Protein AF-A0A353ZHF5-F1 (afdb_monomer_lite)

Secondary structure (DSSP, 8-state):
------TTS-----HHHHTT-----TT-B-TTHHHHHHHHHHTTSS-TTS---TTB--HHHHHHHHHHHHHTT-----S--HHHHHHHTS-EESS--SS--TT-S---S-SEEEEEE-S--SSS-HHHHHHHHHHHHHHHHTTSS--EEEE--GGG--SEEEEEE-SS-SSS--TTTEEEE---STTT-SS-SSSSEEEEEETTS-EESSSSEEHHHHHHHHHHHHHT-----STT-TT-SB--S---S--HHHHHHHHHHHS-SEEEE---HHHHHTT--SS-GGGHHHHHHHHHHTTT-SEEEEE-SBTTB--EEEEEPBTTEEEEE--HHHHHTT----STTHHHHHHHHHHHHTT-SEEEEE-SBTTB--EEEEEPTTSEEEE---HHHHHTT----SHHHHHHHHHHHHHTTT-SEEEEEEEETTEEEEEEEE-

Sequence (439 aa):
MPMMITPSFSVSVDSKILATLPELGIGEKHAAVGEMQSYLKRFGYLNRNESIKLGTLDDQTIDALKSFQRFLGLDPTGRTDAATLKAFLQKRCGLPDSPVAFQAVGPWTRRNLSYAFGNLTNQVTAVAAQTAIQNALNTWQGAGVGLSFTQVQTSQNPDILIEWRPANDPDLNMTGTILAHADFPPGFSIIVKGLPLPVHFDNSETWAIGANTDIQTVALHELGHILGLGHSSVAGAVMFPTYGGALTTLQQDDLNGIRFLYSDAVIVQDATLQQLGQYFPQTDFHYFHVAAHRWARDRGFVAGVPCHEELNDLRGIICIKPGYADVTDATVQQLSSYFPQNSTEHFHVAAHRLAQARGYVAGIPCHEQFQDLRGIICIKRGFADVRDATTQELQQYFPQTSIHYFHVAANRWAQARGYRAGIPCHEEYQNLRGIICLR

Radius of gyration: 25.12 Å; chains: 1; bounding box: 58×57×61 Å

Structure (mmCIF, N/CA/C/O backbone):
data_AF-A0A353ZHF5-F1
#
_entry.id   AF-A0A353ZHF5-F1
#
loop_
_atom_site.group_PDB
_atom_site.id
_atom_site.type_symbol
_atom_site.label_atom_id
_atom_site.label_alt_id
_atom_site.label_comp_id
_atom_site.label_asym_id
_atom_site.label_entity_id
_atom_site.label_seq_id
_atom_site.pdbx_PDB_ins_code
_atom_site.Cartn_x
_atom_site.Cartn_y
_atom_site.Cartn_z
_atom_site.occupancy
_atom_site.B_iso_or_equiv
_atom_site.auth_seq_id
_atom_site.auth_comp_id
_atom_site.auth_asym_id
_atom_site.auth_atom_id
_atom_site.pdbx_PDB_model_num
ATOM 1 N N . MET A 1 1 ? 6.952 -11.460 13.706 1.00 23.95 1 MET A N 1
ATOM 2 C CA . MET A 1 1 ? 8.200 -10.662 13.680 1.00 23.95 1 MET A CA 1
ATOM 3 C C . MET A 1 1 ? 8.077 -9.667 12.540 1.00 23.95 1 MET A C 1
ATOM 5 O O . MET A 1 1 ? 7.648 -10.112 11.482 1.00 23.95 1 MET A O 1
ATOM 9 N N . PRO A 1 2 ? 8.389 -8.372 12.718 1.00 28.80 2 PRO A N 1
ATOM 10 C CA . PRO A 1 2 ? 8.454 -7.456 11.586 1.00 28.80 2 PRO A CA 1
ATOM 11 C C . PRO A 1 2 ? 9.585 -7.917 10.661 1.00 28.80 2 PRO A C 1
ATOM 13 O O . PRO A 1 2 ? 10.693 -8.221 11.116 1.00 28.80 2 PRO A O 1
ATOM 16 N N . MET A 1 3 ? 9.266 -8.059 9.380 1.00 33.03 3 MET A N 1
ATOM 17 C CA . MET A 1 3 ? 10.190 -8.473 8.335 1.00 33.03 3 MET A CA 1
ATOM 18 C C . MET A 1 3 ? 11.133 -7.291 8.072 1.00 33.03 3 MET A C 1
ATOM 20 O O . MET A 1 3 ? 10.852 -6.455 7.227 1.00 33.03 3 MET A O 1
ATOM 24 N N . MET A 1 4 ? 12.220 -7.168 8.847 1.00 35.19 4 MET A N 1
ATOM 25 C CA . MET A 1 4 ? 13.301 -6.233 8.502 1.00 35.19 4 MET A CA 1
ATOM 26 C C . MET A 1 4 ? 13.740 -6.517 7.061 1.00 35.19 4 MET A C 1
ATOM 28 O O . MET A 1 4 ? 13.832 -7.695 6.686 1.00 35.19 4 MET A O 1
ATOM 32 N N . ILE A 1 5 ? 14.071 -5.482 6.277 1.00 44.06 5 ILE A N 1
ATOM 33 C CA . ILE A 1 5 ? 14.865 -5.676 5.061 1.00 44.06 5 ILE A CA 1
ATOM 34 C C . ILE A 1 5 ? 16.147 -6.382 5.485 1.00 44.06 5 ILE A C 1
ATOM 36 O O . ILE A 1 5 ? 17.073 -5.826 6.068 1.00 44.06 5 ILE A O 1
ATOM 40 N N . THR A 1 6 ? 16.172 -7.682 5.217 1.00 39.09 6 THR A N 1
ATOM 41 C CA . THR A 1 6 ? 17.421 -8.397 5.023 1.00 39.09 6 THR A CA 1
ATOM 42 C C . THR A 1 6 ? 18.139 -7.709 3.857 1.00 39.09 6 THR A C 1
ATOM 44 O O . THR A 1 6 ? 17.453 -7.184 2.978 1.00 39.09 6 THR A O 1
ATOM 47 N N . PRO A 1 7 ? 19.481 -7.721 3.791 1.00 40.19 7 PRO A N 1
ATOM 48 C CA . PRO A 1 7 ? 20.297 -7.030 2.772 1.00 40.19 7 PRO A CA 1
ATOM 49 C C . PRO A 1 7 ? 20.110 -7.540 1.320 1.00 40.19 7 PRO A C 1
ATOM 51 O O . PRO A 1 7 ? 21.034 -7.543 0.522 1.00 40.19 7 PRO A O 1
ATOM 54 N N . SER A 1 8 ? 18.924 -8.037 0.974 1.00 46.25 8 SER A N 1
ATOM 55 C CA . SER A 1 8 ? 18.580 -8.785 -0.229 1.00 46.25 8 SER A CA 1
ATOM 56 C C . SER A 1 8 ? 17.405 -8.191 -1.024 1.00 46.25 8 SER A C 1
ATOM 58 O O . SER A 1 8 ? 17.025 -8.773 -2.035 1.00 46.25 8 SER A O 1
ATOM 60 N N . PHE A 1 9 ? 16.862 -7.028 -0.632 1.00 54.44 9 PHE A N 1
ATOM 61 C CA . PHE A 1 9 ? 16.030 -6.179 -1.514 1.00 54.44 9 PHE A CA 1
ATOM 62 C C . PHE A 1 9 ? 16.869 -5.167 -2.324 1.00 54.44 9 PHE A C 1
ATOM 64 O O . PHE A 1 9 ? 16.365 -4.547 -3.252 1.00 54.44 9 PHE A O 1
ATOM 71 N N . SER A 1 10 ? 18.170 -5.066 -2.037 1.00 57.44 10 SER A N 1
ATOM 72 C CA . SER A 1 10 ? 19.147 -4.199 -2.712 1.00 57.44 10 SER A CA 1
ATOM 73 C C . SER A 1 10 ? 19.794 -4.836 -3.954 1.00 57.44 10 SER A C 1
ATOM 75 O O . SER A 1 10 ? 20.834 -4.370 -4.422 1.00 57.44 10 SER A O 1
ATOM 77 N N . VAL A 1 11 ? 19.211 -5.914 -4.495 1.00 68.25 11 VAL A N 1
ATOM 78 C CA . VAL A 1 11 ? 19.738 -6.580 -5.693 1.00 68.25 11 VAL A CA 1
ATOM 79 C C . VAL A 1 11 ? 19.628 -5.620 -6.877 1.00 68.25 11 VAL A C 1
ATOM 81 O O . VAL A 1 11 ? 18.530 -5.279 -7.316 1.00 68.25 11 VAL A O 1
ATOM 84 N N . SER A 1 12 ? 20.774 -5.172 -7.388 1.00 71.94 12 SER A N 1
ATOM 85 C CA . SER A 1 12 ? 20.823 -4.403 -8.630 1.00 71.94 12 SER A CA 1
ATOM 86 C C . SER A 1 12 ? 20.380 -5.295 -9.783 1.00 71.94 12 SER A C 1
ATOM 88 O O . SER A 1 12 ? 20.822 -6.438 -9.877 1.00 71.94 12 SER A O 1
ATOM 90 N N . VAL A 1 13 ? 19.530 -4.760 -10.654 1.00 81.31 13 VAL A N 1
ATOM 91 C CA . VAL A 1 13 ? 19.128 -5.416 -11.900 1.00 81.31 13 VAL A CA 1
ATOM 92 C C . VAL A 1 13 ? 19.631 -4.563 -13.049 1.00 81.31 13 VAL A C 1
ATOM 94 O O . VAL A 1 13 ? 19.356 -3.362 -13.091 1.00 81.31 13 VAL A O 1
ATOM 97 N N . ASP A 1 14 ? 20.363 -5.166 -13.978 1.00 83.94 14 ASP A N 1
ATOM 98 C CA . ASP A 1 14 ? 20.781 -4.473 -15.192 1.00 83.94 14 ASP A CA 1
ATOM 99 C C . ASP A 1 14 ? 19.655 -4.531 -16.231 1.00 83.94 14 ASP A C 1
ATOM 101 O O . ASP A 1 14 ? 19.442 -5.539 -16.912 1.00 83.94 14 ASP A O 1
ATOM 105 N N . SER A 1 15 ? 18.925 -3.422 -16.375 1.00 82.75 15 SER A N 1
ATOM 106 C CA . SER A 1 15 ? 17.822 -3.313 -17.333 1.00 82.75 15 SER A CA 1
ATOM 107 C C . SER A 1 15 ? 18.269 -3.473 -18.791 1.00 82.75 15 SER A C 1
ATOM 109 O O . SER A 1 15 ? 17.468 -3.910 -19.618 1.00 82.75 15 SER A O 1
ATOM 111 N N . LYS A 1 16 ? 19.537 -3.189 -19.128 1.00 85.31 16 LYS A N 1
ATOM 112 C CA . LYS A 1 16 ? 20.067 -3.385 -20.488 1.00 85.31 16 LYS A CA 1
ATOM 113 C C . LYS A 1 16 ? 20.276 -4.859 -20.787 1.00 85.31 16 LYS A C 1
ATOM 115 O O . LYS A 1 16 ? 19.951 -5.293 -21.887 1.00 85.31 16 LYS A O 1
ATOM 120 N N . ILE A 1 17 ? 20.783 -5.629 -19.824 1.00 85.62 17 ILE A N 1
ATOM 121 C CA . ILE A 1 17 ? 20.898 -7.086 -19.966 1.00 85.62 17 ILE A CA 1
ATOM 122 C C . ILE A 1 17 ? 19.502 -7.708 -19.981 1.00 85.62 17 ILE A C 1
ATOM 124 O O . ILE A 1 17 ? 19.219 -8.535 -20.847 1.00 85.62 17 ILE A O 1
ATOM 128 N N . LEU A 1 18 ? 18.603 -7.270 -19.095 1.00 86.25 18 LEU A N 1
ATOM 129 C CA . LEU A 1 18 ? 17.224 -7.755 -19.045 1.00 86.25 18 LEU A CA 1
ATOM 130 C C . LEU A 1 18 ? 16.479 -7.530 -20.372 1.00 86.25 18 LEU A C 1
ATOM 132 O O . LEU A 1 18 ? 15.751 -8.410 -20.822 1.00 86.25 18 LEU A O 1
ATOM 136 N N . ALA A 1 19 ? 16.735 -6.407 -21.052 1.00 87.19 19 ALA A N 1
ATOM 137 C CA . ALA A 1 19 ? 16.171 -6.100 -22.368 1.00 87.19 19 ALA A CA 1
ATOM 138 C C . ALA A 1 19 ? 16.615 -7.060 -23.490 1.00 87.19 19 ALA A C 1
ATOM 140 O O . ALA A 1 19 ? 16.003 -7.071 -24.555 1.00 87.19 19 ALA A O 1
ATOM 141 N N . THR A 1 20 ? 17.660 -7.868 -23.272 1.00 88.44 20 THR A N 1
ATOM 142 C CA . THR A 1 20 ? 18.127 -8.873 -24.245 1.00 88.44 20 THR A CA 1
ATOM 143 C C . THR A 1 20 ? 17.427 -10.225 -24.119 1.00 88.44 20 THR A C 1
ATOM 145 O O . THR A 1 20 ? 17.756 -11.137 -24.875 1.00 88.44 20 THR A O 1
ATOM 148 N N . LEU A 1 21 ? 16.498 -10.390 -23.167 1.00 87.69 21 LEU A N 1
ATOM 149 C CA . LEU A 1 21 ? 15.736 -11.630 -23.017 1.00 87.69 21 LEU A CA 1
ATOM 150 C C . LEU A 1 21 ? 14.958 -11.950 -24.304 1.00 87.69 21 LEU A C 1
ATOM 152 O O . LEU A 1 21 ? 14.098 -11.160 -24.699 1.00 87.69 21 LEU A O 1
ATOM 156 N N . PRO A 1 22 ? 15.211 -13.105 -24.943 1.00 88.38 22 PRO A N 1
ATOM 157 C CA . PRO A 1 22 ? 14.340 -13.595 -25.999 1.00 88.38 22 PRO A CA 1
ATOM 158 C C . PRO A 1 22 ? 13.055 -14.177 -25.394 1.00 88.38 22 PRO A C 1
ATOM 160 O O . PRO A 1 22 ? 12.927 -14.310 -24.173 1.00 88.38 22 PRO A O 1
ATOM 163 N N . GLU A 1 23 ? 12.106 -14.561 -26.247 1.00 88.56 23 GLU A N 1
ATOM 164 C CA . GLU A 1 23 ? 10.989 -15.395 -25.806 1.00 88.56 23 GLU A CA 1
ATOM 165 C C . GLU A 1 23 ? 11.532 -16.770 -25.405 1.00 88.56 23 GLU A C 1
ATOM 167 O O . GLU A 1 23 ? 12.148 -17.454 -26.221 1.00 88.56 23 GLU A O 1
ATOM 172 N N . LEU A 1 24 ? 11.332 -17.142 -24.140 1.00 86.50 24 LEU A N 1
ATOM 173 C CA . LEU A 1 24 ? 11.821 -18.386 -23.561 1.00 86.50 24 LEU A CA 1
ATOM 174 C C . LEU A 1 24 ? 10.692 -19.177 -22.905 1.00 86.50 24 LEU A C 1
ATOM 176 O O . LEU A 1 24 ? 9.777 -18.614 -22.293 1.00 86.50 24 LEU A O 1
ATOM 180 N N . GLY A 1 25 ? 10.795 -20.497 -23.021 1.00 78.81 25 GLY A N 1
ATOM 181 C CA . GLY A 1 25 ? 9.944 -21.492 -22.381 1.00 78.81 25 GLY A CA 1
ATOM 182 C C . GLY A 1 25 ? 10.661 -22.318 -21.309 1.00 78.81 25 GLY A C 1
ATOM 183 O O . GLY A 1 25 ? 11.785 -22.038 -20.891 1.00 78.81 25 GLY A O 1
ATOM 184 N N . ILE A 1 26 ? 9.977 -23.366 -20.846 1.00 79.50 26 ILE A N 1
ATOM 185 C CA . ILE A 1 26 ? 10.423 -24.206 -19.728 1.00 79.50 26 ILE A CA 1
ATOM 186 C C . ILE A 1 26 ? 11.752 -24.901 -20.033 1.00 79.50 26 ILE A C 1
ATOM 188 O O . ILE A 1 26 ? 11.894 -25.562 -21.058 1.00 79.50 26 ILE A O 1
ATOM 192 N N . GLY A 1 27 ? 12.707 -24.794 -19.105 1.00 79.25 27 GLY A N 1
ATOM 193 C CA . GLY A 1 27 ? 14.012 -25.455 -19.175 1.00 79.25 27 GLY A CA 1
ATOM 194 C C . GLY A 1 27 ? 15.038 -24.770 -20.082 1.00 79.25 27 GLY A C 1
ATOM 195 O O . GLY A 1 27 ? 16.198 -25.195 -20.110 1.00 79.25 27 GLY A O 1
ATOM 196 N N . GLU A 1 28 ? 14.653 -23.708 -20.791 1.00 87.06 28 GLU A N 1
ATOM 197 C CA . GLU A 1 28 ? 15.555 -22.960 -21.661 1.00 87.06 28 GLU A CA 1
ATOM 198 C C . GLU A 1 28 ? 16.516 -22.070 -20.858 1.00 87.06 28 GLU A C 1
ATOM 200 O O . GLU A 1 28 ? 16.274 -21.704 -19.701 1.00 87.06 28 GLU A O 1
ATOM 205 N N . LYS A 1 29 ? 17.662 -21.756 -21.469 1.00 89.75 29 LYS A N 1
ATOM 206 C CA . LYS A 1 29 ? 18.767 -21.032 -20.834 1.00 89.75 29 LYS A CA 1
ATOM 207 C C . LYS A 1 29 ? 19.134 -19.805 -21.641 1.00 89.75 29 LYS A C 1
ATOM 209 O O . LYS A 1 29 ? 19.239 -19.873 -22.862 1.00 89.75 29 LYS A O 1
ATOM 214 N N . HIS A 1 30 ? 19.423 -18.716 -20.944 1.00 89.94 30 HIS A N 1
ATOM 215 C CA . HIS A 1 30 ? 19.956 -17.505 -21.553 1.00 89.94 30 HIS A CA 1
ATOM 216 C C . HIS A 1 30 ? 20.722 -16.691 -20.509 1.00 89.94 30 HIS A C 1
ATOM 218 O O . HIS A 1 30 ? 20.381 -16.717 -19.327 1.00 89.94 30 HIS A O 1
ATOM 224 N N . ALA A 1 31 ? 21.736 -15.932 -20.934 1.00 85.56 31 ALA A N 1
ATOM 225 C CA . ALA A 1 31 ? 22.545 -15.117 -20.023 1.00 85.56 31 ALA A CA 1
ATOM 226 C C . ALA A 1 31 ? 21.686 -14.124 -19.213 1.00 85.56 31 ALA A C 1
ATOM 228 O O . ALA A 1 31 ? 21.891 -13.955 -18.015 1.00 85.56 31 ALA A O 1
ATOM 229 N N . ALA A 1 32 ? 20.662 -13.543 -19.846 1.00 89.31 32 ALA A N 1
ATOM 230 C CA . ALA A 1 32 ? 19.752 -12.592 -19.207 1.00 89.31 32 ALA A CA 1
ATOM 231 C C . ALA A 1 32 ? 18.721 -13.224 -18.249 1.00 89.31 32 ALA A C 1
ATOM 233 O O . ALA A 1 32 ? 18.074 -12.501 -17.494 1.00 89.31 32 ALA A O 1
ATOM 234 N N . VAL A 1 33 ? 18.575 -14.558 -18.216 1.00 91.31 33 VAL A N 1
ATOM 235 C CA . VAL A 1 33 ? 17.672 -15.218 -17.250 1.00 91.31 33 VAL A CA 1
ATOM 236 C C . VAL A 1 33 ? 18.153 -14.998 -15.816 1.00 91.31 33 VAL A C 1
ATOM 238 O O . VAL A 1 33 ? 17.327 -14.867 -14.918 1.00 91.31 33 VAL A O 1
ATOM 241 N N . GLY A 1 34 ? 19.467 -14.883 -15.591 1.00 90.06 34 GLY A N 1
ATOM 242 C CA . GLY A 1 34 ? 20.007 -14.545 -14.270 1.00 90.06 34 GLY A CA 1
ATOM 243 C C . GLY A 1 34 ? 19.519 -13.181 -13.769 1.00 90.06 34 GLY A C 1
ATOM 244 O O . GLY A 1 34 ? 19.074 -13.071 -12.630 1.00 90.06 34 GLY A O 1
ATOM 245 N N . GLU A 1 35 ? 19.510 -12.169 -14.639 1.00 90.31 35 GLU A N 1
ATOM 246 C CA . GLU A 1 35 ? 18.982 -10.833 -14.320 1.00 90.31 35 GLU A CA 1
ATOM 247 C C . GLU A 1 35 ? 17.470 -10.854 -14.086 1.00 90.31 35 GLU A C 1
ATOM 249 O O . GLU A 1 35 ? 16.971 -10.219 -13.159 1.00 90.31 35 GLU A O 1
ATOM 254 N N . MET A 1 36 ? 16.732 -11.647 -14.864 1.00 92.25 36 MET A N 1
ATOM 255 C CA . MET A 1 36 ? 15.300 -11.849 -14.641 1.00 92.25 36 MET A CA 1
ATOM 256 C C . MET A 1 36 ? 15.019 -12.473 -13.270 1.00 92.25 36 MET A C 1
ATOM 258 O O . MET A 1 36 ? 14.145 -12.016 -12.538 1.00 92.25 36 MET A O 1
ATOM 262 N N . GLN A 1 37 ? 15.776 -13.504 -12.893 1.00 91.56 37 GLN A N 1
ATOM 263 C CA . GLN A 1 37 ? 15.669 -14.137 -11.579 1.00 91.56 37 GLN A CA 1
ATOM 264 C C . GLN A 1 37 ? 16.013 -13.143 -10.460 1.00 91.56 37 GLN A C 1
ATOM 266 O O . GLN A 1 37 ? 15.332 -13.124 -9.434 1.00 91.56 37 GLN A O 1
ATOM 271 N N . SER A 1 38 ? 17.015 -12.282 -10.660 1.00 89.38 38 SER A N 1
ATOM 272 C CA . SER A 1 38 ? 17.336 -11.174 -9.751 1.00 89.38 38 SER A CA 1
ATOM 273 C C . SER A 1 38 ? 16.179 -10.180 -9.619 1.00 89.38 38 SER A C 1
ATOM 275 O O . SER A 1 38 ? 15.829 -9.812 -8.498 1.00 89.38 38 SER A O 1
ATOM 277 N N . TYR A 1 39 ? 15.524 -9.812 -10.723 1.00 91.44 39 TYR A N 1
ATOM 278 C CA . TYR A 1 39 ? 14.326 -8.967 -10.714 1.00 91.44 39 TYR A CA 1
ATOM 279 C C . TYR A 1 39 ? 13.184 -9.617 -9.925 1.00 91.44 39 TYR A C 1
ATOM 281 O O . TYR A 1 39 ? 12.623 -9.008 -9.015 1.00 91.44 39 TYR A O 1
ATOM 289 N N . LEU A 1 40 ? 12.866 -10.883 -10.210 1.00 91.88 40 LEU A N 1
ATOM 290 C CA . LEU A 1 40 ? 11.801 -11.611 -9.514 1.00 91.88 40 LEU A CA 1
ATOM 291 C C . LEU A 1 40 ? 12.094 -11.753 -8.010 1.00 91.88 40 LEU A C 1
ATOM 293 O O . LEU A 1 40 ? 11.179 -11.642 -7.197 1.00 91.88 40 LEU A O 1
ATOM 297 N N . LYS A 1 41 ? 13.363 -11.930 -7.613 1.00 87.81 41 LYS A N 1
ATOM 298 C CA . LYS A 1 41 ? 13.786 -11.915 -6.198 1.00 87.81 41 LYS A CA 1
ATOM 299 C C . LYS A 1 41 ? 13.655 -10.539 -5.558 1.00 87.81 41 LYS A C 1
ATOM 301 O O . LYS A 1 41 ? 13.264 -10.442 -4.393 1.00 87.81 41 LYS A O 1
ATOM 306 N N . ARG A 1 42 ? 14.010 -9.485 -6.296 1.00 87.19 42 ARG A N 1
ATOM 307 C CA . ARG A 1 42 ? 13.955 -8.101 -5.824 1.00 87.19 42 ARG A CA 1
ATOM 308 C C . ARG A 1 42 ? 12.527 -7.707 -5.456 1.00 87.19 42 ARG A C 1
ATOM 310 O O . ARG A 1 42 ? 12.321 -7.182 -4.369 1.00 87.19 42 ARG A O 1
ATOM 317 N N . PHE A 1 43 ? 11.556 -8.031 -6.307 1.00 89.56 43 PHE A N 1
ATOM 318 C CA . PHE A 1 43 ? 10.149 -7.681 -6.078 1.00 89.56 43 PHE A CA 1
ATOM 319 C C . PHE A 1 43 ? 9.339 -8.744 -5.319 1.00 89.56 43 PHE A C 1
ATOM 321 O O . PHE A 1 43 ? 8.139 -8.573 -5.120 1.00 89.56 43 PHE A O 1
ATOM 328 N N . GLY A 1 44 ? 9.996 -9.809 -4.846 1.00 87.00 44 GLY A N 1
ATOM 329 C CA . GLY A 1 44 ? 9.407 -10.779 -3.917 1.00 87.00 44 GLY A CA 1
ATOM 330 C C . GLY A 1 44 ? 8.580 -11.899 -4.554 1.00 87.00 44 GLY A C 1
ATOM 331 O O . GLY A 1 44 ? 7.823 -12.569 -3.855 1.00 87.00 44 GLY A O 1
ATOM 332 N N . TYR A 1 45 ? 8.728 -12.130 -5.860 1.00 87.88 45 TYR A N 1
ATOM 333 C CA . TYR A 1 45 ? 8.079 -13.237 -6.572 1.00 87.88 45 TYR A CA 1
ATOM 334 C C . TYR A 1 45 ? 8.837 -14.555 -6.449 1.00 87.88 45 TYR A C 1
ATOM 336 O O . TYR A 1 45 ? 8.225 -15.618 -6.475 1.00 87.88 45 TYR A O 1
ATOM 344 N N . LEU A 1 46 ? 10.165 -14.488 -6.337 1.00 86.88 46 LEU A N 1
ATOM 345 C CA . LEU A 1 46 ? 11.027 -15.660 -6.227 1.00 86.88 46 LEU A CA 1
ATOM 346 C C . LEU A 1 46 ? 11.634 -15.728 -4.824 1.00 86.88 46 LEU A C 1
ATOM 348 O O . LEU A 1 46 ? 12.329 -14.804 -4.388 1.00 86.88 46 LEU A O 1
ATOM 352 N N . ASN A 1 47 ? 11.373 -16.831 -4.118 1.00 74.69 47 ASN A N 1
ATOM 353 C CA . ASN A 1 47 ? 11.852 -17.035 -2.755 1.00 74.69 47 ASN A CA 1
ATOM 354 C C . ASN A 1 47 ? 13.383 -17.101 -2.712 1.00 74.69 47 ASN A C 1
ATOM 356 O O . ASN A 1 47 ? 14.042 -17.750 -3.522 1.00 74.69 47 ASN A O 1
ATOM 360 N N . ARG A 1 48 ? 13.975 -16.444 -1.711 1.00 65.19 48 ARG A N 1
ATOM 361 C CA . ARG A 1 48 ? 15.439 -16.319 -1.595 1.00 65.19 48 ARG A CA 1
ATOM 362 C C . ARG A 1 48 ? 16.139 -17.609 -1.172 1.00 65.19 48 ARG A C 1
ATOM 364 O O . ARG A 1 48 ? 17.292 -17.808 -1.537 1.00 65.19 48 ARG A O 1
ATOM 371 N N . ASN A 1 49 ? 15.441 -18.456 -0.415 1.00 61.03 49 ASN A N 1
ATOM 372 C CA . ASN A 1 49 ? 15.971 -19.710 0.128 1.00 61.03 49 ASN A CA 1
ATOM 373 C C . ASN A 1 49 ? 15.742 -20.906 -0.807 1.00 61.03 49 ASN A C 1
ATOM 375 O O . ASN A 1 49 ? 16.150 -22.020 -0.486 1.00 61.03 49 ASN A O 1
ATOM 379 N N . GLU A 1 50 ? 15.072 -20.694 -1.939 1.00 65.38 50 GLU A N 1
ATOM 380 C CA . GLU A 1 50 ? 14.858 -21.738 -2.930 1.00 65.38 50 GLU A CA 1
ATOM 381 C C . GLU A 1 50 ? 16.116 -21.941 -3.779 1.00 65.38 50 GLU A C 1
ATOM 383 O O . GLU A 1 50 ? 16.751 -20.993 -4.255 1.00 65.38 50 GLU A O 1
ATOM 388 N N . SER A 1 51 ? 16.497 -23.207 -3.952 1.00 70.50 51 SER A N 1
ATOM 389 C CA . SER A 1 51 ? 17.620 -23.609 -4.790 1.00 70.50 51 SER A CA 1
ATOM 390 C C . SER A 1 51 ? 17.246 -23.494 -6.269 1.00 70.50 51 SER A C 1
ATOM 392 O O . SER A 1 51 ? 16.902 -24.490 -6.903 1.00 70.50 51 SER A O 1
ATOM 394 N N . ILE A 1 52 ? 17.328 -22.282 -6.811 1.00 79.69 52 ILE A N 1
ATOM 395 C CA . ILE A 1 52 ? 17.102 -22.041 -8.238 1.00 79.69 52 ILE A CA 1
ATOM 396 C C . ILE A 1 52 ? 18.328 -22.416 -9.076 1.00 79.69 52 ILE A C 1
ATOM 398 O O . ILE A 1 52 ? 19.480 -22.266 -8.653 1.00 79.69 52 ILE A O 1
ATOM 402 N N . LYS A 1 53 ? 18.092 -22.840 -10.315 1.00 83.00 53 LYS A N 1
ATOM 403 C CA . LYS A 1 53 ? 19.125 -22.998 -11.341 1.00 83.00 53 LYS A CA 1
ATOM 404 C C . LYS A 1 53 ? 19.368 -21.646 -12.008 1.00 83.00 53 LYS A C 1
ATOM 406 O O . LYS A 1 53 ? 18.632 -21.236 -12.906 1.00 83.00 53 LYS A O 1
ATOM 411 N N . LEU A 1 54 ? 20.420 -20.954 -11.569 1.00 85.12 54 LEU A N 1
ATOM 412 C CA . LEU A 1 54 ? 20.786 -19.639 -12.104 1.00 85.12 54 LEU A CA 1
ATOM 413 C C . LEU A 1 54 ? 20.927 -19.675 -13.638 1.00 85.12 54 LEU A C 1
ATOM 415 O O . LEU A 1 54 ? 21.582 -20.561 -14.190 1.00 85.12 54 LEU A O 1
ATOM 419 N N . GLY A 1 55 ? 20.302 -18.715 -14.324 1.00 86.75 55 GLY A N 1
ATOM 420 C CA . GLY A 1 55 ? 20.353 -18.596 -15.787 1.00 86.75 55 GLY A CA 1
ATOM 421 C C . GLY A 1 55 ? 19.506 -19.626 -16.549 1.00 86.75 55 GLY A C 1
ATOM 422 O O . GLY A 1 55 ? 19.619 -19.727 -17.771 1.00 86.75 55 GLY A O 1
ATOM 423 N N . THR A 1 56 ? 18.674 -20.401 -15.846 1.00 89.38 56 THR A N 1
ATOM 424 C CA . THR A 1 56 ? 17.751 -21.389 -16.424 1.00 89.38 56 THR A CA 1
ATOM 425 C C . THR A 1 56 ? 16.319 -21.079 -16.001 1.00 89.38 56 THR A C 1
ATOM 427 O O . THR A 1 56 ? 16.075 -20.800 -14.830 1.00 89.38 56 THR A O 1
ATOM 430 N N . LEU A 1 57 ? 15.369 -21.168 -16.934 1.00 87.75 57 LEU A N 1
ATOM 431 C CA . LEU A 1 57 ? 13.936 -21.072 -16.647 1.00 87.75 57 LEU A CA 1
ATOM 432 C C . LEU A 1 57 ? 13.438 -22.393 -16.028 1.00 87.75 57 LEU A C 1
ATOM 434 O O . LEU A 1 57 ? 12.844 -23.236 -16.699 1.00 87.75 57 LEU A O 1
ATOM 438 N N . ASP A 1 58 ? 13.775 -22.629 -14.763 1.00 88.75 58 ASP A N 1
ATOM 439 C CA . ASP A 1 58 ? 13.283 -23.783 -14.006 1.00 88.75 58 ASP A CA 1
ATOM 440 C C . ASP A 1 58 ? 11.849 -23.579 -13.489 1.00 88.75 58 ASP A C 1
ATOM 442 O O . ASP A 1 58 ? 11.292 -22.484 -13.575 1.00 88.75 58 ASP A O 1
ATOM 446 N N . ASP A 1 59 ? 11.247 -24.646 -12.959 1.00 88.44 59 ASP A N 1
ATOM 447 C CA . ASP A 1 59 ? 9.844 -24.652 -12.520 1.00 88.44 59 ASP A CA 1
ATOM 448 C C . ASP A 1 59 ? 9.547 -23.542 -11.495 1.00 88.44 59 ASP A C 1
ATOM 450 O O . ASP A 1 59 ? 8.538 -22.847 -11.604 1.00 88.44 59 ASP A O 1
ATOM 454 N N . GLN A 1 60 ? 10.472 -23.291 -10.562 1.00 87.69 60 GLN A N 1
ATOM 455 C CA . GLN A 1 60 ? 10.353 -22.216 -9.569 1.00 87.69 60 GLN A CA 1
ATOM 456 C C . GLN A 1 60 ? 10.388 -20.827 -10.214 1.00 87.69 60 GLN A C 1
ATOM 458 O O . GLN A 1 60 ? 9.569 -19.964 -9.894 1.00 87.69 60 GLN A O 1
ATOM 463 N N . THR A 1 61 ? 11.308 -20.604 -11.157 1.00 90.75 61 THR A N 1
ATOM 464 C CA . THR A 1 61 ? 11.387 -19.345 -11.907 1.00 90.75 61 THR A CA 1
ATOM 465 C C . THR A 1 61 ? 10.111 -19.104 -12.714 1.00 90.75 61 THR A C 1
ATOM 467 O O . THR A 1 61 ? 9.623 -17.976 -12.768 1.00 90.75 61 THR A O 1
ATOM 470 N N . ILE A 1 62 ? 9.538 -20.153 -13.306 1.00 90.75 62 ILE A N 1
ATOM 471 C CA . ILE A 1 62 ? 8.281 -20.085 -14.061 1.00 90.75 62 ILE A CA 1
ATOM 472 C C . ILE A 1 62 ? 7.109 -19.732 -13.152 1.00 90.75 62 ILE A C 1
ATOM 474 O O . ILE A 1 62 ? 6.298 -18.879 -13.509 1.00 90.75 62 ILE A O 1
ATOM 478 N N . ASP A 1 63 ? 7.004 -20.351 -11.979 1.00 89.50 63 ASP A N 1
ATOM 479 C CA . ASP A 1 63 ? 5.921 -20.062 -11.037 1.00 89.50 63 ASP A CA 1
ATOM 480 C C . ASP A 1 63 ? 6.007 -18.634 -10.482 1.00 89.50 63 ASP A C 1
ATOM 482 O O . ASP A 1 63 ? 4.981 -17.945 -10.364 1.00 89.50 63 ASP A O 1
ATOM 486 N N . ALA A 1 64 ? 7.223 -18.144 -10.230 1.00 90.12 64 ALA A N 1
ATOM 487 C CA . ALA A 1 64 ? 7.468 -16.744 -9.899 1.00 90.12 64 ALA A CA 1
ATOM 488 C C . ALA A 1 64 ? 7.077 -15.813 -11.058 1.00 90.12 64 ALA A C 1
ATOM 490 O O . ALA A 1 64 ? 6.389 -14.815 -10.836 1.00 90.12 64 ALA A O 1
ATOM 491 N N . LEU A 1 65 ? 7.434 -16.161 -12.298 1.00 92.88 65 LEU A N 1
ATOM 492 C CA . LEU A 1 65 ? 7.091 -15.376 -13.484 1.00 92.88 65 LEU A CA 1
ATOM 493 C C . LEU A 1 65 ? 5.578 -15.310 -13.709 1.00 92.88 65 LEU A C 1
ATOM 495 O O . LEU A 1 65 ? 5.038 -14.233 -13.943 1.00 92.88 65 LEU A O 1
ATOM 499 N N . LYS A 1 66 ? 4.869 -16.432 -13.549 1.00 91.56 66 LYS A N 1
ATOM 500 C CA . LYS A 1 66 ? 3.402 -16.463 -13.592 1.00 91.56 66 LYS A CA 1
ATOM 501 C C . LYS A 1 66 ? 2.793 -15.596 -12.502 1.00 91.56 66 LYS A C 1
ATOM 503 O O . LYS A 1 66 ? 1.770 -14.965 -12.731 1.00 91.56 66 LYS A O 1
ATOM 508 N N . SER A 1 67 ? 3.387 -15.570 -11.314 1.00 90.94 67 SER A N 1
ATOM 509 C CA . SER A 1 67 ? 2.896 -14.736 -10.214 1.00 90.94 67 SER A CA 1
ATOM 510 C C . SER A 1 67 ? 3.089 -13.247 -10.500 1.00 90.94 67 SER A C 1
ATOM 512 O O . SER A 1 67 ? 2.157 -12.478 -10.284 1.00 90.94 67 SER A O 1
ATOM 514 N N . PHE A 1 68 ? 4.227 -12.865 -11.084 1.00 93.12 68 PHE A N 1
ATOM 515 C CA . PHE A 1 68 ? 4.467 -11.520 -11.612 1.00 93.12 68 PHE A CA 1
ATOM 516 C C . PHE A 1 68 ? 3.459 -11.134 -12.700 1.00 93.12 68 PHE A C 1
ATOM 518 O O . PHE A 1 68 ? 2.821 -10.088 -12.610 1.00 93.12 68 PHE A O 1
ATOM 525 N N . GLN A 1 69 ? 3.250 -12.009 -13.686 1.00 94.44 69 GLN A N 1
ATOM 526 C CA . GLN A 1 69 ? 2.278 -11.797 -14.759 1.00 94.44 69 GLN A CA 1
ATOM 527 C C . GLN A 1 69 ? 0.863 -11.600 -14.202 1.00 94.44 69 GLN A C 1
ATOM 529 O O . GLN A 1 69 ? 0.229 -10.596 -14.512 1.00 94.44 69 GLN A O 1
ATOM 534 N N . ARG A 1 70 ? 0.401 -12.489 -13.307 1.00 91.81 70 ARG A N 1
ATOM 535 C CA . ARG A 1 70 ? -0.913 -12.360 -12.649 1.00 91.81 70 ARG A CA 1
ATOM 536 C C . ARG A 1 70 ? -1.054 -11.037 -11.907 1.00 91.81 70 ARG A C 1
ATOM 538 O O . ARG A 1 70 ? -2.098 -10.405 -12.014 1.00 91.81 70 ARG A O 1
ATOM 545 N N . PHE A 1 71 ? -0.027 -10.629 -11.161 1.00 89.25 71 PHE A N 1
ATOM 546 C CA . PHE A 1 71 ? -0.070 -9.401 -10.368 1.00 89.25 71 PHE A CA 1
ATOM 547 C C . PHE A 1 71 ? -0.240 -8.154 -11.243 1.00 89.25 71 PHE A C 1
ATOM 549 O O . PHE A 1 71 ? -1.001 -7.258 -10.894 1.00 89.25 71 PHE A O 1
ATOM 556 N N . LEU A 1 72 ? 0.417 -8.121 -12.404 1.00 91.88 72 LEU A N 1
ATOM 557 C CA . LEU A 1 72 ? 0.299 -7.022 -13.365 1.00 91.88 72 LEU A CA 1
ATOM 558 C C . LEU A 1 72 ? -0.892 -7.159 -14.330 1.00 91.88 72 LEU A C 1
ATOM 560 O O . LEU A 1 72 ? -1.028 -6.341 -15.239 1.00 91.88 72 LEU A O 1
ATOM 564 N N . GLY A 1 73 ? -1.743 -8.177 -14.162 1.00 90.75 73 GLY A N 1
ATOM 565 C CA . GLY A 1 73 ? -2.893 -8.421 -15.037 1.00 90.75 73 GLY A CA 1
ATOM 566 C C . GLY A 1 73 ? -2.528 -8.932 -16.437 1.00 90.75 73 GLY A C 1
ATOM 567 O O . GLY A 1 73 ? -3.302 -8.749 -17.374 1.00 90.75 73 GLY A O 1
ATOM 568 N N . LEU A 1 74 ? -1.355 -9.550 -16.592 1.00 94.12 74 LEU A N 1
ATOM 569 C CA . LEU A 1 74 ? -0.923 -10.231 -17.814 1.00 94.12 74 LEU A CA 1
ATOM 570 C C . LEU A 1 74 ? -1.370 -11.699 -17.813 1.00 94.12 74 LEU A C 1
ATOM 572 O O . LEU A 1 74 ? -1.598 -12.298 -16.756 1.00 94.12 74 LEU A O 1
ATOM 576 N N . ASP A 1 75 ? -1.410 -12.310 -18.999 1.00 93.94 75 ASP A N 1
ATOM 577 C CA . ASP A 1 75 ? -1.640 -13.748 -19.122 1.00 93.94 75 ASP A CA 1
ATOM 578 C C . ASP A 1 75 ? -0.508 -14.528 -18.421 1.00 93.94 75 ASP A C 1
ATOM 580 O O . ASP A 1 75 ? 0.669 -14.302 -18.714 1.00 93.94 75 ASP A O 1
ATOM 584 N N . PRO A 1 76 ? -0.817 -15.463 -17.501 1.00 93.19 76 PRO A N 1
ATOM 585 C CA . PRO A 1 76 ? 0.186 -16.181 -16.718 1.00 93.19 76 PRO A CA 1
ATOM 586 C C . PRO A 1 76 ? 0.812 -17.337 -17.505 1.00 93.19 76 PRO A C 1
ATOM 588 O O . PRO A 1 76 ? 0.694 -18.513 -17.141 1.00 93.19 76 PRO A O 1
ATOM 591 N N . THR A 1 77 ? 1.468 -16.999 -18.611 1.00 92.19 77 THR A N 1
ATOM 592 C CA . THR A 1 77 ? 2.101 -17.932 -19.548 1.00 92.19 77 THR A CA 1
ATOM 593 C C . THR A 1 77 ? 3.318 -18.625 -18.938 1.00 92.19 77 THR A C 1
ATOM 595 O O . THR A 1 77 ? 3.633 -19.757 -19.307 1.00 92.19 77 THR A O 1
ATOM 598 N N . GLY A 1 78 ? 4.006 -17.970 -17.995 1.00 90.62 78 GLY A N 1
ATOM 599 C CA . GLY A 1 78 ? 5.303 -18.414 -17.488 1.00 90.62 78 GLY A CA 1
ATOM 600 C C . GLY A 1 78 ? 6.425 -18.315 -18.523 1.00 90.62 78 GLY A C 1
ATOM 601 O O . GLY A 1 78 ? 7.446 -18.982 -18.375 1.00 90.62 78 GLY A O 1
ATOM 602 N N . ARG A 1 79 ? 6.221 -17.515 -19.576 1.00 91.25 79 ARG A N 1
ATOM 603 C CA . ARG A 1 79 ? 7.177 -17.249 -20.654 1.00 91.25 79 ARG A CA 1
ATOM 604 C C . ARG A 1 79 ? 7.626 -15.795 -20.629 1.00 91.25 79 ARG A C 1
ATOM 606 O O . ARG A 1 79 ? 6.879 -14.918 -20.206 1.00 91.25 79 ARG A O 1
ATOM 613 N N . THR A 1 80 ? 8.813 -15.515 -21.155 1.00 89.88 80 THR A N 1
ATOM 614 C CA . THR A 1 80 ? 9.312 -14.143 -21.368 1.00 89.88 80 THR A CA 1
ATOM 615 C C . THR A 1 80 ? 8.773 -13.544 -22.670 1.00 89.88 80 THR A C 1
ATOM 617 O O . THR A 1 80 ? 9.529 -13.088 -23.523 1.00 89.88 80 THR A O 1
ATOM 620 N N . ASP A 1 81 ? 7.452 -13.584 -22.850 1.00 89.56 81 ASP A N 1
ATOM 621 C CA . ASP A 1 81 ? 6.786 -13.014 -24.024 1.00 89.56 81 ASP A CA 1
ATOM 622 C C . ASP A 1 81 ? 6.928 -11.479 -24.099 1.00 89.56 81 ASP A C 1
ATOM 624 O O . ASP A 1 81 ? 7.381 -10.810 -23.165 1.00 89.56 81 ASP A O 1
ATOM 628 N N . ALA A 1 82 ? 6.537 -10.898 -25.237 1.00 90.88 82 ALA A N 1
ATOM 629 C CA . ALA A 1 82 ? 6.700 -9.467 -25.491 1.00 90.88 82 ALA A CA 1
ATOM 630 C C . ALA A 1 82 ? 5.993 -8.576 -24.449 1.00 90.88 82 ALA A C 1
ATOM 632 O O . ALA A 1 82 ? 6.499 -7.502 -24.115 1.00 90.88 82 ALA A O 1
ATOM 633 N N . ALA A 1 83 ? 4.843 -9.010 -23.920 1.00 92.50 83 ALA A N 1
ATOM 634 C CA . ALA A 1 83 ? 4.118 -8.275 -22.886 1.00 92.50 8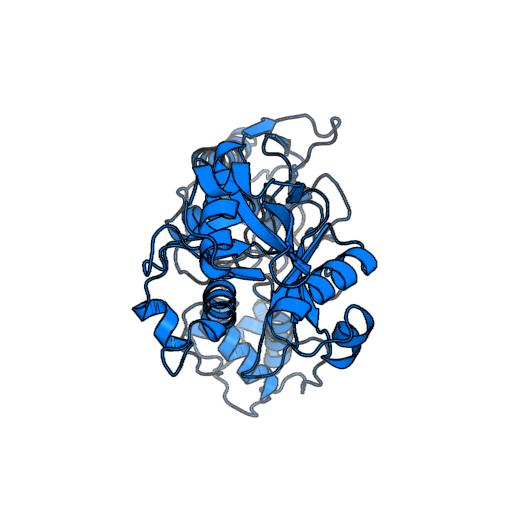3 ALA A CA 1
ATOM 635 C C . ALA A 1 83 ? 4.876 -8.305 -21.551 1.00 92.50 83 ALA A C 1
ATOM 637 O O . ALA A 1 83 ? 5.042 -7.270 -20.905 1.00 92.50 83 ALA A O 1
ATOM 638 N N . THR A 1 84 ? 5.407 -9.470 -21.186 1.00 92.75 84 THR A N 1
ATOM 639 C CA . THR A 1 84 ? 6.213 -9.678 -19.981 1.00 92.75 84 THR A CA 1
ATOM 640 C C . THR A 1 84 ? 7.525 -8.893 -20.037 1.00 92.75 84 THR A C 1
ATOM 642 O O . THR A 1 84 ? 7.878 -8.210 -19.075 1.00 92.75 84 THR A O 1
ATOM 645 N N . LEU A 1 85 ? 8.222 -8.906 -21.179 1.00 91.31 85 LEU A N 1
ATOM 646 C CA . LEU A 1 85 ? 9.440 -8.114 -21.377 1.00 91.31 85 LEU A CA 1
ATOM 647 C C . LEU A 1 85 ? 9.156 -6.613 -21.281 1.00 91.31 85 LEU A C 1
ATOM 649 O O . LEU A 1 85 ? 9.893 -5.881 -20.620 1.00 91.31 85 LEU A O 1
ATOM 653 N N . LYS A 1 86 ? 8.059 -6.149 -21.890 1.00 92.25 86 LYS A N 1
ATOM 654 C CA . LYS A 1 86 ? 7.627 -4.755 -21.762 1.00 92.25 86 LYS A CA 1
ATOM 655 C C . LYS A 1 86 ? 7.392 -4.387 -20.296 1.00 92.25 86 LYS A C 1
ATOM 657 O O . LYS A 1 86 ? 7.849 -3.329 -19.877 1.00 92.25 86 LYS A O 1
ATOM 662 N N . ALA A 1 87 ? 6.734 -5.252 -19.526 1.00 93.75 87 ALA A N 1
ATOM 663 C CA . ALA A 1 87 ? 6.471 -5.020 -18.109 1.00 93.75 87 ALA A CA 1
ATOM 664 C C . ALA A 1 87 ? 7.756 -4.957 -17.262 1.00 93.75 87 ALA A C 1
ATOM 666 O O . ALA A 1 87 ? 7.876 -4.094 -16.397 1.00 93.75 87 ALA A O 1
ATOM 667 N N . PHE A 1 88 ? 8.756 -5.799 -17.544 1.00 92.44 88 PHE A N 1
ATOM 668 C CA . PHE A 1 88 ? 10.061 -5.729 -16.873 1.00 92.44 88 PHE A CA 1
ATOM 669 C C . PHE A 1 88 ? 10.781 -4.391 -17.079 1.00 92.44 88 PHE A C 1
ATOM 671 O O . PHE A 1 88 ? 11.468 -3.912 -16.175 1.00 92.44 88 PHE A O 1
ATOM 678 N N . LEU A 1 89 ? 10.624 -3.796 -18.263 1.00 92.50 89 LEU A N 1
ATOM 679 C CA . LEU A 1 89 ? 11.298 -2.560 -18.661 1.00 92.50 89 LEU A CA 1
ATOM 680 C C . LEU A 1 89 ? 10.492 -1.293 -18.345 1.00 92.50 89 LEU A C 1
ATOM 682 O O . LEU A 1 89 ? 10.974 -0.184 -18.585 1.00 92.50 89 LEU A O 1
ATOM 686 N N . GLN A 1 90 ? 9.276 -1.430 -17.815 1.00 94.19 90 GLN A N 1
ATOM 687 C CA . GLN A 1 90 ? 8.489 -0.283 -17.386 1.00 94.19 90 GLN A CA 1
ATOM 688 C C . GLN A 1 90 ? 9.087 0.353 -16.132 1.00 94.19 90 GLN A C 1
ATOM 690 O O . GLN A 1 90 ? 9.494 -0.327 -15.186 1.00 94.19 90 GLN A O 1
ATOM 695 N N . LYS A 1 91 ? 9.103 1.690 -16.141 1.00 95.38 91 LYS A N 1
ATOM 696 C CA . LYS A 1 91 ? 9.429 2.503 -14.972 1.00 95.38 91 LYS A CA 1
ATOM 697 C C . LYS A 1 91 ? 8.461 2.187 -13.829 1.00 95.38 91 LYS A C 1
ATOM 699 O O . LYS A 1 91 ? 7.273 2.009 -14.094 1.00 95.38 91 LYS A O 1
ATOM 704 N N . ARG A 1 92 ? 8.939 2.093 -12.589 1.00 96.31 92 ARG A N 1
ATOM 705 C CA . ARG A 1 92 ? 8.147 1.604 -11.446 1.00 96.31 92 ARG A CA 1
ATOM 706 C C . ARG A 1 92 ? 8.656 2.089 -10.084 1.00 96.31 92 ARG A C 1
ATOM 708 O O . ARG A 1 92 ? 9.745 2.654 -10.005 1.00 96.31 92 ARG A O 1
ATOM 715 N N . CYS A 1 93 ? 7.885 1.830 -9.030 1.00 96.81 93 CYS A N 1
ATOM 716 C CA . CYS A 1 93 ? 8.326 1.957 -7.636 1.00 96.81 93 CYS A CA 1
ATOM 717 C C . CYS A 1 93 ? 9.361 0.873 -7.274 1.00 96.81 93 CYS A C 1
ATOM 719 O O . CYS A 1 93 ? 9.357 -0.236 -7.829 1.00 96.81 93 CYS A O 1
ATOM 721 N N . GLY A 1 94 ? 10.263 1.207 -6.347 1.00 93.88 94 GLY A N 1
ATOM 722 C CA . GLY A 1 94 ? 11.337 0.345 -5.860 1.00 93.88 94 GLY A CA 1
ATOM 723 C C . GLY A 1 94 ? 10.924 -0.716 -4.840 1.00 93.88 94 GLY A C 1
ATOM 724 O O . GLY A 1 94 ? 11.685 -1.672 -4.655 1.00 93.88 94 GLY A O 1
ATOM 725 N N . LEU A 1 95 ? 9.759 -0.577 -4.198 1.00 91.56 95 LEU A N 1
ATOM 726 C CA . LEU A 1 95 ? 9.287 -1.509 -3.172 1.00 91.56 95 LEU A CA 1
ATOM 727 C C . LEU A 1 95 ? 8.856 -2.868 -3.758 1.00 91.56 95 LEU A C 1
ATOM 729 O O . LEU A 1 95 ? 8.472 -2.951 -4.927 1.00 91.56 95 LEU A O 1
ATOM 733 N N . PRO A 1 96 ? 8.933 -3.965 -2.978 1.00 88.69 96 PRO A N 1
ATOM 734 C CA . PRO A 1 96 ? 8.492 -5.281 -3.432 1.00 88.69 96 PRO A CA 1
ATOM 735 C C . PRO A 1 96 ? 6.963 -5.381 -3.558 1.00 88.69 96 PRO A C 1
ATOM 737 O O . PRO A 1 96 ? 6.229 -4.831 -2.742 1.00 88.69 96 PRO A O 1
ATOM 740 N N . ASP A 1 97 ? 6.490 -6.162 -4.534 1.00 86.00 97 ASP A N 1
ATOM 741 C CA . ASP A 1 97 ? 5.058 -6.414 -4.771 1.00 86.00 97 ASP A CA 1
ATOM 742 C C . ASP A 1 97 ? 4.479 -7.454 -3.793 1.00 86.00 97 ASP A C 1
ATOM 744 O O . ASP A 1 97 ? 3.292 -7.451 -3.480 1.00 86.00 97 ASP A O 1
ATOM 748 N N . SER A 1 98 ? 5.322 -8.370 -3.303 1.00 65.38 98 SER A N 1
ATOM 749 C CA . SER A 1 98 ? 4.950 -9.514 -2.463 1.00 65.38 98 SER A CA 1
ATOM 750 C C . SER A 1 98 ? 6.003 -9.750 -1.364 1.00 65.38 98 SER A C 1
ATOM 752 O O . SER A 1 98 ? 7.187 -9.506 -1.602 1.00 65.38 98 SER A O 1
ATOM 754 N N . PRO A 1 99 ? 5.630 -10.219 -0.152 1.00 54.09 99 PRO A N 1
ATOM 755 C CA . PRO A 1 99 ? 4.281 -10.549 0.322 1.00 54.09 99 PRO A CA 1
ATOM 756 C C . PRO A 1 99 ? 3.525 -9.333 0.888 1.00 54.09 99 PRO A C 1
ATOM 758 O O . PRO A 1 99 ? 2.662 -9.483 1.753 1.00 54.09 99 PRO A O 1
ATOM 761 N N . VAL A 1 100 ? 3.859 -8.119 0.447 1.00 53.62 100 VAL A N 1
ATOM 762 C CA . VAL A 1 100 ? 3.248 -6.882 0.940 1.00 53.62 100 VAL A CA 1
ATOM 763 C C . VAL A 1 100 ? 1.837 -6.750 0.360 1.00 53.62 100 VAL A C 1
ATOM 765 O O . VAL A 1 100 ? 1.615 -6.074 -0.638 1.00 53.62 100 VAL A O 1
ATOM 768 N N . ALA A 1 101 ? 0.864 -7.445 0.954 1.00 52.94 101 ALA A N 1
ATOM 769 C CA . ALA A 1 101 ? -0.518 -7.360 0.500 1.00 52.94 101 ALA A CA 1
ATOM 770 C C . ALA A 1 101 ? -1.019 -5.910 0.603 1.00 52.94 101 ALA A C 1
ATOM 772 O O . ALA A 1 101 ? -0.859 -5.256 1.634 1.00 52.94 101 ALA A O 1
ATOM 773 N N . PHE A 1 102 ? -1.652 -5.442 -0.476 1.00 50.88 102 PHE A N 1
ATOM 774 C CA . PHE A 1 102 ? -2.118 -4.071 -0.710 1.00 50.88 102 PHE A CA 1
ATOM 775 C C . PHE A 1 102 ? -2.761 -3.379 0.513 1.00 50.88 102 PHE A C 1
ATOM 777 O O . PHE A 1 102 ? -2.520 -2.201 0.763 1.00 50.88 102 PHE A O 1
ATOM 784 N N . GLN A 1 103 ? -3.537 -4.125 1.310 1.00 51.03 103 GLN A N 1
ATOM 785 C CA . GLN A 1 103 ? -4.313 -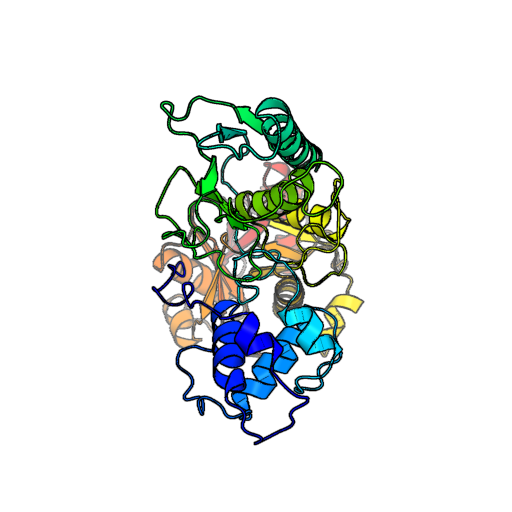3.628 2.459 1.00 51.03 103 GLN A CA 1
ATOM 786 C C . GLN A 1 103 ? -3.724 -4.004 3.835 1.00 51.03 103 GLN A C 1
ATOM 788 O O . GLN A 1 103 ? -4.350 -3.743 4.862 1.00 51.03 103 GLN A O 1
ATOM 793 N N . ALA A 1 104 ? -2.557 -4.652 3.877 1.00 50.69 104 ALA A N 1
ATOM 794 C CA . ALA A 1 104 ? -2.119 -5.429 5.037 1.00 50.69 104 ALA A CA 1
ATOM 795 C C . ALA A 1 104 ? -0.808 -4.959 5.680 1.00 50.69 104 ALA A C 1
ATOM 797 O O . ALA A 1 104 ? -0.261 -5.700 6.498 1.00 50.69 104 ALA A O 1
ATOM 798 N N . VAL A 1 105 ? -0.295 -3.770 5.336 1.00 65.56 105 VAL A N 1
ATOM 799 C CA . VAL A 1 105 ? 0.915 -3.267 5.998 1.00 65.56 105 VAL A CA 1
ATOM 800 C C . VAL A 1 105 ? 0.546 -2.714 7.368 1.00 65.56 105 VAL A C 1
ATOM 802 O O . VAL A 1 105 ? 0.726 -3.417 8.353 1.00 65.56 105 VAL A O 1
ATOM 805 N N . GLY A 1 106 ? -0.085 -1.540 7.444 1.00 72.69 106 GLY A N 1
ATOM 806 C CA . GLY A 1 106 ? -0.670 -1.031 8.690 1.00 72.69 106 GLY A CA 1
ATOM 807 C C . GLY A 1 106 ? -0.656 0.497 8.786 1.00 72.69 106 GLY A C 1
ATOM 808 O O . GLY A 1 106 ? 0.211 1.124 8.185 1.00 72.69 106 GLY A O 1
ATOM 809 N N . PRO A 1 107 ? -1.610 1.118 9.507 1.00 84.00 107 PRO A N 1
ATOM 810 C CA . PRO A 1 107 ? -1.750 2.571 9.557 1.00 84.00 107 PRO A CA 1
ATOM 811 C C . PRO A 1 107 ? -0.743 3.224 10.507 1.00 84.00 107 PRO A C 1
ATOM 813 O O . PRO A 1 107 ? -0.249 2.614 11.459 1.00 84.00 107 PRO A O 1
ATOM 816 N N . TRP A 1 108 ? -0.564 4.534 10.351 1.00 88.38 108 TRP A N 1
ATOM 817 C CA . TRP A 1 108 ? -0.080 5.366 11.451 1.00 88.38 108 TRP A CA 1
ATOM 818 C C . TRP A 1 108 ? -1.060 5.352 12.632 1.00 88.38 108 TRP A C 1
ATOM 820 O O . TRP A 1 108 ? -2.274 5.451 12.458 1.00 88.38 108 TRP A O 1
ATOM 830 N N . THR A 1 109 ? -0.532 5.329 13.858 1.00 83.19 109 THR A N 1
ATOM 831 C CA . THR A 1 109 ? -1.349 5.431 15.082 1.00 83.19 109 THR A CA 1
ATOM 832 C C . THR A 1 109 ? -1.977 6.813 15.271 1.00 83.19 109 THR A C 1
ATOM 834 O O . THR A 1 109 ? -3.009 6.942 15.926 1.00 83.19 109 THR A O 1
ATOM 837 N N . ARG A 1 110 ? -1.373 7.852 14.685 1.00 86.25 110 ARG A N 1
ATOM 838 C CA . ARG A 1 110 ? -1.882 9.229 14.657 1.00 86.25 110 ARG A CA 1
ATOM 839 C C . ARG A 1 110 ? -2.112 9.694 13.227 1.00 86.25 110 ARG A C 1
ATOM 841 O O . ARG A 1 110 ? -1.517 9.168 12.295 1.00 86.25 110 ARG A O 1
ATOM 848 N N . ARG A 1 111 ? -2.958 10.713 13.073 1.00 90.62 111 ARG A N 1
ATOM 849 C CA . ARG A 1 111 ? -3.389 11.205 11.756 1.00 90.62 111 ARG A CA 1
ATOM 850 C C . ARG A 1 111 ? -2.799 12.553 11.348 1.00 90.62 111 ARG A C 1
ATOM 852 O O . ARG A 1 111 ? -2.841 12.883 10.172 1.00 90.62 111 ARG A O 1
ATOM 859 N N . ASN A 1 112 ? -2.234 13.307 12.289 1.00 96.56 112 ASN A N 1
ATOM 860 C CA . ASN A 1 112 ? -1.473 14.510 11.969 1.00 96.56 112 ASN A CA 1
ATOM 861 C C . ASN A 1 112 ? -0.003 14.134 11.801 1.00 96.56 112 ASN A C 1
ATOM 863 O O . ASN A 1 112 ? 0.608 13.699 12.780 1.00 96.56 112 ASN A O 1
ATOM 867 N N . LEU A 1 113 ? 0.526 14.271 10.589 1.00 98.31 113 LEU A N 1
ATOM 868 C CA . LEU A 1 113 ? 1.891 13.918 10.213 1.00 98.31 113 LEU A CA 1
ATOM 869 C C . LEU A 1 113 ? 2.659 15.172 9.786 1.00 98.31 113 LEU A C 1
ATOM 871 O O . LEU A 1 113 ? 2.120 16.070 9.142 1.00 98.31 113 LEU A O 1
ATOM 875 N N . SER A 1 114 ? 3.933 15.239 10.145 1.00 98.69 114 SER A N 1
ATOM 876 C CA . SER A 1 114 ? 4.847 16.305 9.752 1.00 98.69 114 SER A CA 1
ATOM 877 C C . SER A 1 114 ? 5.770 15.839 8.632 1.00 98.69 114 SER A C 1
ATOM 879 O O . SER A 1 114 ? 6.219 14.695 8.626 1.00 98.69 114 SER A O 1
ATOM 881 N N . TYR A 1 115 ? 6.073 16.714 7.679 1.00 98.81 115 TYR A N 1
ATOM 882 C CA . TYR A 1 115 ? 7.000 16.406 6.592 1.00 98.81 115 TYR A CA 1
ATOM 883 C C . TYR A 1 115 ? 7.984 17.550 6.368 1.00 98.81 115 TYR A C 1
ATOM 885 O O . TYR A 1 115 ? 7.681 18.706 6.668 1.00 98.81 115 TYR A O 1
ATOM 893 N N . ALA A 1 116 ? 9.155 17.240 5.823 1.00 98.75 116 ALA A N 1
ATOM 894 C CA . ALA A 1 116 ? 10.115 18.242 5.377 1.00 98.75 116 ALA A CA 1
ATOM 895 C C . ALA A 1 116 ? 10.694 17.882 4.007 1.00 98.75 116 ALA A C 1
ATOM 897 O O . ALA A 1 116 ? 10.757 16.712 3.627 1.00 98.75 116 ALA A O 1
ATOM 898 N N . PHE A 1 117 ? 11.159 18.905 3.293 1.00 98.75 117 PHE A N 1
ATOM 899 C CA . PHE A 1 117 ? 11.912 18.741 2.055 1.00 98.75 117 PHE A CA 1
ATOM 900 C C . PHE A 1 117 ? 13.413 18.761 2.350 1.00 98.75 117 PHE A C 1
ATOM 902 O O . PHE A 1 117 ? 13.910 19.707 2.966 1.00 98.75 117 PHE A O 1
ATOM 909 N N . GLY A 1 118 ? 14.116 17.719 1.911 1.00 97.88 118 GLY A N 1
ATOM 910 C CA . GLY A 1 118 ? 15.574 17.678 1.861 1.00 97.88 118 GLY A CA 1
ATOM 911 C C . GLY A 1 118 ? 16.089 18.234 0.533 1.00 97.88 118 GLY A C 1
ATOM 912 O O . GLY A 1 118 ? 15.671 19.301 0.079 1.00 97.88 118 GLY A O 1
ATOM 913 N N . ASN A 1 119 ? 17.001 17.501 -0.106 1.00 97.62 119 ASN A N 1
ATOM 914 C CA . ASN A 1 119 ? 17.510 17.872 -1.425 1.00 97.62 119 ASN A CA 1
ATOM 915 C C . ASN A 1 119 ? 16.401 17.790 -2.483 1.00 97.62 119 ASN A C 1
ATOM 917 O O . ASN A 1 119 ? 15.660 16.812 -2.535 1.00 97.62 119 ASN A O 1
ATOM 921 N N . LEU A 1 120 ? 16.309 18.795 -3.353 1.00 97.69 120 LEU A N 1
ATOM 922 C CA . LEU A 1 120 ? 15.350 18.836 -4.460 1.00 97.69 120 LEU A CA 1
ATOM 923 C C . LEU A 1 120 ? 16.070 18.694 -5.800 1.00 97.69 120 LEU A C 1
ATOM 925 O O . LEU A 1 120 ? 17.234 19.077 -5.932 1.00 97.69 120 LEU A O 1
ATOM 929 N N . THR A 1 121 ? 15.360 18.190 -6.807 1.00 96.00 121 THR A N 1
ATOM 930 C CA . THR A 1 121 ? 15.868 18.186 -8.181 1.00 96.00 121 THR A CA 1
ATOM 931 C C . THR A 1 121 ? 16.032 19.611 -8.721 1.00 96.00 121 THR A C 1
ATOM 933 O O . THR A 1 121 ? 15.257 20.511 -8.397 1.00 96.00 121 THR A O 1
ATOM 936 N N . ASN A 1 122 ? 17.032 19.816 -9.578 1.00 96.06 122 ASN A N 1
ATOM 937 C CA . ASN A 1 122 ? 17.250 21.063 -10.316 1.00 96.06 122 ASN A CA 1
ATOM 938 C C . ASN A 1 122 ? 16.619 21.051 -11.722 1.00 96.06 122 ASN A C 1
ATOM 940 O O . ASN A 1 122 ? 16.772 22.017 -12.466 1.00 96.06 122 ASN A O 1
ATOM 944 N N . GLN A 1 123 ? 15.935 19.964 -12.093 1.00 95.19 123 GLN A N 1
ATOM 945 C CA . GLN A 1 123 ? 15.302 19.798 -13.407 1.00 95.19 123 GLN A CA 1
ATOM 946 C C . GLN A 1 123 ? 13.991 20.585 -13.537 1.00 95.19 123 GLN A C 1
ATOM 948 O O . GLN A 1 123 ? 13.569 20.930 -14.639 1.00 95.19 123 GLN A O 1
ATOM 953 N N . VAL A 1 124 ? 13.373 20.915 -12.402 1.00 96.25 124 VAL A N 1
ATOM 954 C CA . VAL A 1 124 ? 12.254 21.853 -12.283 1.00 96.25 124 VAL A CA 1
ATOM 955 C C . VAL A 1 124 ? 12.568 22.874 -11.189 1.00 96.25 124 VAL A C 1
ATOM 957 O O . VAL A 1 124 ? 13.513 22.709 -10.417 1.00 96.25 124 VAL A O 1
ATOM 960 N N . THR A 1 125 ? 11.782 23.948 -11.093 1.00 97.94 125 THR A N 1
ATOM 961 C CA . THR A 1 125 ? 11.952 24.898 -9.986 1.00 97.94 125 THR A CA 1
ATOM 962 C C . THR A 1 125 ? 11.596 24.235 -8.654 1.00 97.94 125 THR A C 1
ATOM 964 O O . THR A 1 125 ? 10.663 23.435 -8.576 1.00 97.94 125 THR A O 1
ATOM 967 N N . ALA A 1 126 ? 12.294 24.614 -7.580 1.00 97.62 126 ALA A N 1
ATOM 968 C CA . ALA A 1 126 ? 12.016 24.095 -6.239 1.00 97.62 126 ALA A CA 1
ATOM 969 C C . ALA A 1 126 ? 10.543 24.292 -5.836 1.00 97.62 126 ALA A C 1
ATOM 971 O O . ALA A 1 126 ? 9.925 23.386 -5.287 1.00 97.62 126 ALA A O 1
ATOM 972 N N . VAL A 1 127 ? 9.958 25.447 -6.174 1.00 98.12 127 VAL A N 1
ATOM 973 C CA . VAL A 1 127 ? 8.541 25.743 -5.916 1.00 98.12 127 VAL A CA 1
ATOM 974 C C . VAL A 1 127 ? 7.624 24.775 -6.663 1.00 98.12 127 VAL A C 1
ATOM 976 O O . VAL A 1 127 ? 6.665 24.285 -6.072 1.00 98.12 127 VAL A O 1
ATOM 979 N N . ALA A 1 128 ? 7.912 24.460 -7.930 1.00 98.12 128 ALA A N 1
ATOM 980 C CA . ALA A 1 128 ? 7.100 23.527 -8.708 1.00 98.12 128 ALA A CA 1
ATOM 981 C C . ALA A 1 128 ? 7.160 22.101 -8.138 1.00 98.12 128 ALA A C 1
ATOM 983 O O . ALA A 1 128 ? 6.113 21.482 -7.959 1.00 98.12 128 ALA A O 1
ATOM 984 N N . ALA A 1 129 ? 8.355 21.609 -7.786 1.00 98.06 129 ALA A N 1
ATOM 985 C CA . ALA A 1 129 ? 8.517 20.297 -7.154 1.00 98.06 129 ALA A CA 1
ATOM 986 C C . ALA A 1 129 ? 7.773 20.209 -5.810 1.00 98.06 129 ALA A C 1
ATOM 988 O O . ALA A 1 129 ? 7.014 19.269 -5.579 1.00 98.06 129 ALA A O 1
ATOM 989 N N . GLN A 1 130 ? 7.937 21.215 -4.944 1.00 98.50 130 GLN A N 1
ATOM 990 C CA . GLN A 1 130 ? 7.249 21.262 -3.650 1.00 98.50 130 GLN A CA 1
ATOM 991 C C . GLN A 1 130 ? 5.728 21.333 -3.816 1.00 98.50 130 GLN A C 1
ATOM 993 O O . GLN A 1 130 ? 5.013 20.602 -3.137 1.00 98.50 130 GLN A O 1
ATOM 998 N N . THR A 1 131 ? 5.235 22.153 -4.751 1.00 98.56 131 THR A N 1
ATOM 999 C CA . THR A 1 131 ? 3.795 22.279 -5.035 1.00 98.56 131 THR A CA 1
ATOM 1000 C C . THR A 1 131 ? 3.207 20.951 -5.512 1.00 98.56 131 THR A C 1
ATOM 1002 O O . THR A 1 131 ? 2.134 20.555 -5.066 1.00 98.56 131 THR A O 1
ATOM 1005 N N . ALA A 1 132 ? 3.916 20.223 -6.379 1.00 98.38 132 ALA A N 1
ATOM 1006 C CA . ALA A 1 132 ? 3.487 18.911 -6.859 1.00 98.38 132 ALA A CA 1
ATOM 1007 C C . ALA A 1 132 ? 3.344 17.893 -5.714 1.00 98.38 132 ALA A C 1
ATOM 1009 O O . ALA A 1 132 ? 2.329 17.204 -5.616 1.00 98.38 132 ALA A O 1
ATOM 1010 N N . ILE A 1 133 ? 4.320 17.850 -4.803 1.00 98.75 133 ILE A N 1
ATOM 1011 C CA . ILE A 1 133 ? 4.280 16.965 -3.630 1.00 98.75 133 ILE A CA 1
ATOM 1012 C C . ILE A 1 133 ? 3.178 17.393 -2.649 1.00 98.75 133 ILE A C 1
ATOM 1014 O O . ILE A 1 133 ? 2.438 16.556 -2.136 1.00 98.75 133 ILE A O 1
ATOM 1018 N N . GLN A 1 134 ? 3.008 18.697 -2.423 1.00 98.69 134 GLN A N 1
ATOM 1019 C CA . GLN A 1 134 ? 1.923 19.238 -1.601 1.00 98.69 134 GLN A CA 1
ATOM 1020 C C . GLN A 1 134 ? 0.542 18.886 -2.170 1.00 98.69 134 GLN A C 1
ATOM 1022 O O . GLN A 1 134 ? -0.355 18.521 -1.414 1.00 98.69 134 GLN A O 1
ATOM 1027 N N . ASN A 1 135 ? 0.366 18.919 -3.493 1.00 98.62 135 ASN A N 1
ATOM 1028 C CA . ASN A 1 135 ? -0.872 18.482 -4.138 1.00 98.62 135 ASN A CA 1
ATOM 1029 C C . ASN A 1 135 ? -1.138 16.985 -3.928 1.00 98.62 135 ASN A C 1
ATOM 1031 O O . ASN A 1 135 ? -2.286 16.597 -3.697 1.00 98.62 135 ASN A O 1
ATOM 1035 N N . ALA A 1 136 ? -0.101 16.145 -3.959 1.00 98.69 136 ALA A N 1
ATOM 1036 C CA . ALA A 1 136 ? -0.226 14.724 -3.645 1.00 98.69 136 ALA A CA 1
ATOM 1037 C C . ALA A 1 136 ? -0.643 14.491 -2.176 1.00 98.69 136 ALA A C 1
ATOM 1039 O O . ALA A 1 136 ? -1.584 13.741 -1.913 1.00 98.69 136 ALA A O 1
ATOM 1040 N N . LEU A 1 137 ? -0.034 15.206 -1.221 1.00 98.69 137 LEU A N 1
ATOM 1041 C CA . LEU A 1 137 ? -0.440 15.188 0.194 1.00 98.69 137 LEU A CA 1
ATOM 1042 C C . LEU A 1 137 ? -1.896 15.647 0.378 1.00 98.69 137 LEU A C 1
ATOM 1044 O O . LEU A 1 137 ? -2.671 14.996 1.078 1.00 98.69 137 LEU A O 1
ATOM 1048 N N . ASN A 1 138 ? -2.296 16.732 -0.292 1.00 98.38 138 ASN A N 1
ATOM 1049 C CA . ASN A 1 138 ? -3.670 17.242 -0.261 1.00 98.38 138 ASN A CA 1
ATOM 1050 C C . ASN A 1 138 ? -4.676 16.232 -0.829 1.00 98.38 138 ASN A C 1
ATOM 1052 O O . ASN A 1 138 ? -5.787 16.107 -0.315 1.00 98.38 138 ASN A O 1
ATOM 1056 N N . THR A 1 139 ? -4.281 15.485 -1.861 1.00 98.56 139 THR A N 1
ATOM 1057 C CA . THR A 1 139 ? -5.103 14.429 -2.463 1.00 98.56 139 THR A CA 1
ATOM 1058 C C . THR A 1 139 ? -5.375 13.305 -1.457 1.00 98.56 139 THR A C 1
ATOM 1060 O O . THR A 1 139 ? -6.530 12.924 -1.266 1.00 98.56 139 THR A O 1
ATOM 1063 N N . TRP A 1 140 ? -4.353 12.843 -0.727 1.00 98.19 140 TRP A N 1
ATOM 1064 C CA . TRP A 1 140 ? -4.527 11.866 0.357 1.00 98.19 140 TRP A CA 1
ATOM 1065 C C . TRP A 1 140 ? -5.310 12.419 1.554 1.00 98.19 140 TRP A C 1
ATOM 1067 O O . TRP A 1 140 ? -6.177 11.732 2.098 1.00 98.19 140 TRP A O 1
ATOM 1077 N N . GLN A 1 141 ? -5.069 13.675 1.940 1.00 97.44 141 GLN A N 1
ATOM 1078 C CA . GLN A 1 141 ? -5.847 14.371 2.972 1.00 97.44 141 GLN A CA 1
ATOM 1079 C C . GLN A 1 141 ? -7.348 14.402 2.619 1.00 97.44 141 GLN A C 1
ATOM 1081 O O . GLN A 1 141 ? -8.202 14.213 3.488 1.00 97.44 141 GLN A O 1
ATOM 1086 N N . GLY A 1 142 ? -7.675 14.559 1.332 1.00 96.81 142 GLY A N 1
ATOM 1087 C CA . GLY A 1 142 ? -9.035 14.541 0.791 1.00 96.81 142 GLY A CA 1
ATOM 1088 C C . GLY A 1 142 ? -9.736 13.175 0.788 1.00 96.81 142 GLY A C 1
ATOM 1089 O O . GLY A 1 142 ? -10.931 13.118 0.506 1.00 96.81 142 GLY A O 1
ATOM 1090 N N . ALA A 1 143 ? -9.061 12.073 1.141 1.00 94.25 143 ALA A N 1
ATOM 1091 C CA . ALA A 1 143 ? -9.657 10.730 1.127 1.00 94.25 143 ALA A CA 1
ATOM 1092 C C . ALA A 1 143 ? -10.769 10.514 2.181 1.00 94.25 143 ALA A C 1
ATOM 1094 O O . ALA A 1 143 ? -11.499 9.514 2.129 1.00 94.25 143 ALA A O 1
ATOM 1095 N N . GLY A 1 144 ? -10.923 11.452 3.125 1.00 91.12 144 GLY A N 1
ATOM 1096 C CA . GLY A 1 144 ? -11.967 11.430 4.156 1.00 91.12 144 GLY A CA 1
ATOM 1097 C C . GLY A 1 144 ? -11.621 10.578 5.377 1.00 91.12 144 GLY A C 1
ATOM 1098 O O . GLY A 1 144 ? -12.506 10.169 6.118 1.00 91.12 144 GLY A O 1
ATOM 1099 N N . VAL A 1 145 ? -10.332 10.310 5.594 1.00 87.75 145 VAL A N 1
ATOM 1100 C CA . VAL A 1 145 ? -9.825 9.517 6.727 1.00 87.75 145 VAL A CA 1
ATOM 1101 C C . VAL A 1 145 ? -9.204 10.386 7.827 1.00 87.75 145 VAL A C 1
ATOM 1103 O O . VAL A 1 145 ? -8.503 9.881 8.694 1.00 87.75 145 VAL A O 1
ATOM 1106 N N . GLY A 1 146 ? -9.421 11.704 7.810 1.00 92.25 146 GLY A N 1
ATOM 1107 C CA . GLY A 1 146 ? -8.961 12.612 8.870 1.00 92.25 146 GLY A CA 1
ATOM 1108 C C . GLY A 1 146 ? -7.439 12.752 9.001 1.00 92.25 146 GLY A C 1
ATOM 1109 O O . GLY A 1 146 ? -6.970 13.114 10.077 1.00 92.25 146 GLY A O 1
ATOM 1110 N N . LEU A 1 147 ? -6.679 12.432 7.947 1.00 95.88 147 LEU A N 1
ATOM 1111 C CA . LEU A 1 147 ? -5.245 12.721 7.862 1.00 95.88 147 LEU A CA 1
ATOM 1112 C C . LEU A 1 147 ? -5.014 14.229 7.734 1.00 95.88 147 LEU A C 1
ATOM 1114 O O . LEU A 1 147 ? -5.829 14.923 7.134 1.00 95.88 147 LEU A O 1
ATOM 1118 N N . SER A 1 148 ? -3.904 14.727 8.270 1.00 97.56 148 SER A N 1
ATOM 1119 C CA . SER A 1 148 ? -3.443 16.097 8.054 1.00 97.56 148 SER A CA 1
ATOM 1120 C C . SER A 1 148 ? -1.927 16.148 7.947 1.00 97.56 148 SER A C 1
ATOM 1122 O O . SER A 1 148 ? -1.236 15.403 8.643 1.00 97.56 148 SER A O 1
ATOM 1124 N N . PHE A 1 149 ? -1.411 17.055 7.120 1.00 98.56 149 PHE A N 1
ATOM 1125 C CA . PHE A 1 149 ? 0.025 17.176 6.876 1.00 98.56 149 PHE A CA 1
ATOM 1126 C C . PHE A 1 149 ? 0.539 18.575 7.204 1.00 98.56 149 PHE A C 1
ATOM 1128 O O . PHE A 1 149 ? -0.008 19.571 6.734 1.00 98.56 149 PHE A O 1
ATOM 1135 N N . THR A 1 150 ? 1.617 18.653 7.983 1.00 98.50 150 THR A N 1
ATOM 1136 C CA . THR A 1 150 ? 2.251 19.922 8.370 1.00 98.50 150 THR A CA 1
ATOM 1137 C C . THR A 1 150 ? 3.692 19.966 7.882 1.00 98.50 150 THR A C 1
ATOM 1139 O O . THR A 1 150 ? 4.504 19.128 8.268 1.00 98.50 150 THR A O 1
ATOM 1142 N N . GLN A 1 151 ? 4.032 20.957 7.059 1.00 98.50 151 GLN A N 1
ATOM 1143 C CA . GLN A 1 151 ? 5.422 21.166 6.663 1.00 98.50 151 GLN A CA 1
ATOM 1144 C C . GLN A 1 151 ? 6.226 21.739 7.836 1.00 98.50 151 GLN A C 1
ATOM 1146 O O . GLN A 1 151 ? 5.818 22.726 8.448 1.00 98.50 151 GLN A O 1
ATOM 1151 N N . VAL A 1 152 ? 7.385 21.151 8.116 1.00 98.56 152 VAL A N 1
ATOM 1152 C CA . VAL A 1 152 ? 8.349 21.611 9.124 1.00 98.56 152 VAL A CA 1
ATOM 1153 C C . VAL A 1 152 ? 9.752 21.705 8.518 1.00 98.56 152 VAL A C 1
ATOM 1155 O O . VAL A 1 152 ? 9.989 21.273 7.389 1.00 98.56 152 VAL A O 1
ATOM 1158 N N . GLN A 1 153 ? 10.697 22.294 9.250 1.00 97.38 153 GLN A N 1
ATOM 1159 C CA . GLN A 1 153 ? 12.111 22.262 8.873 1.00 97.38 153 GLN A CA 1
ATOM 1160 C C . GLN A 1 153 ? 12.710 20.880 9.153 1.00 97.38 153 GLN A C 1
ATOM 1162 O O . GLN A 1 153 ? 12.317 20.205 10.103 1.00 97.38 153 GLN A O 1
ATOM 1167 N N . THR A 1 154 ? 13.724 20.484 8.385 1.00 96.81 154 THR A N 1
ATOM 1168 C CA . THR A 1 154 ? 14.439 19.211 8.595 1.00 96.81 154 THR A CA 1
ATOM 1169 C C . THR A 1 154 ? 15.041 19.103 10.001 1.00 96.81 154 THR A C 1
ATOM 1171 O O . THR A 1 154 ? 15.037 18.029 10.594 1.00 96.81 154 THR A O 1
ATOM 1174 N N . SER A 1 155 ? 15.471 20.226 10.589 1.00 96.69 155 SER A N 1
ATOM 1175 C CA . SER A 1 155 ? 15.993 20.308 11.962 1.00 96.69 155 SER A CA 1
ATOM 1176 C C . SER A 1 155 ? 14.952 20.059 13.061 1.00 96.69 155 SER A C 1
ATOM 1178 O O . SER A 1 155 ? 15.323 19.924 14.225 1.00 96.69 155 SER A O 1
ATOM 1180 N N . GLN A 1 156 ? 13.661 19.999 12.720 1.00 97.44 156 GLN A N 1
ATOM 1181 C CA . GLN A 1 156 ? 12.567 19.761 13.666 1.00 97.44 156 GLN A CA 1
ATOM 1182 C C . GLN A 1 156 ? 12.176 18.280 13.777 1.00 97.44 156 GLN A C 1
ATOM 1184 O O . GLN A 1 156 ? 11.166 17.986 14.408 1.00 97.44 156 GLN A O 1
ATOM 1189 N N . ASN A 1 157 ? 12.971 17.362 13.210 1.00 95.06 157 ASN A N 1
ATOM 1190 C CA . ASN A 1 157 ? 12.722 15.915 13.206 1.00 95.06 157 ASN A CA 1
ATOM 1191 C C . ASN A 1 157 ? 11.327 15.565 12.648 1.00 95.06 157 ASN A C 1
ATOM 1193 O O . ASN A 1 157 ? 10.464 15.117 13.406 1.00 95.06 157 ASN A O 1
ATOM 1197 N N . PRO A 1 158 ? 11.084 15.807 11.344 1.00 98.25 158 PRO A N 1
ATOM 1198 C CA . PRO A 1 158 ? 9.809 15.482 10.710 1.00 98.25 158 PRO A CA 1
ATOM 1199 C C . PRO A 1 158 ? 9.516 13.979 10.764 1.00 98.25 158 PRO A C 1
ATOM 1201 O O . PRO A 1 158 ? 10.411 13.155 10.953 1.00 98.25 158 PRO A O 1
ATOM 1204 N N . ASP A 1 159 ? 8.267 13.613 10.500 1.00 98.44 159 ASP A N 1
ATOM 1205 C CA . ASP A 1 159 ? 7.882 12.207 10.350 1.00 98.44 159 ASP A CA 1
ATOM 1206 C C . ASP A 1 159 ? 8.285 11.646 8.996 1.00 98.44 159 ASP A C 1
ATOM 1208 O O . ASP A 1 159 ? 8.598 10.465 8.891 1.00 98.44 159 ASP A O 1
ATOM 1212 N N . ILE A 1 160 ? 8.266 12.496 7.970 1.00 98.69 160 ILE A N 1
ATOM 1213 C CA . ILE A 1 160 ? 8.515 12.135 6.578 1.00 98.69 160 ILE A CA 1
ATOM 1214 C C . ILE A 1 160 ? 9.587 13.078 6.029 1.00 98.69 160 ILE A C 1
ATOM 1216 O O . ILE A 1 160 ? 9.431 14.302 6.089 1.00 98.69 160 ILE A O 1
ATOM 1220 N N . LEU A 1 161 ? 10.665 12.523 5.482 1.00 98.62 161 LEU A N 1
ATOM 1221 C CA . LEU A 1 161 ? 11.697 13.288 4.787 1.00 98.62 161 LEU A CA 1
ATOM 1222 C C . LEU A 1 161 ? 11.627 12.985 3.294 1.00 98.62 161 LEU A C 1
ATOM 1224 O O . LEU A 1 161 ? 11.791 11.841 2.882 1.00 98.62 161 LEU A O 1
ATOM 1228 N N . ILE A 1 162 ? 11.366 14.023 2.500 1.00 98.88 162 ILE A N 1
ATOM 1229 C CA . ILE A 1 162 ? 11.159 13.904 1.059 1.00 98.88 162 ILE A CA 1
ATOM 1230 C C . ILE A 1 162 ? 12.336 14.535 0.328 1.00 98.88 162 ILE A C 1
ATOM 1232 O O . ILE A 1 162 ? 12.593 15.733 0.491 1.00 98.88 162 ILE A O 1
ATOM 1236 N N . GLU A 1 163 ? 13.052 13.755 -0.477 1.00 98.12 163 GLU A N 1
ATOM 1237 C CA . GLU A 1 163 ? 14.256 14.238 -1.149 1.00 98.12 163 GLU A CA 1
ATOM 1238 C C . GLU A 1 163 ? 14.634 13.454 -2.409 1.00 98.12 163 GLU A C 1
ATOM 1240 O O . GLU A 1 163 ? 14.248 12.309 -2.616 1.00 98.12 163 GLU A O 1
ATOM 1245 N N . TRP A 1 164 ? 15.430 14.094 -3.260 1.00 98.50 164 TRP A N 1
ATOM 1246 C CA . TRP A 1 164 ? 16.050 13.484 -4.426 1.00 98.50 164 TRP A CA 1
ATOM 1247 C C . TRP A 1 164 ? 17.438 12.962 -4.059 1.00 98.50 164 TRP A C 1
ATOM 1249 O O . TRP A 1 164 ? 18.279 13.699 -3.532 1.00 98.50 164 TRP A O 1
ATOM 1259 N N . ARG A 1 165 ? 17.690 11.688 -4.363 1.00 97.50 165 ARG A N 1
ATOM 1260 C CA . ARG A 1 165 ? 18.937 10.969 -4.070 1.00 97.50 165 ARG A CA 1
ATOM 1261 C C . ARG A 1 165 ? 19.573 10.457 -5.370 1.00 97.50 165 ARG A C 1
ATOM 1263 O O . ARG A 1 165 ? 18.882 10.326 -6.377 1.00 97.50 165 ARG A O 1
ATOM 1270 N N . PRO A 1 166 ? 20.889 10.188 -5.398 1.00 95.94 166 PRO A N 1
ATOM 1271 C CA . PRO A 1 166 ? 21.501 9.454 -6.505 1.00 95.94 166 PRO A CA 1
ATOM 1272 C C . PRO A 1 166 ? 20.849 8.077 -6.699 1.00 95.94 166 PRO A C 1
ATOM 1274 O O . PRO A 1 166 ? 20.460 7.454 -5.715 1.00 95.94 166 PRO A O 1
ATOM 1277 N N . ALA A 1 167 ? 20.812 7.573 -7.937 1.00 92.31 167 ALA A N 1
ATOM 1278 C CA . ALA A 1 167 ? 20.220 6.271 -8.261 1.00 92.31 167 ALA A CA 1
ATOM 1279 C C . ALA A 1 167 ? 20.763 5.122 -7.396 1.00 92.31 167 ALA A C 1
ATOM 1281 O O . ALA A 1 167 ? 20.018 4.237 -6.997 1.00 92.31 167 ALA A O 1
ATOM 1282 N N . ASN A 1 168 ? 22.053 5.135 -7.056 1.00 91.56 168 ASN A N 1
ATOM 1283 C CA . ASN A 1 168 ? 22.678 4.159 -6.160 1.00 91.56 168 ASN A CA 1
ATOM 1284 C C . ASN A 1 168 ? 22.431 4.476 -4.671 1.00 91.56 168 ASN A C 1
ATOM 1286 O O . ASN A 1 168 ? 23.366 4.502 -3.869 1.00 91.56 168 ASN A O 1
ATOM 1290 N N . ASP A 1 169 ? 21.176 4.739 -4.321 1.00 91.62 169 ASP A N 1
ATOM 1291 C CA . ASP A 1 169 ? 20.733 5.038 -2.964 1.00 91.62 169 ASP A CA 1
ATOM 1292 C C . ASP A 1 169 ? 21.047 3.859 -2.011 1.00 91.62 169 ASP A C 1
ATOM 1294 O O . ASP A 1 169 ? 20.701 2.711 -2.322 1.00 91.62 169 ASP A O 1
ATOM 1298 N N . PRO A 1 170 ? 21.745 4.102 -0.882 1.00 89.19 170 PRO A N 1
ATOM 1299 C CA . PRO A 1 170 ? 22.096 3.059 0.079 1.00 89.19 170 PRO A CA 1
ATOM 1300 C C . PRO A 1 170 ? 20.893 2.464 0.821 1.00 89.19 170 PRO A C 1
ATOM 1302 O O . PRO A 1 170 ? 21.001 1.326 1.282 1.00 89.19 170 PRO A O 1
ATOM 1305 N N . ASP A 1 171 ? 19.784 3.199 0.937 1.00 88.31 171 ASP A N 1
ATOM 1306 C CA . ASP A 1 171 ? 18.577 2.733 1.623 1.00 88.31 171 ASP A CA 1
ATOM 1307 C C . ASP A 1 171 ? 17.848 1.701 0.755 1.00 88.31 171 ASP A C 1
ATOM 1309 O O . ASP A 1 171 ? 17.598 0.568 1.179 1.00 88.31 171 ASP A O 1
ATOM 1313 N N . LEU A 1 172 ? 17.584 2.065 -0.504 1.00 88.81 172 LEU A N 1
ATOM 1314 C CA . LEU A 1 172 ? 17.105 1.148 -1.530 1.00 88.81 172 LEU A CA 1
ATOM 1315 C C . LEU A 1 172 ? 17.534 1.619 -2.918 1.00 88.81 172 LEU A C 1
ATOM 1317 O O . LEU A 1 172 ? 17.106 2.658 -3.407 1.00 88.81 172 LEU A O 1
ATOM 1321 N N . ASN A 1 173 ? 18.355 0.806 -3.576 1.00 90.00 173 ASN A N 1
ATOM 1322 C CA . ASN A 1 173 ? 18.945 1.141 -4.866 1.00 90.00 173 ASN A CA 1
ATOM 1323 C C . ASN A 1 173 ? 17.872 1.413 -5.940 1.00 90.00 173 ASN A C 1
ATOM 1325 O O . ASN A 1 173 ? 17.079 0.529 -6.245 1.00 90.00 173 ASN A O 1
ATOM 1329 N N . MET A 1 174 ? 17.884 2.584 -6.571 1.00 92.94 174 MET A N 1
ATOM 1330 C CA . MET A 1 174 ? 16.956 3.002 -7.626 1.00 92.94 174 MET A CA 1
ATOM 1331 C C . MET A 1 174 ? 17.527 2.867 -9.051 1.00 92.94 174 MET A C 1
ATOM 1333 O O . MET A 1 174 ? 16.936 3.350 -10.009 1.00 92.94 174 MET A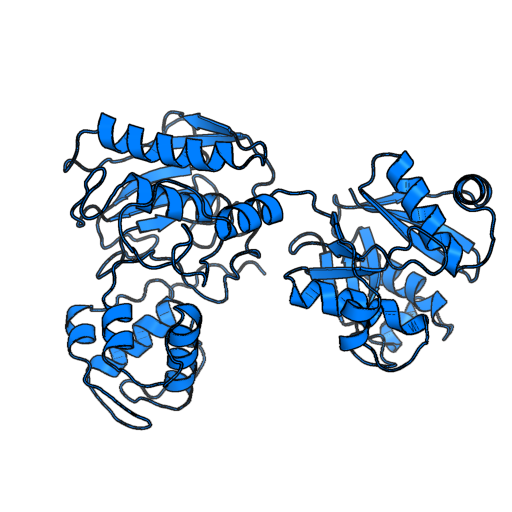 O 1
ATOM 1337 N N . THR A 1 175 ? 18.661 2.190 -9.251 1.00 89.94 175 THR A N 1
ATOM 1338 C CA . THR A 1 175 ? 19.186 1.978 -10.608 1.00 89.94 175 THR A CA 1
ATOM 1339 C C . THR A 1 175 ? 18.214 1.201 -11.502 1.00 89.94 175 THR A C 1
ATOM 1341 O O . THR A 1 175 ? 17.517 0.279 -11.069 1.00 89.94 175 THR A O 1
ATOM 1344 N N . GLY A 1 176 ? 18.228 1.529 -12.797 1.00 88.81 176 GLY A N 1
ATOM 1345 C CA . GLY A 1 176 ? 17.466 0.815 -13.816 1.00 88.81 176 GLY A CA 1
ATOM 1346 C C . GLY A 1 176 ? 16.130 1.488 -14.106 1.00 88.81 176 GLY A C 1
ATOM 1347 O O . GLY A 1 176 ? 16.110 2.550 -14.712 1.00 88.81 176 GLY A O 1
ATOM 1348 N N . THR A 1 177 ? 15.023 0.828 -13.766 1.00 92.44 177 THR A N 1
ATOM 1349 C CA . THR A 1 177 ? 13.660 1.307 -14.063 1.00 92.44 177 THR A CA 1
ATOM 1350 C C . THR A 1 177 ? 12.963 1.915 -12.844 1.00 92.44 177 THR A C 1
ATOM 1352 O O . THR A 1 177 ? 11.750 2.105 -12.856 1.00 92.44 177 THR A O 1
ATOM 1355 N N . ILE A 1 178 ? 13.687 2.178 -11.760 1.00 95.56 178 ILE A N 1
ATOM 1356 C CA . ILE A 1 178 ? 13.086 2.577 -10.490 1.00 95.56 178 ILE A CA 1
ATOM 1357 C C . ILE A 1 178 ? 13.043 4.093 -10.396 1.00 95.56 178 ILE A C 1
ATOM 1359 O O . ILE A 1 178 ? 14.067 4.754 -10.481 1.00 95.56 178 ILE A O 1
ATOM 1363 N N . LEU A 1 179 ? 11.847 4.634 -10.198 1.00 97.56 179 LEU A N 1
ATOM 1364 C CA . LEU A 1 179 ? 11.636 6.078 -10.132 1.00 97.56 179 LEU A CA 1
ATOM 1365 C C . LEU A 1 179 ? 11.867 6.644 -8.736 1.00 97.56 179 LEU A C 1
ATOM 1367 O O . LEU A 1 179 ? 12.400 7.741 -8.577 1.00 97.56 179 LEU A O 1
ATOM 1371 N N . ALA A 1 180 ? 11.385 5.916 -7.740 1.00 98.31 180 ALA A N 1
ATOM 1372 C CA . ALA A 1 180 ? 11.381 6.324 -6.354 1.00 98.31 180 ALA A CA 1
ATOM 1373 C C . ALA A 1 180 ? 11.162 5.106 -5.453 1.00 98.31 180 ALA A C 1
ATOM 1375 O O . ALA A 1 180 ? 10.840 4.004 -5.918 1.00 98.31 180 ALA A O 1
ATOM 1376 N N . HIS A 1 181 ? 11.351 5.318 -4.159 1.00 96.56 181 HIS A N 1
ATOM 1377 C CA . HIS A 1 181 ? 10.873 4.429 -3.114 1.00 96.56 181 HIS A CA 1
ATOM 1378 C C . HIS A 1 181 ? 10.501 5.229 -1.871 1.00 96.56 181 HIS A C 1
ATOM 1380 O O . HIS A 1 181 ? 10.913 6.379 -1.688 1.00 96.56 181 HIS A O 1
ATOM 1386 N N . ALA A 1 182 ? 9.735 4.585 -1.007 1.00 96.25 182 ALA A N 1
ATOM 1387 C CA . ALA A 1 182 ? 9.375 5.095 0.297 1.00 96.25 182 ALA A CA 1
ATOM 1388 C C . ALA A 1 182 ? 9.515 3.999 1.353 1.00 96.25 182 ALA A C 1
ATOM 1390 O O . ALA A 1 182 ? 10.182 2.985 1.155 1.00 96.25 182 ALA A O 1
ATOM 1391 N N . ASP A 1 183 ? 8.865 4.198 2.489 1.00 92.94 183 ASP A N 1
ATOM 1392 C CA . ASP A 1 183 ? 8.783 3.217 3.555 1.00 92.94 183 ASP A CA 1
ATOM 1393 C C . ASP A 1 183 ? 7.355 3.155 4.107 1.00 92.94 183 ASP A C 1
ATOM 1395 O O . ASP A 1 183 ? 6.460 3.869 3.655 1.00 92.94 183 ASP A O 1
ATOM 1399 N N . PHE A 1 184 ? 7.140 2.303 5.101 1.00 91.06 184 PHE A N 1
ATOM 1400 C CA . PHE A 1 184 ? 5.851 2.107 5.750 1.00 91.06 184 PHE A CA 1
ATOM 1401 C C . PHE A 1 184 ? 5.810 2.702 7.161 1.00 91.06 184 PHE A C 1
ATOM 1403 O O . PHE A 1 184 ? 6.861 2.896 7.781 1.00 91.06 184 PHE A O 1
ATOM 1410 N N . PRO A 1 185 ? 4.606 2.943 7.721 1.00 91.06 185 PRO A N 1
ATOM 1411 C CA . PRO A 1 185 ? 4.443 3.493 9.062 1.00 91.06 185 PRO A CA 1
ATOM 1412 C C . PRO A 1 185 ? 5.255 2.762 10.150 1.00 91.06 185 PRO A C 1
ATOM 1414 O O . PRO A 1 185 ? 5.550 1.565 10.027 1.00 91.06 185 PRO A O 1
ATOM 1417 N N . PRO A 1 186 ? 5.582 3.440 11.270 1.00 84.94 186 PRO A N 1
ATOM 1418 C CA . PRO A 1 186 ? 6.327 2.835 12.370 1.00 84.94 186 PRO A CA 1
ATOM 1419 C C . PRO A 1 186 ? 5.725 1.506 12.844 1.00 84.94 186 PRO A C 1
ATOM 1421 O O . PRO A 1 186 ? 4.529 1.409 13.109 1.00 84.94 186 PRO A O 1
ATOM 1424 N N . GLY A 1 187 ? 6.575 0.485 12.978 1.00 79.88 187 GLY A N 1
ATOM 1425 C CA . GLY A 1 187 ? 6.170 -0.894 13.287 1.00 79.88 187 GLY A CA 1
ATOM 1426 C C . GLY A 1 187 ? 6.028 -1.794 12.056 1.00 79.88 187 GLY A C 1
ATOM 1427 O O . GLY A 1 187 ? 6.119 -3.015 12.196 1.00 79.88 187 GLY A O 1
ATOM 1428 N N . PHE A 1 188 ? 5.896 -1.195 10.872 1.00 81.12 188 PHE A N 1
ATOM 1429 C CA . PHE A 1 188 ? 5.818 -1.887 9.584 1.00 81.12 188 PHE A CA 1
ATOM 1430 C C . PHE A 1 188 ? 6.912 -1.474 8.600 1.00 81.12 188 PHE A C 1
ATOM 1432 O O . PHE A 1 188 ? 7.074 -2.132 7.578 1.00 81.12 188 PHE A O 1
ATOM 1439 N N . SER A 1 189 ? 7.652 -0.411 8.925 1.00 84.44 189 SER A N 1
ATOM 1440 C CA . SER A 1 189 ? 8.828 0.046 8.190 1.00 84.44 189 SER A CA 1
ATOM 1441 C C . SER A 1 189 ? 9.781 -1.107 7.867 1.00 84.44 189 SER A C 1
ATOM 1443 O O . SER A 1 189 ? 10.093 -1.959 8.712 1.00 84.44 189 SER A O 1
ATOM 1445 N N . ILE A 1 190 ? 10.205 -1.126 6.611 1.00 83.19 190 ILE A N 1
ATOM 1446 C CA . ILE A 1 190 ? 11.105 -2.119 6.049 1.00 83.19 190 ILE A CA 1
ATOM 1447 C C . ILE A 1 190 ? 12.481 -1.500 5.764 1.00 83.19 190 ILE A C 1
ATOM 1449 O O . ILE A 1 190 ? 13.467 -2.224 5.869 1.00 83.19 190 ILE A O 1
ATOM 1453 N N . ILE A 1 191 ? 12.576 -0.189 5.504 1.00 85.44 191 ILE A N 1
ATOM 1454 C CA . ILE A 1 191 ? 13.827 0.503 5.142 1.00 85.44 191 ILE A CA 1
ATOM 1455 C C . ILE A 1 191 ? 14.599 0.964 6.381 1.00 85.44 191 ILE A C 1
ATOM 1457 O O . ILE A 1 191 ? 15.741 0.550 6.595 1.00 85.44 191 ILE A O 1
ATOM 1461 N N . VAL A 1 192 ? 13.983 1.804 7.217 1.00 86.44 192 VAL A N 1
ATOM 1462 C CA . VAL A 1 192 ? 14.657 2.427 8.366 1.00 86.44 192 VAL A CA 1
ATOM 1463 C C . VAL A 1 192 ? 14.190 1.855 9.708 1.00 86.44 192 VAL A C 1
ATOM 1465 O O . VAL A 1 192 ? 13.298 1.023 9.813 1.00 86.44 192 VAL A O 1
ATOM 1468 N N . LYS A 1 193 ? 14.834 2.272 10.802 1.00 84.50 193 LYS A N 1
ATOM 1469 C CA . LYS A 1 193 ? 14.373 1.980 12.168 1.00 84.50 193 LYS A CA 1
ATOM 1470 C C . LYS A 1 193 ? 14.082 3.286 12.888 1.00 84.50 193 LYS A C 1
ATOM 1472 O O . LYS A 1 193 ? 14.917 3.772 13.643 1.00 84.50 193 LYS A O 1
ATOM 1477 N N . GLY A 1 194 ? 12.896 3.841 12.660 1.00 87.69 194 GLY A N 1
ATOM 1478 C CA . GLY A 1 194 ? 12.444 5.070 13.312 1.00 87.69 194 GLY A CA 1
ATOM 1479 C C . GLY A 1 194 ? 12.071 6.158 12.315 1.00 87.69 194 GLY A C 1
ATOM 1480 O O . GLY A 1 194 ? 11.675 5.856 11.198 1.00 87.69 194 GLY A O 1
ATOM 1481 N N . LEU A 1 195 ? 12.155 7.411 12.761 1.00 93.38 195 LEU A N 1
ATOM 1482 C CA . LEU A 1 195 ? 11.816 8.596 11.974 1.00 93.38 195 LEU A CA 1
ATOM 1483 C C . LEU A 1 195 ? 13.073 9.432 11.682 1.00 93.38 195 LEU A C 1
ATOM 1485 O O . LEU A 1 195 ? 14.009 9.392 12.488 1.00 93.38 195 LEU A O 1
ATOM 1489 N N . PRO A 1 196 ? 13.077 10.226 10.597 1.00 97.06 196 PRO A N 1
ATOM 1490 C CA . PRO A 1 196 ? 12.020 10.327 9.581 1.00 97.06 196 PRO A CA 1
ATOM 1491 C C . PRO A 1 196 ? 11.925 9.077 8.693 1.00 97.06 196 PRO A C 1
ATOM 1493 O O . PRO A 1 196 ? 12.930 8.414 8.451 1.00 97.06 196 PRO A O 1
ATOM 1496 N N . LEU A 1 197 ? 10.725 8.773 8.193 1.00 96.94 197 LEU A N 1
ATOM 1497 C CA . LEU A 1 197 ? 10.552 7.811 7.106 1.00 96.94 197 LEU A CA 1
ATOM 1498 C C . LEU A 1 197 ? 10.995 8.445 5.777 1.00 96.94 197 LEU A C 1
ATOM 1500 O O . LEU A 1 197 ? 10.619 9.596 5.512 1.00 96.94 197 LEU A O 1
ATOM 1504 N N . PRO A 1 198 ? 11.762 7.725 4.942 1.00 97.19 198 PRO A N 1
ATOM 1505 C CA . PRO A 1 198 ? 12.243 8.249 3.672 1.00 97.19 198 PRO A CA 1
ATOM 1506 C C . PRO A 1 198 ? 11.157 8.223 2.590 1.00 97.19 198 PRO A C 1
ATOM 1508 O O . PRO A 1 198 ? 10.405 7.259 2.469 1.00 97.19 198 PRO A O 1
ATOM 1511 N N . VAL A 1 199 ? 11.124 9.272 1.767 1.00 98.62 199 VAL A N 1
ATOM 1512 C CA . VAL A 1 199 ? 10.563 9.261 0.409 1.00 98.62 199 VAL A CA 1
ATOM 1513 C C . VAL A 1 199 ? 11.657 9.764 -0.518 1.00 98.62 199 VAL A C 1
ATOM 1515 O O . VAL A 1 199 ? 11.957 10.963 -0.546 1.00 98.62 199 VAL A O 1
ATOM 1518 N N . HIS A 1 200 ? 12.285 8.848 -1.242 1.00 98.50 200 HIS A N 1
ATOM 1519 C CA . HIS A 1 200 ? 13.437 9.141 -2.080 1.00 98.50 200 HIS A CA 1
ATOM 1520 C C . HIS A 1 200 ? 13.077 9.019 -3.556 1.00 98.50 200 HIS A C 1
ATOM 1522 O O . HIS A 1 200 ? 12.603 7.983 -4.010 1.00 98.50 200 HIS A O 1
ATOM 1528 N N . PHE A 1 201 ? 13.344 10.083 -4.306 1.00 98.69 201 PHE A N 1
ATOM 1529 C CA . PHE A 1 201 ? 13.222 10.120 -5.761 1.00 98.69 201 PHE A CA 1
ATOM 1530 C C . PHE A 1 201 ? 14.599 9.932 -6.401 1.00 98.69 201 PHE A C 1
ATOM 1532 O O . PHE A 1 201 ? 15.575 10.535 -5.941 1.00 98.69 201 PHE A O 1
ATOM 1539 N N . ASP A 1 202 ? 14.694 9.168 -7.490 1.00 97.75 202 ASP A N 1
ATOM 1540 C CA . ASP A 1 202 ? 15.948 9.053 -8.235 1.00 97.75 202 ASP A CA 1
ATOM 1541 C C . ASP A 1 202 ? 16.236 10.353 -8.994 1.00 97.75 202 ASP A C 1
ATOM 1543 O O . ASP A 1 202 ? 15.549 10.723 -9.944 1.00 97.75 202 ASP A O 1
ATOM 1547 N N . ASN A 1 203 ? 17.294 11.061 -8.610 1.00 96.88 203 ASN A N 1
ATOM 1548 C CA . ASN A 1 203 ? 17.703 12.302 -9.258 1.00 96.88 203 ASN A CA 1
ATOM 1549 C C . ASN A 1 203 ? 18.286 12.116 -10.671 1.00 96.88 203 ASN A C 1
ATOM 1551 O O . ASN A 1 203 ? 18.542 13.112 -11.349 1.00 96.88 203 ASN A O 1
ATOM 1555 N N . SER A 1 204 ? 18.514 10.874 -11.109 1.00 94.94 204 SER A N 1
ATOM 1556 C CA . SER A 1 204 ? 18.968 10.545 -12.465 1.00 94.94 204 SER A CA 1
ATOM 1557 C C . SER A 1 204 ? 17.836 10.542 -13.503 1.00 94.94 204 SER A C 1
ATOM 1559 O O . SER A 1 204 ? 18.090 10.672 -14.703 1.00 94.94 204 SER A O 1
ATOM 1561 N N . GLU A 1 205 ? 16.586 10.460 -13.044 1.00 95.38 205 GLU A N 1
ATOM 1562 C CA . GLU A 1 205 ? 15.396 10.454 -13.890 1.00 95.38 205 GLU A CA 1
ATOM 1563 C C . GLU A 1 205 ? 15.089 11.822 -14.499 1.00 95.38 205 GLU A C 1
ATOM 1565 O O . GLU A 1 205 ? 15.488 12.848 -13.964 1.00 95.38 205 GLU A O 1
ATOM 1570 N N . THR A 1 206 ? 14.347 11.859 -15.613 1.00 94.81 206 THR A N 1
ATOM 1571 C CA . THR A 1 206 ? 13.894 13.120 -16.236 1.00 94.81 206 THR A CA 1
ATOM 1572 C C . THR A 1 206 ? 12.550 13.563 -15.653 1.00 94.81 206 THR A C 1
ATOM 1574 O O . THR A 1 206 ? 11.491 13.158 -16.150 1.00 94.81 206 THR A O 1
ATOM 1577 N N . TRP A 1 207 ? 12.601 14.369 -14.594 1.00 97.12 207 TRP A N 1
ATOM 1578 C CA . TRP A 1 207 ? 11.438 14.844 -13.842 1.00 97.12 207 TRP A CA 1
ATOM 1579 C C . TRP A 1 207 ? 10.755 16.035 -14.509 1.00 97.12 207 TRP A C 1
ATOM 1581 O O . TRP A 1 207 ? 11.406 16.971 -14.973 1.00 97.12 207 TRP A O 1
ATOM 1591 N N . ALA A 1 208 ? 9.425 16.030 -14.511 1.00 95.81 208 ALA A N 1
ATOM 1592 C CA . ALA A 1 208 ? 8.610 17.127 -15.019 1.00 95.81 208 ALA A CA 1
ATOM 1593 C C . ALA A 1 208 ? 7.293 17.258 -14.235 1.00 95.81 208 ALA A C 1
ATOM 1595 O O . ALA A 1 208 ? 7.006 16.473 -13.333 1.00 95.81 208 ALA A O 1
ATOM 1596 N N . ILE A 1 209 ? 6.503 18.279 -14.577 1.00 94.38 209 ILE A N 1
ATOM 1597 C CA . ILE A 1 209 ? 5.147 18.494 -14.058 1.00 94.38 209 ILE A CA 1
ATOM 1598 C C . ILE A 1 209 ? 4.153 18.270 -15.202 1.00 94.38 209 ILE A C 1
ATOM 1600 O O . ILE A 1 209 ? 4.241 18.937 -16.231 1.00 94.38 209 ILE A O 1
ATOM 1604 N N . GLY A 1 210 ? 3.221 17.335 -15.034 1.00 86.19 210 GLY A N 1
ATOM 1605 C CA . GLY A 1 210 ? 2.160 17.009 -15.991 1.00 86.19 210 GLY A CA 1
ATOM 1606 C C . GLY A 1 210 ? 2.619 16.328 -17.288 1.00 86.19 210 GLY A C 1
ATOM 1607 O O . GLY A 1 210 ? 1.822 16.193 -18.212 1.00 86.19 210 GLY A O 1
ATOM 1608 N N . ALA A 1 211 ? 3.884 15.914 -17.389 1.00 83.06 211 ALA A N 1
ATOM 1609 C CA . ALA A 1 211 ? 4.456 15.273 -18.574 1.00 83.06 211 ALA A CA 1
ATOM 1610 C C . ALA A 1 211 ? 5.599 14.321 -18.191 1.00 83.06 211 ALA A C 1
ATOM 1612 O O . ALA A 1 211 ? 6.101 14.377 -17.072 1.00 83.06 211 ALA A O 1
ATOM 1613 N N . ASN A 1 212 ? 6.050 13.489 -19.138 1.00 84.75 212 ASN A N 1
ATOM 1614 C CA . ASN A 1 212 ? 7.177 12.560 -18.973 1.00 84.75 212 ASN A CA 1
ATOM 1615 C C . ASN A 1 212 ? 7.076 11.746 -17.671 1.00 84.75 212 ASN A C 1
ATOM 1617 O O . ASN A 1 212 ? 6.138 10.962 -17.534 1.00 84.75 212 ASN A O 1
ATOM 1621 N N . THR A 1 213 ? 8.022 11.938 -16.745 1.00 94.62 213 THR A N 1
ATOM 1622 C CA . THR A 1 213 ? 7.999 11.405 -15.379 1.00 94.62 213 THR A CA 1
ATOM 1623 C C . THR A 1 213 ? 7.448 12.491 -14.454 1.00 94.62 213 THR A C 1
ATOM 1625 O O . THR A 1 213 ? 8.177 13.395 -14.037 1.00 94.62 213 THR A O 1
ATOM 1628 N N . ASP A 1 214 ? 6.145 12.446 -14.194 1.00 97.69 214 ASP A N 1
ATOM 1629 C CA . ASP A 1 214 ? 5.458 13.476 -13.422 1.00 97.69 214 ASP A CA 1
ATOM 1630 C C . ASP A 1 214 ? 5.731 13.336 -11.916 1.00 97.69 214 ASP A C 1
ATOM 1632 O O . ASP A 1 214 ? 5.465 12.290 -11.320 1.00 97.69 214 ASP A O 1
ATOM 1636 N N . ILE A 1 215 ? 6.227 14.411 -11.291 1.00 98.38 215 ILE A N 1
ATOM 1637 C CA . ILE A 1 215 ? 6.561 14.427 -9.856 1.00 98.38 215 ILE A CA 1
ATOM 1638 C C . ILE A 1 215 ? 5.321 14.170 -8.998 1.00 98.38 215 ILE A C 1
ATOM 1640 O O . ILE A 1 215 ? 5.406 13.407 -8.039 1.00 98.38 215 ILE A O 1
ATOM 1644 N N . GLN A 1 216 ? 4.175 14.787 -9.316 1.00 98.31 216 GLN A N 1
ATOM 1645 C CA . GLN A 1 216 ? 2.970 14.639 -8.493 1.00 98.31 216 GLN A CA 1
ATOM 1646 C C . GLN A 1 216 ? 2.477 13.191 -8.497 1.00 98.31 216 GLN A C 1
ATOM 1648 O O . GLN A 1 216 ? 2.100 12.680 -7.450 1.00 98.31 216 GLN A O 1
ATOM 1653 N N . THR A 1 217 ? 2.518 12.529 -9.649 1.00 98.31 217 THR A N 1
ATOM 1654 C CA . THR A 1 217 ? 2.104 11.133 -9.818 1.00 98.31 217 THR A CA 1
ATOM 1655 C C . THR A 1 217 ? 2.959 10.186 -8.992 1.00 98.31 217 THR A C 1
ATOM 1657 O O . THR A 1 217 ? 2.426 9.384 -8.228 1.00 98.31 217 THR A O 1
ATOM 1660 N N . VAL A 1 218 ? 4.287 10.295 -9.109 1.00 98.62 218 VAL A N 1
ATOM 1661 C CA . VAL A 1 218 ? 5.195 9.435 -8.340 1.00 98.62 218 VAL A CA 1
ATOM 1662 C C . VAL A 1 218 ? 5.079 9.749 -6.850 1.00 98.62 218 VAL A C 1
ATOM 1664 O O . VAL A 1 218 ? 4.926 8.836 -6.050 1.00 98.62 218 VAL A O 1
ATOM 1667 N N . ALA A 1 219 ? 5.024 11.029 -6.466 1.00 98.75 219 ALA A N 1
ATOM 1668 C CA . ALA A 1 219 ? 4.798 11.415 -5.076 1.00 98.75 219 ALA A CA 1
ATOM 1669 C C . ALA A 1 219 ? 3.481 10.853 -4.522 1.00 98.75 219 ALA A C 1
ATOM 1671 O O . ALA A 1 219 ? 3.445 10.390 -3.388 1.00 98.75 219 ALA A O 1
ATOM 1672 N N . LEU A 1 220 ? 2.400 10.878 -5.306 1.00 98.62 220 LEU A N 1
ATOM 1673 C CA . LEU A 1 220 ? 1.098 10.358 -4.895 1.00 98.62 220 LEU A CA 1
ATOM 1674 C C . LEU A 1 220 ? 1.164 8.855 -4.595 1.00 98.62 220 LEU A C 1
ATOM 1676 O O . LEU A 1 220 ? 0.607 8.434 -3.582 1.00 98.62 220 LEU A O 1
ATOM 1680 N N . HIS A 1 221 ? 1.891 8.087 -5.408 1.00 98.62 221 HIS A N 1
ATOM 1681 C CA . HIS A 1 221 ? 2.156 6.666 -5.177 1.00 98.62 221 HIS A CA 1
ATOM 1682 C C . HIS A 1 221 ? 2.996 6.430 -3.914 1.00 98.62 221 HIS A C 1
ATOM 1684 O O . HIS A 1 221 ? 2.552 5.756 -2.986 1.00 98.62 221 HIS A O 1
ATOM 1690 N N . GLU A 1 222 ? 4.178 7.045 -3.829 1.00 98.56 222 GLU A N 1
ATOM 1691 C CA . GLU A 1 222 ? 5.108 6.830 -2.713 1.00 98.56 222 GLU A CA 1
ATOM 1692 C C . GLU A 1 222 ? 4.515 7.272 -1.363 1.00 98.56 222 GLU A C 1
ATOM 1694 O O . GLU A 1 222 ? 4.717 6.634 -0.328 1.00 98.56 222 GLU A O 1
ATOM 1699 N N . LEU A 1 223 ? 3.701 8.332 -1.356 1.00 98.62 223 LEU A N 1
ATOM 1700 C CA . LEU A 1 223 ? 2.973 8.753 -0.160 1.00 98.62 223 LEU A CA 1
ATOM 1701 C C . LEU A 1 223 ? 1.902 7.740 0.267 1.00 98.62 223 LEU A C 1
ATOM 1703 O O . LEU A 1 223 ? 1.593 7.666 1.453 1.00 98.62 223 LEU A O 1
ATOM 1707 N N . GLY A 1 224 ? 1.360 6.928 -0.642 1.00 97.50 224 GLY A N 1
ATOM 1708 C CA . GLY A 1 224 ? 0.477 5.824 -0.270 1.00 97.50 224 GLY A CA 1
ATOM 1709 C C . GLY A 1 224 ? 1.193 4.769 0.580 1.00 97.50 224 GLY A C 1
ATOM 1710 O O . GLY A 1 224 ? 0.627 4.308 1.575 1.00 97.50 224 GLY A O 1
ATOM 1711 N N . HIS A 1 225 ? 2.461 4.469 0.276 1.00 96.62 225 HIS A N 1
ATOM 1712 C CA . HIS A 1 225 ? 3.308 3.610 1.115 1.00 96.62 225 HIS A CA 1
ATOM 1713 C C . HIS A 1 225 ? 3.580 4.227 2.479 1.00 96.62 225 HIS A C 1
ATOM 1715 O O . HIS A 1 225 ? 3.364 3.565 3.495 1.00 96.62 225 HIS A O 1
ATOM 1721 N N . ILE A 1 226 ? 3.916 5.522 2.516 1.00 97.38 226 ILE A N 1
ATOM 1722 C CA . ILE A 1 226 ? 4.067 6.256 3.779 1.00 97.38 226 ILE A CA 1
ATOM 1723 C C . ILE A 1 226 ? 2.806 6.157 4.627 1.00 97.38 226 ILE A C 1
ATOM 1725 O O . ILE A 1 226 ? 2.905 6.106 5.846 1.00 97.38 226 ILE A O 1
ATOM 1729 N N . LEU A 1 227 ? 1.622 6.110 4.019 1.00 95.88 227 LEU A N 1
ATOM 1730 C CA . LEU A 1 227 ? 0.351 5.952 4.725 1.00 95.88 227 LEU A CA 1
ATOM 1731 C C . LEU A 1 227 ? 0.006 4.493 5.063 1.00 95.88 227 LEU A C 1
ATOM 1733 O O . LEU A 1 227 ? -0.913 4.261 5.844 1.00 95.88 227 LEU A O 1
ATOM 1737 N N . GLY A 1 228 ? 0.761 3.520 4.556 1.00 90.06 228 GLY A N 1
ATOM 1738 C CA . GLY A 1 228 ? 0.648 2.101 4.898 1.00 90.06 228 GLY A CA 1
ATOM 1739 C C . GLY A 1 228 ? -0.061 1.228 3.861 1.00 90.06 228 GLY A C 1
ATOM 1740 O O . GLY A 1 228 ? -0.457 0.110 4.193 1.00 90.06 228 GLY A O 1
ATOM 1741 N N . LEU A 1 229 ? -0.241 1.711 2.629 1.00 90.25 229 LEU A N 1
ATOM 1742 C CA . LEU A 1 229 ? -0.755 0.914 1.509 1.00 90.25 229 LEU A CA 1
ATOM 1743 C C . LEU A 1 229 ? 0.382 0.181 0.800 1.00 90.25 229 LEU A C 1
ATOM 1745 O O . LEU A 1 229 ? 1.422 0.775 0.545 1.00 90.25 229 LEU A O 1
ATOM 1749 N N . GLY A 1 230 ? 0.184 -1.087 0.444 1.00 89.88 230 GLY A N 1
ATOM 1750 C CA . GLY A 1 230 ? 1.094 -1.818 -0.448 1.00 89.88 230 GLY A CA 1
ATOM 1751 C C . GLY A 1 230 ? 0.865 -1.468 -1.923 1.00 89.88 230 GLY A C 1
ATOM 1752 O O . GLY A 1 230 ? 0.116 -0.547 -2.241 1.00 89.88 230 GLY A O 1
ATOM 1753 N N . HIS A 1 231 ? 1.464 -2.237 -2.834 1.00 92.62 231 HIS A N 1
ATOM 1754 C CA . HIS A 1 231 ? 1.118 -2.156 -4.255 1.00 92.62 231 HIS A CA 1
ATOM 1755 C C . HIS A 1 231 ? -0.243 -2.802 -4.542 1.00 92.62 231 HIS A C 1
ATOM 1757 O O . HIS A 1 231 ? -0.583 -3.841 -3.972 1.00 92.62 231 HIS A O 1
ATOM 1763 N N . SER A 1 232 ? -1.006 -2.206 -5.457 1.00 90.94 232 SER A N 1
ATOM 1764 C CA . SER A 1 232 ? -2.247 -2.762 -6.000 1.00 90.94 232 SER A CA 1
ATOM 1765 C C . SER A 1 232 ? -1.981 -3.572 -7.271 1.00 90.94 232 SER A C 1
ATOM 1767 O O . SER A 1 232 ? -1.085 -3.254 -8.051 1.00 90.94 232 SER A O 1
ATOM 1769 N N . SER A 1 233 ? -2.811 -4.589 -7.505 1.00 89.06 233 SER A N 1
ATOM 1770 C CA . SER A 1 233 ? -2.883 -5.317 -8.784 1.00 89.06 233 SER A CA 1
ATOM 1771 C C . SER A 1 233 ? -3.930 -4.732 -9.744 1.00 89.06 233 SER A C 1
ATOM 1773 O O . SER A 1 233 ? -4.075 -5.196 -10.874 1.00 89.06 233 SER A O 1
ATOM 1775 N N . VAL A 1 234 ? -4.671 -3.699 -9.324 1.00 87.81 234 VAL A N 1
ATOM 1776 C CA . VAL A 1 234 ? -5.685 -3.038 -10.149 1.00 87.81 234 VAL A CA 1
ATOM 1777 C C . VAL A 1 234 ? -5.006 -2.043 -11.085 1.00 87.81 234 VAL A C 1
ATOM 1779 O O . VAL A 1 234 ? -4.524 -0.992 -10.665 1.00 87.81 234 VAL A O 1
ATOM 1782 N N . ALA A 1 235 ? -4.988 -2.363 -12.379 1.00 90.38 235 ALA A N 1
ATOM 1783 C CA . ALA A 1 235 ? -4.439 -1.477 -13.398 1.00 90.38 235 ALA A CA 1
ATOM 1784 C C . ALA A 1 235 ? -5.117 -0.094 -13.360 1.00 90.38 235 ALA A C 1
ATOM 1786 O O . ALA A 1 235 ? -6.343 0.016 -13.369 1.00 90.38 235 ALA A O 1
ATOM 1787 N N . GLY A 1 236 ? -4.302 0.962 -13.335 1.00 90.88 236 GLY A N 1
ATOM 1788 C CA . GLY A 1 236 ? -4.761 2.351 -13.271 1.00 90.88 236 GLY A CA 1
ATOM 1789 C C . GLY A 1 236 ? -4.980 2.899 -11.859 1.00 90.88 236 GLY A C 1
ATOM 1790 O O . GLY A 1 236 ? -5.147 4.109 -11.730 1.00 90.88 236 GLY A O 1
ATOM 1791 N N . ALA A 1 237 ? -4.942 2.064 -10.812 1.00 94.88 237 ALA A N 1
ATOM 1792 C CA . ALA A 1 237 ? -4.873 2.546 -9.433 1.00 94.88 237 ALA A CA 1
ATOM 1793 C C . ALA A 1 237 ? -3.590 3.360 -9.210 1.00 94.88 237 ALA A C 1
ATOM 1795 O O . ALA A 1 237 ? -2.555 3.064 -9.812 1.00 94.88 237 ALA A O 1
ATOM 1796 N N . VAL A 1 238 ? -3.639 4.351 -8.315 1.00 97.44 238 VAL A N 1
ATOM 1797 C CA . VAL A 1 238 ? -2.446 5.110 -7.906 1.00 97.44 238 VAL A CA 1
ATOM 1798 C C . VAL A 1 238 ? -1.382 4.161 -7.390 1.00 97.44 238 VAL A C 1
ATOM 1800 O O . VAL A 1 238 ? -0.224 4.303 -7.760 1.00 97.44 238 VAL A O 1
ATOM 1803 N N . MET A 1 239 ? -1.776 3.171 -6.591 1.00 95.75 239 MET A N 1
ATOM 1804 C CA . MET A 1 239 ? -0.857 2.205 -5.995 1.00 95.75 239 MET A CA 1
ATOM 1805 C C . MET A 1 239 ? -0.449 1.055 -6.930 1.00 95.75 239 MET A C 1
ATOM 1807 O O . MET A 1 239 ? 0.206 0.116 -6.481 1.00 95.75 239 MET A O 1
ATOM 1811 N N . PHE A 1 240 ? -0.805 1.082 -8.219 1.00 95.88 240 PHE A N 1
ATOM 1812 C CA . PHE A 1 240 ? -0.256 0.127 -9.186 1.00 95.88 240 PHE A CA 1
ATOM 1813 C C . PHE A 1 240 ? 1.260 0.367 -9.341 1.00 95.88 240 PHE A C 1
ATOM 1815 O O . PHE A 1 240 ? 1.671 1.518 -9.482 1.00 95.88 240 PHE A O 1
ATOM 1822 N N . PRO A 1 241 ? 2.120 -0.668 -9.318 1.00 95.44 241 PRO A N 1
ATOM 1823 C CA . PRO A 1 241 ? 3.565 -0.481 -9.133 1.00 95.44 241 PRO A CA 1
ATOM 1824 C C . PRO A 1 241 ? 4.279 0.185 -10.312 1.00 95.44 241 PRO A C 1
ATOM 1826 O O . PRO A 1 241 ? 5.363 0.737 -10.139 1.00 95.44 241 PRO A O 1
ATOM 1829 N N . THR A 1 242 ? 3.728 0.085 -11.525 1.00 95.56 242 THR A N 1
ATOM 1830 C CA . THR A 1 242 ? 4.366 0.604 -12.744 1.00 95.56 242 THR A CA 1
ATOM 1831 C C . THR A 1 242 ? 3.788 1.955 -13.147 1.00 95.56 242 THR A C 1
ATOM 1833 O O . THR A 1 242 ? 2.591 2.212 -13.032 1.00 95.56 242 THR A O 1
ATOM 1836 N N . TYR A 1 243 ? 4.651 2.823 -13.664 1.00 95.00 243 TYR A N 1
ATOM 1837 C CA . TYR A 1 243 ? 4.288 4.156 -14.109 1.00 95.00 243 TYR A CA 1
ATOM 1838 C C . TYR A 1 243 ? 3.520 4.100 -15.437 1.00 95.00 243 TYR A C 1
ATOM 1840 O O . TYR A 1 243 ? 4.075 3.759 -16.485 1.00 95.00 243 TYR A O 1
ATOM 1848 N N . GLY A 1 244 ? 2.238 4.465 -15.387 1.00 91.62 244 GLY A N 1
ATOM 1849 C CA . GLY A 1 244 ? 1.331 4.487 -16.540 1.00 91.62 244 GLY A CA 1
ATOM 1850 C C . GLY A 1 244 ? 1.143 5.858 -17.201 1.00 91.62 244 GLY A C 1
ATOM 1851 O O . GLY A 1 244 ? 0.426 5.950 -18.195 1.00 91.62 244 GLY A O 1
ATOM 1852 N N . GLY A 1 245 ? 1.768 6.915 -16.673 1.00 91.62 245 GLY A N 1
ATOM 1853 C CA . GLY A 1 245 ? 1.525 8.306 -17.068 1.00 91.62 245 GLY A CA 1
ATOM 1854 C C . GLY A 1 245 ? 0.962 9.142 -15.918 1.00 91.62 245 GLY A C 1
ATOM 1855 O O . GLY A 1 245 ? 0.798 8.639 -14.811 1.00 91.62 245 GLY A O 1
ATOM 1856 N N . ALA A 1 246 ? 0.689 10.422 -16.182 1.00 92.88 246 ALA A N 1
ATOM 1857 C CA . ALA A 1 246 ? 0.288 11.363 -15.141 1.00 92.88 246 ALA A CA 1
ATOM 1858 C C . ALA A 1 246 ? -1.069 10.994 -14.509 1.00 92.88 246 ALA A C 1
ATOM 1860 O O . ALA A 1 246 ? -2.073 10.857 -15.210 1.00 92.88 246 ALA A O 1
ATOM 1861 N N . LEU A 1 247 ? -1.100 10.890 -13.180 1.00 92.06 247 LEU A N 1
ATOM 1862 C CA . LEU A 1 247 ? -2.266 10.561 -12.372 1.00 92.06 247 LEU A CA 1
ATOM 1863 C C . LEU A 1 247 ? -2.282 11.420 -11.101 1.00 92.06 247 LEU A C 1
ATOM 1865 O O . LEU A 1 247 ? -1.385 11.354 -10.266 1.00 92.06 247 LEU A O 1
ATOM 1869 N N . THR A 1 248 ? -3.328 12.229 -10.945 1.00 92.06 248 THR A N 1
ATOM 1870 C CA . THR A 1 248 ? -3.447 13.206 -9.846 1.00 92.06 248 THR A CA 1
ATOM 1871 C C . THR A 1 248 ? -4.659 12.968 -8.949 1.00 92.06 248 THR A C 1
ATOM 1873 O O . THR A 1 248 ? -4.925 13.763 -8.052 1.00 92.06 248 THR A O 1
ATOM 1876 N N . THR A 1 249 ? -5.406 11.887 -9.184 1.00 94.94 249 THR A N 1
ATOM 1877 C CA . THR A 1 249 ? -6.636 11.560 -8.454 1.00 94.94 249 THR A CA 1
ATOM 1878 C C . THR A 1 249 ? -6.605 10.116 -7.974 1.00 94.94 249 THR A C 1
ATOM 1880 O O . THR A 1 249 ? -6.182 9.223 -8.711 1.00 94.94 249 THR A O 1
ATOM 1883 N N . LEU A 1 250 ? -7.062 9.895 -6.738 1.00 96.69 250 LEU A N 1
ATOM 1884 C CA . LEU A 1 250 ? -7.218 8.552 -6.181 1.00 96.69 250 LEU A CA 1
ATOM 1885 C C . LEU A 1 250 ? -8.308 7.803 -6.942 1.00 96.69 250 LEU A C 1
ATOM 1887 O O . LEU A 1 250 ? -9.403 8.335 -7.143 1.00 96.69 250 LEU A O 1
ATOM 1891 N N . GLN A 1 251 ? -8.026 6.560 -7.314 1.00 94.81 251 GLN A N 1
ATOM 1892 C CA . GLN A 1 251 ? -9.029 5.664 -7.864 1.00 94.81 251 GLN A CA 1
ATOM 1893 C C . GLN A 1 251 ? -9.818 4.988 -6.741 1.00 94.81 251 GLN A C 1
ATOM 1895 O O . GLN A 1 251 ? -9.486 5.076 -5.555 1.00 94.81 251 GLN A O 1
ATOM 1900 N N . GLN A 1 252 ? -10.895 4.293 -7.109 1.00 86.56 252 GLN A N 1
ATOM 1901 C CA . GLN A 1 252 ? -11.759 3.642 -6.125 1.00 86.56 252 GLN A CA 1
ATOM 1902 C C . GLN A 1 252 ? -11.013 2.584 -5.300 1.00 86.56 252 GLN A C 1
ATOM 1904 O O . GLN A 1 252 ? -11.294 2.438 -4.113 1.00 86.56 252 GLN A O 1
ATOM 1909 N N . ASP A 1 253 ? -10.059 1.876 -5.907 1.00 86.88 253 ASP A N 1
ATOM 1910 C CA . ASP A 1 253 ? -9.226 0.893 -5.213 1.00 86.88 253 ASP A CA 1
ATOM 1911 C C . ASP A 1 253 ? -8.338 1.550 -4.141 1.00 86.88 253 ASP A C 1
ATOM 1913 O O . ASP A 1 253 ? -8.326 1.107 -2.993 1.00 86.88 253 ASP A O 1
ATOM 1917 N N . ASP A 1 254 ? -7.719 2.690 -4.463 1.00 93.62 254 ASP A N 1
ATOM 1918 C CA . ASP A 1 254 ? -6.912 3.479 -3.524 1.00 93.62 254 ASP A CA 1
ATOM 1919 C C . ASP A 1 254 ? -7.764 4.018 -2.362 1.00 93.62 254 ASP A C 1
ATOM 1921 O O . ASP A 1 254 ? -7.379 3.930 -1.193 1.00 93.62 254 ASP A O 1
ATOM 1925 N N . LEU A 1 255 ? -8.963 4.538 -2.669 1.00 88.31 255 LEU A N 1
ATOM 1926 C CA . LEU A 1 255 ? -9.923 5.022 -1.671 1.00 88.31 255 LEU A CA 1
ATOM 1927 C C . LEU A 1 255 ? -10.402 3.896 -0.753 1.00 88.31 255 LEU A C 1
ATOM 1929 O O . LEU A 1 255 ? -10.512 4.098 0.458 1.00 88.31 255 LEU A O 1
ATOM 1933 N N . ASN A 1 256 ? -10.694 2.722 -1.311 1.00 80.12 256 ASN A N 1
ATOM 1934 C CA . ASN A 1 256 ? -11.080 1.551 -0.535 1.00 80.12 256 ASN A CA 1
ATOM 1935 C C . ASN A 1 256 ? -9.931 1.113 0.371 1.00 80.12 256 ASN A C 1
ATOM 1937 O O . ASN A 1 256 ? -10.163 0.911 1.559 1.00 80.12 256 ASN A O 1
ATOM 1941 N N . GLY A 1 257 ? -8.705 1.046 -0.154 1.00 81.88 257 GLY A N 1
ATOM 1942 C CA . GLY A 1 257 ? -7.508 0.695 0.603 1.00 81.88 257 GLY A CA 1
ATOM 1943 C C . GLY A 1 257 ? -7.265 1.643 1.775 1.00 81.88 257 GLY A C 1
ATOM 1944 O O . GLY A 1 257 ? -7.183 1.197 2.917 1.00 81.88 257 GLY A O 1
ATOM 1945 N N . ILE A 1 258 ? -7.219 2.957 1.536 1.00 89.56 258 ILE A N 1
ATOM 1946 C CA . ILE A 1 258 ? -6.917 3.926 2.601 1.00 89.56 258 ILE A CA 1
ATOM 1947 C C . ILE A 1 258 ? -8.039 4.010 3.636 1.00 89.56 258 ILE A C 1
ATOM 1949 O O . ILE A 1 258 ? -7.771 4.050 4.835 1.00 89.56 258 ILE A O 1
ATOM 1953 N N . ARG A 1 259 ? -9.310 3.985 3.212 1.00 86.19 259 ARG A N 1
ATOM 1954 C CA . ARG A 1 259 ? -10.455 3.985 4.137 1.00 86.19 259 ARG A CA 1
ATOM 1955 C C . ARG A 1 259 ? -10.526 2.691 4.914 1.00 86.19 259 ARG A C 1
ATOM 1957 O O . ARG A 1 259 ? -10.850 2.719 6.096 1.00 86.19 259 ARG A O 1
ATOM 1964 N N . PHE A 1 260 ? -10.191 1.569 4.294 1.00 76.88 260 PHE A N 1
ATOM 1965 C CA . PHE A 1 260 ? -10.044 0.316 5.005 1.00 76.88 260 PHE A CA 1
ATOM 1966 C C . PHE A 1 260 ? -8.940 0.429 6.053 1.00 76.88 260 PHE A C 1
ATOM 1968 O O . PHE A 1 260 ? -9.191 0.200 7.226 1.00 76.88 260 PHE A O 1
ATOM 1975 N N . LEU A 1 261 ? -7.751 0.878 5.677 1.00 78.56 261 LEU A N 1
ATOM 1976 C CA . LEU A 1 261 ? -6.606 0.956 6.575 1.00 78.56 261 LEU A CA 1
ATOM 1977 C C . LEU A 1 261 ? -6.857 1.871 7.784 1.00 78.56 261 LEU A C 1
ATOM 1979 O O . LEU A 1 261 ? -6.537 1.526 8.919 1.00 78.56 261 LEU A O 1
ATOM 1983 N N . TYR A 1 262 ? -7.495 3.011 7.539 1.00 81.00 262 TYR A N 1
ATOM 1984 C CA . TYR A 1 262 ? -7.704 4.073 8.519 1.00 81.00 262 TYR A CA 1
ATOM 1985 C C . TYR A 1 262 ? -9.122 4.154 9.094 1.00 81.00 262 TYR A C 1
ATOM 1987 O O . TYR A 1 262 ? -9.410 5.086 9.851 1.00 81.00 262 TYR A O 1
ATOM 1995 N N . SER A 1 263 ? -10.011 3.221 8.763 1.00 72.25 263 SER A N 1
ATOM 1996 C CA . SER A 1 263 ? -11.267 3.025 9.502 1.00 72.25 263 SER A CA 1
ATOM 1997 C C . SER A 1 263 ? -10.991 2.340 10.837 1.00 72.25 263 SER A C 1
ATOM 1999 O O . SER A 1 263 ? -9.868 1.910 11.109 1.00 72.25 263 SER A O 1
ATOM 2001 N N . ASP A 1 264 ? -12.010 2.226 11.679 1.00 64.44 264 ASP A N 1
ATOM 2002 C CA . ASP A 1 264 ? -11.874 1.633 13.006 1.00 64.44 264 ASP A CA 1
ATOM 2003 C C . ASP A 1 264 ? -11.265 0.226 12.964 1.00 64.44 264 ASP A C 1
ATOM 2005 O O . ASP A 1 264 ? -11.422 -0.522 11.995 1.00 64.44 264 ASP A O 1
ATOM 2009 N N . ALA A 1 265 ? -10.537 -0.120 14.025 1.00 60.72 265 ALA A N 1
ATOM 2010 C CA . ALA A 1 265 ? -9.849 -1.402 14.202 1.00 60.72 265 ALA A CA 1
ATOM 2011 C C . ALA A 1 265 ? -10.768 -2.616 13.998 1.00 60.72 265 ALA A C 1
ATOM 2013 O O . ALA A 1 265 ? -10.329 -3.699 13.595 1.00 60.72 265 ALA A O 1
ATOM 2014 N N . VAL A 1 266 ? -12.046 -2.397 14.294 1.00 61.22 266 VAL A N 1
ATOM 2015 C CA . VAL A 1 266 ? -13.120 -3.367 14.250 1.00 61.22 266 VAL A CA 1
ATOM 2016 C C . VAL A 1 266 ? -14.251 -2.777 13.436 1.00 61.22 266 VAL A C 1
ATOM 2018 O O . VAL A 1 266 ? -14.788 -1.719 13.764 1.00 61.22 266 VAL A O 1
ATOM 2021 N N . ILE A 1 267 ? -14.609 -3.482 12.370 1.00 69.69 267 ILE A N 1
ATOM 2022 C CA . ILE A 1 267 ? -15.762 -3.138 11.550 1.00 69.69 267 ILE A CA 1
ATOM 2023 C C . ILE A 1 267 ? -16.769 -4.278 11.610 1.00 69.69 267 ILE A C 1
ATOM 2025 O O . ILE A 1 267 ? -16.395 -5.451 11.624 1.00 69.69 267 ILE A O 1
ATOM 2029 N N . VAL A 1 268 ? -18.048 -3.931 11.648 1.00 67.25 268 VAL A N 1
ATOM 2030 C CA . VAL A 1 268 ? -19.133 -4.894 11.472 1.00 67.25 268 VAL A CA 1
ATOM 2031 C C . VAL A 1 268 ? -19.496 -4.856 9.993 1.00 67.25 268 VAL A C 1
ATOM 2033 O O . VAL A 1 268 ? -19.842 -3.792 9.483 1.00 67.25 268 VAL A O 1
ATOM 2036 N N . GLN A 1 269 ? -19.319 -5.975 9.288 1.00 70.94 269 GLN A N 1
ATOM 2037 C CA . GLN A 1 269 ? -19.764 -6.104 7.901 1.00 70.94 269 GLN A CA 1
ATOM 2038 C C . GLN A 1 269 ? -21.004 -6.984 7.814 1.00 70.94 269 GLN A C 1
ATOM 2040 O O . GLN A 1 269 ? -21.023 -8.082 8.374 1.00 70.94 269 GLN A O 1
ATOM 2045 N N . ASP A 1 270 ? -21.983 -6.536 7.036 1.00 70.38 270 ASP A N 1
ATOM 2046 C CA . ASP A 1 270 ? -23.152 -7.335 6.700 1.00 70.38 270 ASP A CA 1
ATOM 2047 C C . ASP A 1 270 ? -22.738 -8.509 5.803 1.00 70.38 270 ASP A C 1
ATOM 2049 O O . ASP A 1 270 ? -22.147 -8.324 4.735 1.00 70.38 270 ASP A O 1
ATOM 2053 N N . ALA A 1 271 ? -23.062 -9.732 6.222 1.00 67.06 271 ALA A N 1
ATOM 2054 C CA . ALA A 1 271 ? -22.827 -10.940 5.442 1.00 67.06 271 ALA A CA 1
ATOM 2055 C C . ALA A 1 271 ? -24.109 -11.763 5.357 1.00 67.06 271 ALA A C 1
ATOM 2057 O O . ALA A 1 271 ? -24.640 -12.233 6.353 1.00 67.06 271 ALA A O 1
ATOM 2058 N N . THR A 1 272 ? -24.621 -11.973 4.151 1.00 68.62 272 THR A N 1
ATOM 2059 C CA . THR A 1 272 ? -25.827 -12.789 3.974 1.00 68.62 272 THR A CA 1
ATOM 2060 C C . THR A 1 272 ? -25.540 -14.267 4.248 1.00 68.62 272 THR A C 1
ATOM 2062 O O . THR A 1 272 ? -24.447 -14.775 3.984 1.00 68.62 272 THR A O 1
ATOM 2065 N N . LEU A 1 273 ? -26.567 -15.003 4.680 1.00 64.44 273 LEU A N 1
ATOM 2066 C CA . LEU A 1 273 ? -26.523 -16.465 4.797 1.00 64.44 273 LEU A CA 1
ATOM 2067 C C . LEU A 1 273 ? -26.040 -17.151 3.509 1.00 64.44 273 LEU A C 1
ATOM 2069 O O . LEU A 1 273 ? -25.298 -18.127 3.568 1.00 64.44 273 LEU A O 1
ATOM 2073 N N . GLN A 1 274 ? -26.407 -16.608 2.346 1.00 68.75 274 GLN A N 1
ATOM 2074 C CA . GLN A 1 274 ? -25.953 -17.098 1.045 1.00 68.75 274 GLN A CA 1
ATOM 2075 C C . GLN A 1 274 ? -24.439 -16.914 0.855 1.00 68.75 274 GLN A C 1
ATOM 2077 O O . GLN A 1 274 ? -23.760 -17.835 0.407 1.00 68.75 274 GLN A O 1
ATOM 2082 N N . GLN A 1 275 ? -23.896 -15.751 1.229 1.00 69.19 275 GLN A N 1
ATOM 2083 C CA . GLN A 1 275 ? -22.456 -15.477 1.161 1.00 69.19 275 GLN A CA 1
ATOM 2084 C C . GLN A 1 275 ? -21.646 -16.317 2.152 1.00 69.19 275 GLN A C 1
ATOM 2086 O O . GLN A 1 275 ? -20.472 -16.579 1.897 1.00 69.19 275 GLN A O 1
ATOM 2091 N N . LEU A 1 276 ? -22.238 -16.742 3.269 1.00 67.31 276 LEU A N 1
ATOM 2092 C CA . LEU A 1 276 ? -21.579 -17.626 4.235 1.00 67.31 276 LEU A CA 1
ATOM 2093 C C . LEU A 1 276 ? -21.718 -19.108 3.873 1.00 67.31 276 LEU A C 1
ATOM 2095 O O . LEU A 1 276 ? -20.814 -19.889 4.166 1.00 67.31 276 LEU A O 1
ATOM 2099 N N . GLY A 1 277 ? -22.792 -19.484 3.174 1.00 63.78 277 GLY A N 1
ATOM 2100 C CA . GLY A 1 277 ? -23.068 -20.859 2.748 1.00 63.78 277 GLY A CA 1
ATOM 2101 C C . GLY A 1 277 ? -21.984 -21.474 1.856 1.00 63.78 277 GLY A C 1
ATOM 2102 O O . GLY A 1 277 ? -21.797 -22.684 1.875 1.00 63.78 277 GLY A O 1
ATOM 2103 N N . GLN A 1 278 ? -21.193 -20.664 1.144 1.00 69.25 278 GLN A N 1
ATOM 2104 C CA . GLN A 1 278 ? -20.044 -21.166 0.371 1.00 69.25 278 GLN A CA 1
ATOM 2105 C C . GLN A 1 278 ? -18.928 -21.761 1.252 1.00 69.25 278 GLN A C 1
ATOM 2107 O O . GLN A 1 278 ? -18.148 -22.590 0.793 1.00 69.25 278 GLN A O 1
ATOM 2112 N N . TYR A 1 279 ? -18.868 -21.367 2.527 1.00 64.62 279 TYR A N 1
ATOM 2113 C CA . TYR A 1 279 ? -17.889 -21.858 3.498 1.00 64.62 279 TYR A CA 1
ATOM 2114 C C . TYR A 1 279 ? -18.464 -22.949 4.410 1.00 64.62 279 TYR A C 1
ATOM 2116 O O . TYR A 1 279 ? -17.760 -23.408 5.316 1.00 64.62 279 TYR A O 1
ATOM 2124 N N . PHE A 1 280 ? -19.724 -23.356 4.187 1.00 64.69 280 PHE A N 1
ATOM 2125 C CA . PHE A 1 280 ? -20.481 -24.165 5.130 1.00 64.69 280 PHE A CA 1
ATOM 2126 C C . PHE A 1 280 ? -21.436 -25.194 4.491 1.00 64.69 280 PHE A C 1
ATOM 2128 O O . PHE A 1 280 ? -22.427 -24.814 3.869 1.00 64.69 280 PHE A O 1
ATOM 2135 N N . PRO A 1 281 ? -21.221 -26.505 4.707 1.00 54.06 281 PRO A N 1
ATOM 2136 C CA . PRO A 1 281 ? -22.218 -27.525 4.422 1.00 54.06 281 PRO A CA 1
ATOM 2137 C C . PRO A 1 281 ? -23.058 -27.834 5.681 1.00 54.06 281 PRO A C 1
ATOM 2139 O O . PRO A 1 281 ? -22.523 -28.359 6.650 1.00 54.06 281 PRO A O 1
ATOM 2142 N N . GLN A 1 282 ? -24.378 -27.600 5.595 1.00 53.34 282 GLN A N 1
ATOM 2143 C CA . GLN A 1 282 ? -25.478 -28.005 6.511 1.00 53.34 282 GLN A CA 1
ATOM 2144 C C . GLN A 1 282 ? -25.866 -27.077 7.672 1.00 53.34 282 GLN A C 1
ATOM 2146 O O . GLN A 1 282 ? -25.138 -27.025 8.627 1.00 53.34 282 GLN A O 1
ATOM 2151 N N . THR A 1 283 ? -27.083 -26.519 7.652 1.00 51.41 283 THR A N 1
ATOM 2152 C CA . THR A 1 283 ? -27.976 -25.906 8.689 1.00 51.41 283 THR A CA 1
ATOM 2153 C C . THR A 1 283 ? -27.667 -25.844 10.215 1.00 51.41 283 THR A C 1
ATOM 2155 O O . THR A 1 283 ? -28.565 -25.470 10.966 1.00 51.41 283 THR A O 1
ATOM 2158 N N . ASP A 1 284 ? -26.484 -26.163 10.732 1.00 54.66 284 ASP A N 1
ATOM 2159 C CA . ASP A 1 284 ? -26.159 -26.144 12.163 1.00 54.66 284 ASP A CA 1
ATOM 2160 C C . ASP A 1 284 ? -25.431 -24.847 12.570 1.00 54.66 284 ASP A C 1
ATOM 2162 O O . ASP A 1 284 ? -24.383 -24.475 12.036 1.00 54.66 284 ASP A O 1
ATOM 2166 N N . PHE A 1 285 ? -26.000 -24.155 13.562 1.00 51.97 285 PHE A N 1
ATOM 2167 C CA . PHE A 1 285 ? -25.502 -22.883 14.075 1.00 51.97 285 PHE A CA 1
ATOM 2168 C C . PHE A 1 285 ? -24.089 -22.947 14.668 1.00 51.97 285 PHE A C 1
ATOM 2170 O O . PHE A 1 285 ? -23.401 -21.925 14.732 1.00 51.97 285 PHE A O 1
ATOM 2177 N N . HIS A 1 286 ? -23.626 -24.130 15.073 1.00 53.16 286 HIS A N 1
ATOM 2178 C CA . HIS A 1 286 ? -22.320 -24.301 15.702 1.00 53.16 286 HIS A CA 1
ATOM 2179 C C . HIS A 1 286 ? -21.143 -23.917 14.790 1.00 53.16 286 HIS A C 1
ATOM 2181 O O . HIS A 1 286 ? -20.063 -23.546 15.247 1.00 53.16 286 HIS A O 1
ATOM 2187 N N . TYR A 1 287 ? -21.363 -23.942 13.481 1.00 59.84 287 TYR A N 1
ATOM 2188 C CA . TYR A 1 287 ? -20.317 -23.801 12.477 1.00 59.84 287 TYR A CA 1
ATOM 2189 C C . TYR A 1 287 ? -20.247 -22.405 11.838 1.00 59.84 287 TYR A C 1
ATOM 2191 O O . TYR A 1 287 ? -19.367 -22.147 11.012 1.00 59.84 287 TYR A O 1
ATOM 2199 N N . PHE A 1 288 ? -21.109 -21.468 12.254 1.00 65.31 288 PHE A N 1
ATOM 2200 C CA . PHE A 1 288 ? -21.070 -20.083 11.769 1.00 65.31 288 PHE A CA 1
ATOM 2201 C C . PHE A 1 288 ? -19.772 -19.357 12.130 1.00 65.31 288 PHE A C 1
ATOM 2203 O O . PHE A 1 288 ? -19.298 -18.543 11.343 1.00 65.31 288 PHE A O 1
ATOM 2210 N N . HIS A 1 289 ? -19.145 -19.688 13.261 1.00 66.75 289 HIS A N 1
ATOM 2211 C CA . HIS A 1 289 ? -17.854 -19.115 13.656 1.00 66.75 289 HIS A CA 1
ATOM 2212 C C . HIS A 1 289 ? -16.751 -19.426 12.634 1.00 66.75 289 HIS A C 1
ATOM 2214 O O . HIS A 1 289 ? -15.928 -18.567 12.327 1.00 66.75 289 HIS A O 1
ATOM 2220 N N . VAL A 1 290 ? -16.775 -20.629 12.050 1.00 70.06 290 VAL A N 1
ATOM 2221 C CA . VAL A 1 290 ? -15.818 -21.065 11.019 1.00 70.06 290 VAL A CA 1
ATOM 2222 C C . VAL A 1 290 ? -16.052 -20.319 9.715 1.00 70.06 290 VAL A C 1
ATOM 2224 O O . VAL A 1 290 ? -15.110 -19.803 9.114 1.00 70.06 290 VAL A O 1
ATOM 2227 N N . ALA A 1 291 ? -17.315 -20.238 9.291 1.00 73.12 291 ALA A N 1
ATOM 2228 C CA . ALA A 1 291 ? -17.696 -19.542 8.070 1.00 73.12 291 ALA A CA 1
ATOM 2229 C C . ALA A 1 291 ? -17.374 -18.044 8.156 1.00 73.12 291 ALA A C 1
ATOM 2231 O O . ALA A 1 291 ? -16.756 -17.508 7.243 1.00 73.12 291 ALA A O 1
ATOM 2232 N N . ALA A 1 292 ? -17.710 -17.390 9.271 1.00 76.31 292 ALA A N 1
ATOM 2233 C CA . ALA A 1 292 ? -17.419 -15.979 9.502 1.00 76.31 292 ALA A CA 1
ATOM 2234 C C . ALA A 1 292 ? -15.910 -15.697 9.534 1.00 76.31 292 ALA A C 1
ATOM 2236 O O . ALA A 1 292 ? -15.441 -14.738 8.921 1.00 76.31 292 ALA A O 1
ATOM 2237 N N . HIS A 1 293 ? -15.137 -16.562 10.196 1.00 78.25 293 HIS A N 1
ATOM 2238 C CA . HIS A 1 293 ? -13.687 -16.431 10.252 1.00 78.25 293 HIS A CA 1
ATOM 2239 C C . HIS A 1 293 ? -13.041 -16.560 8.864 1.00 78.25 293 HIS A C 1
ATOM 2241 O O . HIS A 1 293 ? -12.241 -15.708 8.480 1.00 78.25 293 HIS A O 1
ATOM 2247 N N . ARG A 1 294 ? -13.419 -17.581 8.081 1.00 77.19 294 ARG A N 1
ATOM 2248 C CA . ARG A 1 294 ? -12.924 -17.775 6.705 1.00 77.19 294 ARG A CA 1
ATOM 2249 C C . ARG A 1 294 ? -13.353 -16.643 5.777 1.00 77.19 294 ARG A C 1
ATOM 2251 O O . ARG A 1 294 ? -12.521 -16.085 5.074 1.00 77.19 294 ARG A O 1
ATOM 2258 N N . TRP A 1 295 ? -14.624 -16.251 5.842 1.00 79.62 295 TRP A N 1
ATOM 2259 C CA . TRP A 1 295 ? -15.170 -15.148 5.055 1.00 79.62 295 TRP A CA 1
ATOM 2260 C C . TRP A 1 295 ? -14.405 -13.839 5.283 1.00 79.62 295 TRP A C 1
ATOM 2262 O O . TRP A 1 295 ? -14.139 -13.111 4.324 1.00 79.62 295 TRP A O 1
ATOM 2272 N N . ALA A 1 296 ? -14.026 -13.558 6.534 1.00 77.81 296 ALA A N 1
ATOM 2273 C CA . ALA A 1 296 ? -13.230 -12.388 6.881 1.00 77.81 296 ALA A CA 1
ATOM 2274 C C . ALA A 1 296 ? -11.777 -12.530 6.389 1.00 77.81 296 ALA A C 1
ATOM 2276 O O . ALA A 1 296 ? -11.230 -11.599 5.800 1.00 77.81 296 ALA A O 1
ATOM 2277 N N . ARG A 1 297 ? -11.150 -13.700 6.553 1.00 77.19 297 ARG A N 1
ATOM 2278 C CA . ARG A 1 297 ? -9.779 -13.931 6.065 1.00 77.19 297 ARG A CA 1
ATOM 2279 C C . ARG A 1 297 ? -9.640 -13.763 4.555 1.00 77.19 297 ARG A C 1
ATOM 2281 O O . ARG A 1 297 ? -8.697 -13.113 4.111 1.00 77.19 297 ARG A O 1
ATOM 2288 N N . ASP A 1 298 ? -10.613 -14.238 3.785 1.00 75.00 298 ASP A N 1
ATOM 2289 C CA . ASP A 1 298 ? -10.648 -14.067 2.325 1.00 75.00 298 ASP A CA 1
ATOM 2290 C C . ASP A 1 298 ? -10.767 -12.594 1.891 1.00 75.00 298 ASP A C 1
ATOM 2292 O O . ASP A 1 298 ? -10.537 -12.262 0.731 1.00 75.00 298 ASP A O 1
ATOM 2296 N N . ARG A 1 299 ? -11.115 -11.696 2.821 1.00 74.19 299 ARG A N 1
ATOM 2297 C CA . ARG A 1 299 ? -11.237 -10.243 2.620 1.00 74.19 299 ARG A CA 1
ATOM 2298 C C . ARG A 1 299 ? -10.106 -9.452 3.281 1.00 74.19 299 ARG A C 1
ATOM 2300 O O . ARG A 1 299 ? -10.226 -8.244 3.446 1.00 74.19 299 ARG A O 1
ATOM 2307 N N . GLY A 1 300 ? -9.018 -10.119 3.672 1.00 67.25 300 GLY A N 1
ATOM 2308 C CA . GLY A 1 300 ? -7.824 -9.471 4.225 1.00 67.25 300 GLY A CA 1
ATOM 2309 C C . GLY A 1 300 ? -7.884 -9.163 5.725 1.00 67.25 300 GLY A C 1
ATOM 2310 O O . GLY A 1 300 ? -6.968 -8.535 6.257 1.00 67.25 300 GLY A O 1
ATOM 2311 N N . PHE A 1 301 ? -8.921 -9.612 6.437 1.00 77.75 301 PHE A N 1
ATOM 2312 C CA . PHE A 1 301 ? -8.971 -9.520 7.898 1.00 77.75 301 PHE A CA 1
ATOM 2313 C C . PHE A 1 301 ? -8.138 -10.617 8.558 1.00 77.75 301 PHE A C 1
ATOM 2315 O O . PHE A 1 301 ? -7.967 -11.705 8.010 1.00 77.75 301 PHE A O 1
ATOM 2322 N N . VAL A 1 302 ? -7.665 -10.364 9.782 1.00 75.69 302 VAL A N 1
ATOM 2323 C CA . VAL A 1 302 ? -6.971 -11.401 10.560 1.00 75.69 302 VAL A CA 1
ATOM 2324 C C . VAL A 1 302 ? -7.959 -12.393 11.167 1.00 75.69 302 VAL A C 1
ATOM 2326 O O . VAL A 1 302 ? -7.649 -13.572 11.309 1.00 75.69 302 VAL A O 1
ATOM 2329 N N . ALA A 1 303 ? -9.164 -11.929 11.507 1.00 79.88 303 ALA A N 1
ATOM 2330 C CA . ALA A 1 303 ? -10.211 -12.770 12.058 1.00 79.88 303 ALA A CA 1
ATOM 2331 C C . ALA A 1 303 ? -11.606 -12.183 11.821 1.00 79.88 303 ALA A C 1
ATOM 2333 O O . ALA A 1 303 ? -11.781 -10.967 11.787 1.00 79.88 303 ALA A O 1
ATOM 2334 N N . GLY A 1 304 ? -12.598 -13.064 11.716 1.00 81.00 304 GLY A N 1
ATOM 2335 C CA . GLY A 1 304 ? -14.018 -12.726 11.762 1.00 81.00 304 GLY A CA 1
ATOM 2336 C C . GLY A 1 304 ? -14.693 -13.426 12.934 1.00 81.00 304 GLY A C 1
ATOM 2337 O O . GLY A 1 304 ? -14.433 -14.608 13.168 1.00 81.00 304 GLY A O 1
ATOM 2338 N N . VAL A 1 305 ? -15.548 -12.705 13.656 1.00 77.69 305 VAL A N 1
ATOM 2339 C CA . VAL A 1 305 ? -16.404 -13.246 14.718 1.00 77.69 305 VAL A CA 1
ATOM 2340 C C . VAL A 1 305 ? -17.853 -12.956 14.334 1.00 77.69 305 VAL A C 1
ATOM 2342 O O . VAL A 1 305 ? -18.170 -11.801 14.051 1.00 77.69 305 VAL A O 1
ATOM 2345 N N . PRO A 1 306 ? -18.738 -13.961 14.273 1.00 72.94 306 PRO A N 1
ATOM 2346 C CA . PRO A 1 306 ? -20.136 -13.713 13.956 1.00 72.94 306 PRO A CA 1
ATOM 2347 C C . PRO A 1 306 ? -20.761 -12.822 15.035 1.00 72.94 306 PRO A C 1
ATOM 2349 O O . PRO A 1 306 ? -20.539 -13.024 16.230 1.00 72.94 306 PRO A O 1
ATOM 2352 N N . CYS A 1 307 ? -21.555 -11.841 14.618 1.00 68.50 307 CYS A N 1
ATOM 2353 C CA . CYS A 1 307 ? -22.442 -11.104 15.501 1.00 68.50 307 CYS A CA 1
ATOM 2354 C C . CYS A 1 307 ? -23.878 -11.157 14.981 1.00 68.50 307 CYS A C 1
ATOM 2356 O O . CYS A 1 307 ? -24.151 -11.292 13.791 1.00 68.50 307 CYS A O 1
ATOM 2358 N N . HIS A 1 308 ? -24.813 -11.099 15.920 1.00 63.06 308 HIS A N 1
ATOM 2359 C CA . HIS A 1 308 ? -26.235 -11.172 15.634 1.00 63.06 308 HIS A CA 1
ATOM 2360 C C . HIS A 1 308 ? -26.865 -9.824 15.985 1.00 63.06 308 HIS A C 1
ATOM 2362 O O . HIS A 1 308 ? -26.691 -9.340 17.107 1.00 63.06 308 HIS A O 1
ATOM 2368 N N . GLU A 1 309 ? -27.596 -9.226 15.043 1.00 54.38 309 GLU A N 1
ATOM 2369 C CA . GLU A 1 309 ? -28.375 -8.006 15.291 1.00 54.38 309 GLU A CA 1
ATOM 2370 C C . GLU A 1 309 ? -29.863 -8.303 15.523 1.00 54.38 309 GLU A C 1
ATOM 2372 O O . GLU A 1 309 ? -30.483 -7.611 16.333 1.00 54.38 309 GLU A O 1
ATOM 2377 N N . GLU A 1 310 ? -30.417 -9.368 14.925 1.00 53.66 310 GLU A N 1
ATOM 2378 C CA . GLU A 1 310 ? -31.785 -9.858 15.167 1.00 53.66 310 GLU A CA 1
ATOM 2379 C C . GLU A 1 310 ? -31.865 -11.399 15.202 1.00 53.66 310 GLU A C 1
ATOM 2381 O O . GLU A 1 310 ? -30.917 -12.114 14.865 1.00 53.66 310 GLU A O 1
ATOM 2386 N N . LEU A 1 311 ? -33.016 -11.931 15.634 1.00 49.75 311 LEU A N 1
ATOM 2387 C CA . LEU A 1 311 ? -33.282 -13.372 15.655 1.00 49.75 311 LEU A CA 1
ATOM 2388 C C . LEU A 1 311 ? -33.302 -13.936 14.239 1.00 49.75 311 LEU A C 1
ATOM 2390 O O . LEU A 1 311 ? -34.105 -13.507 13.420 1.00 49.75 311 LEU A O 1
ATOM 2394 N N . ASN A 1 312 ? -32.453 -14.933 13.978 1.00 52.31 312 ASN A N 1
ATOM 2395 C CA . ASN A 1 312 ? -32.288 -15.557 12.661 1.00 52.31 312 ASN A CA 1
ATOM 2396 C C . ASN A 1 312 ? -31.823 -14.599 11.545 1.00 52.31 312 ASN A C 1
ATOM 2398 O O . ASN A 1 312 ? -31.848 -14.992 10.380 1.00 52.31 312 ASN A O 1
ATOM 2402 N N . ASP A 1 313 ? -31.356 -13.391 11.884 1.00 53.75 313 ASP A N 1
ATOM 2403 C CA . ASP A 1 313 ? -30.799 -12.434 10.929 1.00 53.75 313 ASP A CA 1
ATOM 2404 C C . ASP A 1 313 ? -29.292 -12.281 11.171 1.00 53.75 313 ASP A C 1
ATOM 2406 O O . ASP A 1 313 ? -28.827 -11.687 12.148 1.00 53.75 313 ASP A O 1
ATOM 2410 N N . LEU A 1 314 ? -28.508 -12.905 10.298 1.00 54.75 314 LEU A N 1
ATOM 2411 C CA . LEU A 1 314 ? -27.048 -12.974 10.384 1.00 54.75 314 LEU A CA 1
ATOM 2412 C C . LEU A 1 314 ? -26.394 -11.738 9.752 1.00 54.75 314 LEU A C 1
ATOM 2414 O O . LEU A 1 314 ? -25.487 -11.868 8.944 1.00 54.75 314 LEU A O 1
ATOM 2418 N N . ARG A 1 315 ? -26.844 -10.527 10.094 1.00 54.62 315 ARG A N 1
ATOM 2419 C CA . ARG A 1 315 ? -26.371 -9.292 9.437 1.00 54.62 315 ARG A CA 1
ATOM 2420 C C . ARG A 1 315 ? -25.019 -8.767 9.902 1.00 54.62 315 ARG A C 1
ATOM 2422 O O . ARG A 1 315 ? -24.716 -7.624 9.620 1.00 54.62 315 ARG A O 1
ATOM 2429 N N . GLY A 1 316 ? -24.180 -9.541 10.584 1.00 67.50 316 GLY A N 1
ATOM 2430 C CA . GLY A 1 316 ? -22.917 -8.978 11.043 1.00 67.50 316 GLY A CA 1
ATOM 2431 C C . GLY A 1 316 ? -21.802 -9.987 11.247 1.00 67.50 316 GLY A C 1
ATOM 2432 O O . GLY A 1 316 ? -21.941 -10.989 11.943 1.00 67.50 316 GLY A O 1
ATOM 2433 N N . ILE A 1 317 ? -20.647 -9.693 10.664 1.00 75.50 317 ILE A N 1
ATOM 2434 C CA . ILE A 1 317 ? -19.369 -10.283 11.043 1.00 75.50 317 ILE A CA 1
ATOM 2435 C C . ILE A 1 317 ? -18.509 -9.159 11.600 1.00 75.50 317 ILE A C 1
ATOM 2437 O O . ILE A 1 317 ? -18.170 -8.208 10.893 1.00 75.50 317 ILE A O 1
ATOM 2441 N N . ILE A 1 318 ? -18.133 -9.289 12.870 1.00 77.44 318 ILE A N 1
ATOM 2442 C CA . ILE A 1 318 ? -17.116 -8.466 13.514 1.00 77.44 318 ILE A CA 1
ATOM 2443 C C . ILE A 1 318 ? -15.779 -8.858 12.892 1.00 77.44 318 ILE A C 1
ATOM 2445 O O . ILE A 1 318 ? -15.197 -9.897 13.211 1.00 77.44 318 ILE A O 1
ATOM 2449 N N . CYS A 1 319 ? -15.307 -8.032 11.972 1.00 80.00 319 CYS A N 1
ATOM 2450 C CA . CYS A 1 319 ? -14.063 -8.236 11.259 1.00 80.00 319 CYS A CA 1
ATOM 2451 C C . CYS A 1 319 ? -12.943 -7.474 11.967 1.00 80.00 319 CYS A C 1
ATOM 2453 O O . CYS A 1 319 ? -12.999 -6.252 12.128 1.00 80.00 319 CYS A O 1
ATOM 2455 N N . ILE A 1 320 ? -11.921 -8.211 12.391 1.00 77.25 320 ILE A N 1
ATOM 2456 C CA 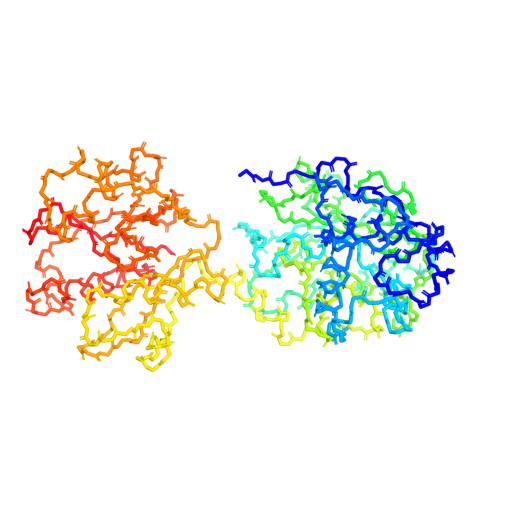. ILE A 1 320 ? -10.757 -7.689 13.100 1.00 77.25 320 ILE A CA 1
ATOM 2457 C C . ILE A 1 320 ? -9.614 -7.571 12.096 1.00 77.25 320 ILE A C 1
ATOM 2459 O O . ILE A 1 320 ? -9.276 -8.532 11.400 1.00 77.25 320 ILE A O 1
ATOM 2463 N N . LYS A 1 321 ? -9.012 -6.387 11.996 1.00 73.12 321 LYS A N 1
ATOM 2464 C CA . LYS A 1 321 ? -7.929 -6.127 11.038 1.00 73.12 321 LYS A CA 1
ATOM 2465 C C . LYS A 1 321 ? -6.586 -6.739 11.468 1.00 73.12 321 LYS A C 1
ATOM 2467 O O . LYS A 1 321 ? -6.359 -6.944 12.667 1.00 73.12 321 LYS A O 1
ATOM 2472 N N . PRO A 1 322 ? -5.663 -6.987 1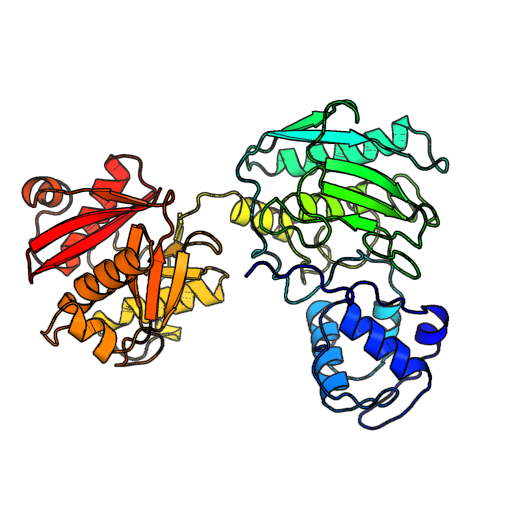0.517 1.00 70.19 322 PRO A N 1
ATOM 2473 C CA . PRO A 1 322 ? -4.270 -7.295 10.829 1.00 70.19 322 PRO A CA 1
ATOM 2474 C C . PRO A 1 322 ? -3.667 -6.278 11.801 1.00 70.19 322 PRO A C 1
ATOM 2476 O O . PRO A 1 322 ? -3.989 -5.094 11.770 1.00 70.19 322 PRO A O 1
ATOM 2479 N N . GLY A 1 323 ? -2.814 -6.755 12.704 1.00 66.81 323 GLY A N 1
ATOM 2480 C CA . GLY A 1 323 ? -2.192 -5.915 13.727 1.00 66.81 323 GLY A CA 1
ATOM 2481 C C . GLY A 1 323 ? -2.979 -5.813 15.036 1.00 66.81 323 GLY A C 1
ATOM 2482 O O . GLY A 1 323 ? -2.333 -5.620 16.062 1.00 66.81 323 GLY A O 1
ATOM 2483 N N . TYR A 1 324 ? -4.297 -6.050 15.047 1.00 72.81 324 TYR A N 1
ATOM 2484 C CA . TYR A 1 324 ? -5.163 -5.905 16.236 1.00 72.81 324 TYR A CA 1
ATOM 2485 C C . TYR A 1 324 ? -5.422 -7.212 16.999 1.00 72.81 324 TYR A C 1
ATOM 2487 O O . TYR A 1 324 ? -5.657 -7.208 18.210 1.00 72.81 324 TYR A O 1
ATOM 2495 N N . ALA A 1 325 ? -5.326 -8.341 16.306 1.00 77.75 325 ALA A N 1
ATOM 2496 C CA . ALA A 1 325 ? -5.366 -9.672 16.887 1.00 77.75 325 ALA A CA 1
ATOM 2497 C C . ALA A 1 325 ? -4.358 -10.578 16.180 1.00 77.75 325 ALA A C 1
ATOM 2499 O O . ALA A 1 325 ? -3.936 -10.284 15.062 1.00 77.75 325 ALA A O 1
ATOM 2500 N N . ASP A 1 326 ? -3.986 -11.668 16.838 1.00 80.31 326 ASP A N 1
ATOM 2501 C CA . ASP A 1 326 ? -3.219 -12.753 16.234 1.00 80.31 326 ASP A CA 1
ATOM 2502 C C . ASP A 1 326 ? -4.081 -14.021 16.239 1.00 80.31 326 ASP A C 1
ATOM 2504 O O . ASP A 1 326 ? -4.803 -14.272 17.203 1.00 80.31 326 ASP A O 1
ATOM 2508 N N . VAL A 1 327 ? -4.011 -14.830 15.182 1.00 79.44 327 VAL A N 1
ATOM 2509 C CA . VAL A 1 327 ? -4.599 -16.176 15.183 1.00 79.44 327 VAL A CA 1
ATOM 2510 C C . VAL A 1 327 ? -3.487 -17.148 15.529 1.00 79.44 327 VAL A C 1
ATOM 2512 O O . VAL A 1 327 ? -2.456 -17.180 14.861 1.00 79.44 327 VAL A O 1
ATOM 2515 N N . THR A 1 328 ? -3.667 -17.893 16.612 1.00 76.69 328 THR A N 1
ATOM 2516 C CA . THR A 1 328 ? -2.656 -18.833 17.103 1.00 76.69 328 THR A CA 1
ATOM 2517 C C . THR A 1 328 ? -3.242 -20.214 17.250 1.00 76.69 328 THR A C 1
ATOM 2519 O O . THR A 1 328 ? -4.376 -20.341 17.713 1.00 76.69 328 THR A O 1
ATOM 2522 N N . ASP A 1 329 ? -2.439 -21.232 16.956 1.00 73.50 329 ASP A N 1
ATOM 2523 C CA . ASP A 1 329 ? -2.876 -22.595 17.185 1.00 73.50 329 ASP A CA 1
ATOM 2524 C C . ASP A 1 329 ? -2.965 -22.920 18.689 1.00 73.50 329 ASP A C 1
ATOM 2526 O O . ASP A 1 329 ? -2.165 -22.456 19.524 1.00 73.50 329 ASP A O 1
ATOM 2530 N N . ALA A 1 330 ? -3.950 -23.740 19.036 1.00 70.94 330 ALA A N 1
ATOM 2531 C CA . ALA A 1 330 ? -4.113 -24.358 20.340 1.00 70.94 330 ALA A CA 1
ATOM 2532 C C . ALA A 1 330 ? -4.677 -25.766 20.161 1.00 70.94 330 ALA A C 1
ATOM 2534 O O . ALA A 1 330 ? -5.691 -25.960 19.507 1.00 70.94 330 ALA A O 1
ATOM 2535 N N . THR A 1 331 ? -4.014 -26.757 20.747 1.00 71.06 331 THR A N 1
ATOM 2536 C CA . THR A 1 331 ? -4.519 -28.134 20.755 1.00 71.06 331 THR A CA 1
ATOM 2537 C C . THR A 1 331 ? -5.670 -28.275 21.748 1.00 71.06 331 THR A C 1
ATOM 2539 O O . THR A 1 331 ? -5.694 -27.599 22.781 1.00 71.06 331 THR A O 1
ATOM 2542 N N . VAL A 1 332 ? -6.573 -29.230 21.504 1.00 65.69 332 VAL A N 1
ATOM 2543 C CA . VAL A 1 332 ? -7.613 -29.609 22.477 1.00 65.69 332 VAL A CA 1
ATOM 2544 C C . VAL A 1 332 ? -6.992 -29.899 23.846 1.00 65.69 332 VAL A C 1
ATOM 2546 O O . VAL A 1 332 ? -7.493 -29.414 24.849 1.00 65.69 332 VAL A O 1
ATOM 2549 N N . GLN A 1 333 ? -5.840 -30.576 23.897 1.00 69.94 333 GLN A N 1
ATOM 2550 C CA . GLN A 1 333 ? -5.126 -30.860 25.146 1.00 69.94 333 GLN A CA 1
ATOM 2551 C C . GLN A 1 333 ? -4.668 -29.589 25.883 1.00 69.94 333 GLN A C 1
ATOM 2553 O O . GLN A 1 333 ? -4.796 -29.511 27.105 1.00 69.94 333 GLN A O 1
ATOM 2558 N N . GLN A 1 334 ? -4.165 -28.587 25.154 1.00 71.94 334 GLN A N 1
ATOM 2559 C CA . GLN A 1 334 ? -3.805 -27.286 25.727 1.00 71.94 334 GLN A CA 1
ATOM 2560 C C . GLN A 1 334 ? -5.030 -26.525 26.223 1.00 71.94 334 GLN A C 1
ATOM 2562 O O . GLN A 1 334 ? -4.934 -25.846 27.232 1.00 71.94 334 GLN A O 1
ATOM 2567 N N . LEU A 1 335 ? -6.178 -26.622 25.553 1.00 70.81 335 LEU A N 1
ATOM 2568 C CA . LEU A 1 335 ? -7.414 -25.989 26.020 1.00 70.81 335 LEU A CA 1
ATOM 2569 C C . LEU A 1 335 ? -7.974 -26.713 27.256 1.00 70.81 335 LEU A C 1
ATOM 2571 O O . LEU A 1 335 ? -8.319 -26.068 28.247 1.00 70.81 335 LEU A O 1
ATOM 2575 N N . SER A 1 336 ? -7.966 -28.048 27.251 1.00 67.81 336 SER A N 1
ATOM 2576 C CA . SER A 1 336 ? -8.446 -28.884 28.356 1.00 67.81 336 SER A CA 1
ATOM 2577 C C . SER A 1 336 ? -7.659 -28.685 29.657 1.00 67.81 336 SER A C 1
ATOM 2579 O O . SER A 1 336 ? -8.215 -28.888 30.735 1.00 67.81 336 SER A O 1
ATOM 2581 N N . SER A 1 337 ? -6.395 -28.237 29.605 1.00 68.38 337 SER A N 1
ATOM 2582 C CA . SER A 1 337 ? -5.644 -27.884 30.823 1.00 68.38 337 SER A CA 1
ATOM 2583 C C . SER A 1 337 ? -6.145 -26.607 31.506 1.00 68.38 337 SER A C 1
ATOM 2585 O O . SER A 1 337 ? -5.907 -26.427 32.697 1.00 68.38 337 SER A O 1
ATOM 2587 N N . TYR A 1 338 ? -6.838 -25.723 30.778 1.00 63.56 338 TYR A N 1
ATOM 2588 C CA . TYR A 1 338 ? -7.466 -24.518 31.339 1.00 63.56 338 TYR A CA 1
ATOM 2589 C C . TYR A 1 338 ? -8.940 -24.734 31.713 1.00 63.56 338 TYR A C 1
ATOM 2591 O O . TYR A 1 338 ? -9.485 -23.925 32.474 1.00 63.56 338 TYR A O 1
ATOM 2599 N N . PHE A 1 339 ? -9.571 -25.807 31.208 1.00 55.34 339 PHE A N 1
ATOM 2600 C CA . PHE A 1 339 ? -10.893 -26.263 31.641 1.00 55.34 339 PHE A CA 1
ATOM 2601 C C . PHE A 1 339 ? -11.130 -27.763 31.324 1.00 55.34 339 PHE A C 1
ATOM 2603 O O . PHE A 1 339 ? -11.195 -28.130 30.153 1.00 55.34 339 PHE A O 1
ATOM 2610 N N . PRO A 1 340 ? -11.303 -28.649 32.325 1.00 54.72 340 PRO A N 1
ATOM 2611 C CA . PRO A 1 340 ? -11.295 -30.107 32.129 1.00 54.72 340 PRO A CA 1
ATOM 2612 C C . PRO A 1 340 ? -12.578 -30.718 31.522 1.00 54.72 340 PRO A C 1
ATOM 2614 O O . PRO A 1 340 ? -12.662 -31.938 31.400 1.00 54.72 340 PRO A O 1
ATOM 2617 N N . GLN A 1 341 ? -13.584 -29.917 31.147 1.00 56.50 341 GLN A N 1
ATOM 2618 C CA . GLN A 1 341 ? -14.849 -30.412 30.581 1.00 56.50 341 GLN A CA 1
ATOM 2619 C C . GLN A 1 341 ? -14.916 -30.242 29.055 1.00 56.50 341 GLN A C 1
ATOM 2621 O O . GLN A 1 341 ? -14.719 -29.149 28.533 1.00 56.50 341 GLN A O 1
ATOM 2626 N N . ASN A 1 342 ? -15.277 -31.315 28.344 1.00 54.59 342 ASN A N 1
ATOM 2627 C CA . ASN A 1 342 ? -15.413 -31.346 26.883 1.00 54.59 342 ASN A CA 1
ATOM 2628 C C . ASN A 1 342 ? -16.813 -30.899 26.423 1.00 54.59 342 ASN A C 1
ATOM 2630 O O . ASN A 1 342 ? -17.554 -31.687 25.838 1.00 54.59 342 ASN A O 1
ATOM 2634 N N . SER A 1 343 ? -17.194 -29.645 26.681 1.00 59.56 343 SER A N 1
ATOM 2635 C CA . SER A 1 343 ? -18.327 -29.031 25.972 1.00 59.56 343 SER A CA 1
ATOM 2636 C C . SER A 1 343 ? -17.861 -27.814 25.178 1.00 59.56 343 SER A C 1
ATOM 2638 O O . SER A 1 343 ? -16.886 -27.156 25.539 1.00 59.56 343 SER A O 1
ATOM 2640 N N . THR A 1 344 ? -18.561 -27.512 24.090 1.00 54.94 344 THR A N 1
ATOM 2641 C CA . THR A 1 344 ? -18.248 -26.412 23.169 1.00 54.94 344 THR A CA 1
ATOM 2642 C C . THR A 1 344 ? -18.211 -25.032 23.842 1.00 54.94 344 THR A C 1
ATOM 2644 O O . THR A 1 344 ? -17.444 -24.155 23.445 1.00 54.94 344 THR A O 1
ATOM 2647 N N . GLU A 1 345 ? -18.949 -24.860 24.935 1.00 56.97 345 GLU A N 1
ATOM 2648 C CA . GLU A 1 345 ? -18.985 -23.623 25.722 1.00 56.97 345 GLU A CA 1
ATOM 2649 C C . GLU A 1 345 ? -17.740 -23.442 26.608 1.00 56.97 345 GLU A C 1
ATOM 2651 O O . GLU A 1 345 ? -17.249 -22.325 26.779 1.00 56.97 345 GLU A O 1
ATOM 2656 N N . HIS A 1 346 ? -17.143 -24.535 27.088 1.00 64.69 346 HIS A N 1
ATOM 2657 C CA . HIS A 1 346 ? -15.943 -24.493 27.931 1.00 64.69 346 HIS A CA 1
ATOM 2658 C C . HIS A 1 346 ? -14.681 -24.065 27.170 1.00 64.69 346 HIS A C 1
ATOM 2660 O O . HIS A 1 346 ? -13.731 -23.548 27.764 1.00 64.69 346 HIS A O 1
ATOM 2666 N N . PHE A 1 347 ? -14.681 -24.191 25.843 1.00 66.81 347 PHE A N 1
ATOM 2667 C CA . PHE A 1 347 ? -13.563 -23.742 25.020 1.00 66.81 347 PHE A CA 1
ATOM 2668 C C . PHE A 1 347 ? -13.451 -22.222 24.910 1.00 66.81 347 PHE A C 1
ATOM 2670 O O . PHE A 1 347 ? -12.345 -21.727 24.711 1.00 66.81 347 PHE A O 1
ATOM 2677 N N . HIS A 1 348 ? -14.538 -21.469 25.112 1.00 69.81 348 HIS A N 1
ATOM 2678 C CA . HIS A 1 348 ? -14.472 -20.005 25.181 1.00 69.81 348 HIS A CA 1
ATOM 2679 C C . HIS A 1 348 ? -13.677 -19.555 26.412 1.00 69.81 348 HIS A C 1
ATOM 2681 O O . HIS A 1 348 ? -12.778 -18.719 26.305 1.00 69.81 348 HIS A O 1
ATOM 2687 N N . VAL A 1 349 ? -13.935 -20.194 27.559 1.00 73.06 349 VAL A N 1
ATOM 2688 C CA . VAL A 1 349 ? -13.211 -19.966 28.819 1.00 73.06 349 VAL A CA 1
ATOM 2689 C C . VAL A 1 349 ? -11.729 -20.312 28.661 1.00 73.06 349 VAL A C 1
ATOM 2691 O O . VAL A 1 349 ? -10.849 -19.522 29.013 1.00 73.06 349 VAL A O 1
ATOM 2694 N N . ALA A 1 350 ? -11.445 -21.497 28.114 1.00 75.88 350 ALA A N 1
ATOM 2695 C CA . ALA A 1 350 ? -10.086 -21.987 27.928 1.00 75.88 350 ALA A CA 1
ATOM 2696 C C . ALA A 1 350 ? -9.288 -21.112 26.951 1.00 75.88 350 ALA A C 1
ATOM 2698 O O . ALA A 1 350 ? -8.152 -20.742 27.249 1.00 75.88 350 ALA A O 1
ATOM 2699 N N . ALA A 1 351 ? -9.895 -20.722 25.826 1.00 79.38 351 ALA A N 1
ATOM 2700 C CA . ALA A 1 351 ? -9.281 -19.836 24.844 1.00 79.38 351 ALA A CA 1
ATOM 2701 C C . ALA A 1 351 ? -8.962 -18.464 25.447 1.00 79.38 351 ALA A C 1
ATOM 2703 O O . ALA A 1 351 ? -7.856 -17.949 25.266 1.00 79.38 351 ALA A O 1
ATOM 2704 N N . HIS A 1 352 ? -9.893 -17.898 26.221 1.00 82.62 352 HIS A N 1
ATOM 2705 C CA . HIS A 1 352 ? -9.689 -16.626 26.901 1.00 82.62 352 HIS A CA 1
ATOM 2706 C C . HIS A 1 352 ? -8.523 -16.683 27.897 1.00 82.62 352 HIS A C 1
ATOM 2708 O O . HIS A 1 352 ? -7.617 -15.850 27.837 1.00 82.62 352 HIS A O 1
ATOM 2714 N N . ARG A 1 353 ? -8.499 -17.694 28.774 1.00 80.88 353 ARG A N 1
ATOM 2715 C CA . ARG A 1 353 ? -7.435 -17.868 29.779 1.00 80.88 353 ARG A CA 1
ATOM 2716 C C . ARG A 1 353 ? -6.073 -18.138 29.141 1.00 80.88 353 ARG A C 1
ATOM 2718 O O . ARG A 1 353 ? -5.074 -17.571 29.579 1.00 80.88 353 ARG A O 1
ATOM 2725 N N . LEU A 1 354 ? -6.026 -18.953 28.088 1.00 82.50 354 LEU A N 1
ATOM 2726 C CA . LEU A 1 354 ? -4.796 -19.221 27.345 1.00 82.50 354 LEU A CA 1
ATOM 2727 C C . LEU A 1 354 ? -4.269 -17.953 26.655 1.00 82.50 354 LEU A C 1
ATOM 2729 O O . LEU A 1 354 ? -3.074 -17.668 26.729 1.00 82.50 354 LEU A O 1
ATOM 2733 N N . ALA A 1 355 ? -5.141 -17.144 26.051 1.00 85.56 355 ALA A N 1
ATOM 2734 C CA . ALA A 1 355 ? -4.744 -15.862 25.475 1.00 85.56 355 ALA A CA 1
ATOM 2735 C C . ALA A 1 355 ? -4.206 -14.898 26.549 1.00 85.56 355 ALA A C 1
ATOM 2737 O O . ALA A 1 355 ? -3.138 -14.311 26.369 1.00 85.56 355 ALA A O 1
ATOM 2738 N N . GLN A 1 356 ? -4.873 -14.790 27.703 1.00 85.19 356 GLN A N 1
ATOM 2739 C CA . GLN A 1 356 ? -4.386 -13.981 28.826 1.00 85.19 356 GLN A CA 1
ATOM 2740 C C . GLN A 1 356 ? -3.018 -14.451 29.337 1.00 85.19 356 GLN A C 1
ATOM 2742 O O . GLN A 1 356 ? -2.131 -13.624 29.556 1.00 85.19 356 GLN A O 1
ATOM 2747 N N . ALA A 1 357 ? -2.810 -15.766 29.455 1.00 83.38 357 ALA A N 1
ATOM 2748 C CA . ALA A 1 357 ? -1.520 -16.351 29.826 1.00 83.38 357 ALA A CA 1
ATOM 2749 C C . ALA A 1 357 ? -0.416 -16.044 28.797 1.00 83.38 357 ALA A C 1
ATOM 2751 O O . ALA A 1 357 ? 0.749 -15.905 29.160 1.00 83.38 357 ALA A O 1
ATOM 2752 N N . ARG A 1 358 ? -0.786 -15.879 27.521 1.00 85.00 358 ARG A N 1
ATOM 2753 C CA . ARG A 1 358 ? 0.103 -15.444 26.432 1.00 85.00 358 ARG A CA 1
ATOM 2754 C C . ARG A 1 358 ? 0.259 -13.914 26.341 1.00 85.00 358 ARG A C 1
ATOM 2756 O O . ARG A 1 358 ? 0.912 -13.427 25.426 1.00 85.00 358 ARG A O 1
ATOM 2763 N N . GLY A 1 359 ? -0.306 -13.150 27.279 1.00 80.44 359 GLY A N 1
ATOM 2764 C CA . GLY A 1 359 ? -0.151 -11.693 27.370 1.00 80.44 359 GLY A CA 1
ATOM 2765 C C . GLY A 1 359 ? -1.211 -10.865 26.634 1.00 80.44 359 GLY A C 1
ATOM 2766 O O . GLY A 1 359 ? -1.151 -9.633 26.682 1.00 80.44 359 GLY A O 1
ATOM 2767 N N . TYR A 1 360 ? -2.199 -11.504 26.010 1.00 85.44 360 TYR A N 1
ATOM 2768 C CA . TYR A 1 360 ? -3.305 -10.851 25.302 1.00 85.44 360 TYR A CA 1
ATOM 2769 C C . TYR A 1 360 ? -4.398 -10.360 26.264 1.00 85.44 360 TYR A C 1
ATOM 2771 O O . TYR A 1 360 ? -4.411 -10.725 27.441 1.00 85.44 360 TYR A O 1
ATOM 2779 N N . VAL A 1 361 ? -5.311 -9.502 25.788 1.00 84.00 361 VAL A N 1
ATOM 2780 C CA . VAL A 1 361 ? -6.430 -9.014 26.621 1.00 84.00 361 VAL A CA 1
ATOM 2781 C C . VAL A 1 361 ? -7.577 -10.019 26.681 1.00 84.00 361 VAL A C 1
ATOM 2783 O O . VAL A 1 361 ? -8.191 -10.198 27.732 1.00 84.00 361 VAL A O 1
ATOM 2786 N N . ALA A 1 362 ? -7.838 -10.702 25.567 1.00 85.88 362 ALA A N 1
ATOM 2787 C CA . ALA A 1 362 ? -8.880 -11.708 25.456 1.00 85.88 362 ALA A CA 1
ATOM 2788 C C . ALA A 1 362 ? -8.554 -12.720 24.353 1.00 85.88 362 ALA A C 1
ATOM 2790 O O . ALA A 1 362 ? -7.828 -12.409 23.409 1.00 85.88 362 ALA A O 1
ATOM 2791 N N . GLY A 1 363 ? -9.116 -13.919 24.476 1.00 84.62 363 GLY A N 1
ATOM 2792 C CA . GLY A 1 363 ? -9.068 -14.969 23.464 1.00 84.62 363 GLY A CA 1
ATOM 2793 C C . GLY A 1 363 ? -10.474 -15.395 23.074 1.00 84.62 363 GLY A C 1
ATOM 2794 O O . GLY A 1 363 ? -11.337 -15.501 23.945 1.00 84.62 363 GLY A O 1
ATOM 2795 N N . ILE A 1 364 ? -10.690 -15.632 21.783 1.00 81.38 364 ILE A N 1
ATOM 2796 C CA . ILE A 1 364 ? -11.947 -16.140 21.226 1.00 81.38 364 ILE A CA 1
ATOM 2797 C C . ILE A 1 364 ? -11.613 -17.434 20.480 1.00 81.38 364 ILE A C 1
ATOM 2799 O O . ILE A 1 364 ? -10.706 -17.420 19.642 1.00 81.38 364 ILE A O 1
ATOM 2803 N N . PRO A 1 365 ? -12.279 -18.558 20.779 1.00 76.31 365 PRO A N 1
ATOM 2804 C CA . PRO A 1 365 ? -12.018 -19.804 20.075 1.00 76.31 365 PRO A CA 1
ATOM 2805 C C . PRO A 1 365 ? -12.384 -19.654 18.595 1.00 76.31 365 PRO A C 1
ATOM 2807 O O . PRO A 1 365 ? -13.407 -19.061 18.250 1.00 76.31 365 PRO A O 1
ATOM 2810 N N . CYS A 1 366 ? -11.553 -20.196 17.710 1.00 72.12 366 CYS A N 1
ATOM 2811 C CA . CYS A 1 366 ? -11.869 -20.323 16.292 1.00 72.12 366 CYS A CA 1
ATOM 2812 C C . CYS A 1 366 ? -11.512 -21.727 15.790 1.00 72.12 366 CYS A C 1
ATOM 2814 O O . CYS A 1 366 ? -10.675 -22.425 16.364 1.00 72.12 366 CYS A O 1
ATOM 2816 N N . HIS A 1 367 ? -12.161 -22.169 14.712 1.00 67.44 367 HIS A N 1
ATOM 2817 C CA . HIS A 1 367 ? -11.846 -23.456 14.094 1.00 67.44 367 HIS A CA 1
ATOM 2818 C C . HIS A 1 367 ? -11.375 -23.243 12.660 1.00 67.44 367 HIS A C 1
ATOM 2820 O O . HIS A 1 367 ? -12.004 -22.505 11.901 1.00 67.44 367 HIS A O 1
ATOM 2826 N N . GLU A 1 368 ? -10.307 -23.938 12.275 1.00 53.19 368 GLU A N 1
ATOM 2827 C CA . GLU A 1 368 ? -9.882 -24.026 10.875 1.00 53.19 368 GLU A CA 1
ATOM 2828 C C . GLU A 1 368 ? -10.398 -25.294 10.176 1.00 53.19 368 GLU A C 1
ATOM 2830 O O . GLU A 1 368 ? -10.480 -25.312 8.948 1.00 53.19 368 GLU A O 1
ATOM 2835 N N . GLN A 1 369 ? -10.806 -26.332 10.919 1.00 50.53 369 GLN A N 1
ATOM 2836 C CA . GLN A 1 369 ? -11.360 -27.582 10.382 1.00 50.53 369 GLN A CA 1
ATOM 2837 C C . GLN A 1 369 ? -12.614 -28.024 11.147 1.00 50.53 369 GLN A C 1
ATOM 2839 O O . GLN A 1 369 ? -12.785 -27.727 12.330 1.00 50.53 369 GLN A O 1
ATOM 2844 N N . PHE A 1 370 ? -13.502 -28.743 10.455 1.00 49.28 370 PHE A N 1
ATOM 2845 C CA . PHE A 1 370 ? -14.704 -29.322 11.049 1.00 49.28 370 PHE A CA 1
ATOM 2846 C C . PHE A 1 370 ? -14.299 -30.272 12.192 1.00 49.28 370 PHE A C 1
ATOM 2848 O O . PHE A 1 370 ? -13.539 -31.206 11.965 1.00 49.28 370 PHE A O 1
ATOM 2855 N N . GLN A 1 371 ? -14.808 -30.021 13.404 1.00 51.53 371 GLN A N 1
ATOM 2856 C CA . GLN A 1 371 ? -14.567 -30.793 14.640 1.00 51.53 371 GLN A CA 1
ATOM 2857 C C . GLN A 1 371 ? -13.200 -30.651 15.336 1.00 51.53 371 GLN A C 1
ATOM 2859 O O . GLN A 1 371 ? -12.993 -31.311 16.351 1.00 51.53 371 GLN A O 1
ATOM 2864 N N . ASP A 1 372 ? -12.306 -29.762 14.892 1.00 57.25 372 ASP A N 1
ATOM 2865 C CA . ASP A 1 372 ? -11.020 -29.551 15.570 1.00 57.25 372 ASP A CA 1
ATOM 2866 C C . ASP A 1 372 ? -10.856 -28.076 15.971 1.00 57.25 372 ASP A C 1
ATOM 2868 O O . ASP A 1 372 ? -10.732 -27.182 15.127 1.00 57.25 372 ASP A O 1
ATOM 2872 N N . LEU A 1 373 ? -10.924 -27.796 17.277 1.00 56.94 373 LEU A N 1
ATOM 2873 C CA . LEU A 1 373 ? -10.561 -26.491 17.837 1.00 56.94 373 LEU A CA 1
ATOM 2874 C C . LEU A 1 373 ? -9.052 -26.355 17.772 1.00 56.94 373 LEU A C 1
ATOM 2876 O O . LEU A 1 373 ? -8.361 -26.637 18.746 1.00 56.94 373 LEU A O 1
ATOM 2880 N N . ARG A 1 374 ? -8.557 -25.957 16.603 1.00 62.28 374 ARG A N 1
ATOM 2881 C CA . ARG A 1 374 ? -7.132 -25.715 16.408 1.00 62.28 374 ARG A CA 1
ATOM 2882 C C . ARG A 1 374 ? -6.723 -24.273 16.611 1.00 62.28 374 ARG A C 1
ATOM 2884 O O . ARG A 1 374 ? -5.531 -24.068 16.726 1.00 62.28 374 ARG A O 1
ATOM 2891 N N . GLY A 1 375 ? -7.636 -23.303 16.695 1.00 70.88 375 GLY A N 1
ATOM 2892 C CA . GLY A 1 375 ? -7.279 -21.884 16.684 1.00 70.88 375 GLY A CA 1
ATOM 2893 C C . GLY A 1 375 ? -7.848 -21.060 17.840 1.00 70.88 375 GLY A C 1
ATOM 2894 O O . GLY A 1 375 ? -8.920 -21.327 18.383 1.00 70.88 375 GLY A O 1
ATOM 2895 N N . ILE A 1 376 ? -7.121 -20.004 18.200 1.00 80.69 376 ILE A N 1
ATOM 2896 C CA . ILE A 1 376 ? -7.578 -18.933 19.089 1.00 80.69 376 ILE A CA 1
ATOM 2897 C C . ILE A 1 376 ? -7.286 -17.597 18.419 1.00 80.69 376 ILE A C 1
ATOM 2899 O O . ILE A 1 376 ? -6.143 -17.321 18.048 1.00 80.69 376 ILE A O 1
ATOM 2903 N N . ILE A 1 377 ? -8.310 -16.752 18.331 1.00 84.75 377 ILE A N 1
ATOM 2904 C CA . ILE A 1 377 ? -8.182 -15.333 18.008 1.00 84.75 377 ILE A CA 1
ATOM 2905 C C . ILE A 1 377 ? -7.778 -14.609 19.296 1.00 84.75 377 ILE A C 1
ATOM 2907 O O . ILE A 1 377 ? -8.579 -14.449 20.216 1.00 84.75 377 ILE A O 1
ATOM 2911 N N . CYS A 1 378 ? -6.523 -14.187 19.371 1.00 86.19 378 CYS A N 1
ATOM 2912 C CA . CYS A 1 378 ? -5.914 -13.522 20.515 1.00 86.19 378 CYS A CA 1
ATOM 2913 C C . CYS A 1 378 ? -5.924 -11.998 20.310 1.00 86.19 378 CYS A C 1
ATOM 2915 O O . CYS A 1 378 ? -5.158 -11.466 19.506 1.00 86.19 378 CYS A O 1
ATOM 2917 N N . ILE A 1 379 ? -6.776 -11.278 21.042 1.00 84.50 379 ILE A N 1
ATOM 2918 C CA . ILE A 1 379 ? -6.923 -9.819 20.935 1.00 84.50 379 ILE A CA 1
ATOM 2919 C C . ILE A 1 379 ? -5.779 -9.117 21.671 1.00 84.50 379 ILE A C 1
ATOM 2921 O O . ILE A 1 379 ? -5.523 -9.390 22.848 1.00 84.50 379 ILE A O 1
ATOM 2925 N N . LYS A 1 380 ? -5.078 -8.189 21.014 1.00 80.06 380 LYS A N 1
ATOM 2926 C CA . LYS A 1 380 ? -3.941 -7.486 21.630 1.00 80.06 380 LYS A CA 1
ATOM 2927 C C . LYS A 1 380 ? -4.396 -6.462 22.674 1.00 80.06 380 LYS A C 1
ATOM 2929 O O . LYS A 1 380 ? -5.491 -5.903 22.609 1.00 80.06 380 LYS A O 1
ATOM 2934 N N . ARG A 1 381 ? -3.535 -6.206 23.665 1.00 76.69 381 ARG A N 1
ATOM 2935 C CA . ARG A 1 381 ? -3.786 -5.190 24.702 1.00 76.69 381 ARG A CA 1
ATOM 2936 C C . ARG A 1 381 ? -3.953 -3.804 24.077 1.00 76.69 381 ARG A C 1
ATOM 2938 O O . ARG A 1 381 ? -3.251 -3.467 23.132 1.00 76.69 381 ARG A O 1
ATOM 2945 N N . GLY A 1 382 ? -4.860 -3.006 24.642 1.00 72.50 382 GLY A N 1
ATOM 2946 C CA . GLY A 1 382 ? -5.158 -1.647 24.174 1.00 72.50 382 GLY A CA 1
ATOM 2947 C C . GLY A 1 382 ? -6.249 -1.559 23.102 1.00 72.50 382 GLY A C 1
ATOM 2948 O O . GLY A 1 382 ? -6.720 -0.458 22.834 1.00 72.50 382 GLY A O 1
ATOM 2949 N N . PHE A 1 383 ? -6.694 -2.693 22.545 1.00 74.06 383 PHE A N 1
ATOM 2950 C CA . PHE A 1 383 ? -7.708 -2.742 21.478 1.00 74.06 383 PHE A CA 1
ATOM 2951 C C . PHE A 1 383 ? -9.062 -3.303 21.917 1.00 74.06 383 PHE A C 1
ATOM 2953 O O . PHE A 1 383 ? -10.044 -3.216 21.186 1.00 74.06 383 PHE A O 1
ATOM 2960 N N . ALA A 1 384 ? -9.129 -3.851 23.126 1.00 82.19 384 ALA A N 1
ATOM 2961 C CA . ALA A 1 384 ? -10.374 -4.249 23.753 1.00 82.19 384 ALA A CA 1
ATOM 2962 C C . ALA A 1 384 ? -10.284 -4.055 25.262 1.00 82.19 384 ALA A C 1
ATOM 2964 O O . ALA A 1 384 ? -9.191 -4.092 25.833 1.00 82.19 384 ALA A O 1
ATOM 2965 N N . ASP A 1 385 ? -11.442 -3.895 25.889 1.00 84.19 385 ASP A N 1
ATOM 2966 C CA . ASP A 1 385 ? -11.612 -3.976 27.334 1.00 84.19 385 ASP A CA 1
ATOM 2967 C C . ASP A 1 385 ? -12.465 -5.204 27.659 1.00 84.19 385 ASP A C 1
ATOM 2969 O O . ASP A 1 385 ? -13.390 -5.527 26.922 1.00 84.19 385 ASP A O 1
ATOM 2973 N N . VAL A 1 386 ? -12.193 -5.881 28.771 1.00 85.25 386 VAL A N 1
ATOM 2974 C CA . VAL A 1 386 ? -13.121 -6.883 29.311 1.00 85.25 386 VAL A CA 1
ATOM 2975 C C . VAL A 1 386 ? -13.938 -6.189 30.390 1.00 85.25 386 VAL A C 1
ATOM 2977 O O . VAL A 1 386 ? -13.367 -5.632 31.329 1.00 85.25 386 VAL A O 1
ATOM 2980 N N . ARG A 1 387 ? -15.259 -6.150 30.216 1.00 85.62 387 ARG A N 1
ATOM 2981 C CA . ARG A 1 387 ? -16.182 -5.470 31.128 1.00 85.62 387 ARG A CA 1
ATOM 2982 C C . ARG A 1 387 ? -17.200 -6.444 31.679 1.00 85.62 387 ARG A C 1
ATOM 2984 O O . ARG A 1 387 ? -17.815 -7.171 30.910 1.00 85.62 387 ARG A O 1
ATOM 2991 N N . ASP A 1 388 ? -17.432 -6.398 32.976 1.00 83.44 388 ASP A N 1
ATOM 2992 C CA . ASP A 1 388 ? -18.480 -7.206 33.584 1.00 83.44 388 ASP A CA 1
ATOM 2993 C C . ASP A 1 388 ? -19.842 -6.558 33.301 1.00 83.44 388 ASP A C 1
ATOM 2995 O O . ASP A 1 388 ? -19.994 -5.336 33.391 1.00 83.44 388 ASP A O 1
ATOM 2999 N N . ALA A 1 389 ? -20.822 -7.377 32.929 1.00 76.19 389 ALA A N 1
ATOM 3000 C CA . ALA A 1 389 ? -22.201 -6.960 32.720 1.00 76.19 389 ALA A CA 1
ATOM 3001 C C . ALA A 1 389 ? -23.115 -7.930 33.455 1.00 76.19 389 ALA A C 1
ATOM 3003 O O . ALA A 1 389 ? -22.984 -9.147 33.324 1.00 76.19 389 ALA A O 1
ATOM 3004 N N . THR A 1 390 ? -24.049 -7.395 34.230 1.00 76.88 390 THR A N 1
ATOM 3005 C CA . THR A 1 390 ? -25.014 -8.227 34.943 1.00 76.88 390 THR A CA 1
ATOM 3006 C C . THR A 1 390 ? -26.027 -8.827 33.970 1.00 76.88 390 THR A C 1
ATOM 3008 O O . THR A 1 390 ? -26.389 -8.221 32.957 1.00 76.88 390 THR A O 1
ATOM 3011 N N . THR A 1 391 ? -26.568 -10.000 34.307 1.00 71.38 391 THR A N 1
ATOM 3012 C CA . THR A 1 391 ? -27.670 -10.609 33.545 1.00 71.38 391 THR A CA 1
ATOM 3013 C C . THR A 1 391 ? -28.849 -9.644 33.396 1.00 71.38 391 THR A C 1
ATOM 3015 O O . THR A 1 391 ? -29.470 -9.593 32.340 1.00 71.38 391 THR A O 1
ATOM 3018 N N . GLN A 1 392 ? -29.120 -8.828 34.420 1.00 74.69 392 GLN A N 1
ATOM 3019 C CA . GLN A 1 392 ? -30.190 -7.832 34.404 1.00 74.69 392 GLN A CA 1
ATOM 3020 C C . GLN A 1 392 ? -29.919 -6.688 33.415 1.00 74.69 392 GLN A C 1
ATOM 3022 O O . GLN A 1 392 ? -30.835 -6.270 32.711 1.00 74.69 392 GLN A O 1
ATOM 3027 N N . GLU A 1 393 ? -28.679 -6.197 33.318 1.00 78.69 393 GLU A N 1
ATOM 3028 C CA . GLU A 1 393 ? -28.300 -5.200 32.306 1.00 78.69 393 GLU A CA 1
ATOM 3029 C C . GLU A 1 393 ? -28.416 -5.763 30.891 1.00 78.69 393 GLU A C 1
ATOM 3031 O O . GLU A 1 393 ? -28.879 -5.069 29.993 1.00 78.69 393 GLU A O 1
ATOM 3036 N N . LEU A 1 394 ? -28.031 -7.023 30.679 1.00 76.38 394 LEU A N 1
ATOM 3037 C CA . LEU A 1 394 ? -28.135 -7.673 29.371 1.00 76.38 394 LEU A CA 1
ATOM 3038 C C . LEU A 1 394 ? -29.588 -7.937 28.961 1.00 76.38 394 LEU A C 1
ATOM 3040 O O . LEU A 1 394 ? -29.944 -7.734 27.799 1.00 76.38 394 LEU A O 1
ATOM 3044 N N . GLN A 1 395 ? -30.447 -8.298 29.917 1.00 75.44 395 GLN A N 1
ATOM 3045 C CA . GLN A 1 395 ? -31.879 -8.513 29.691 1.00 75.44 395 GLN A CA 1
ATOM 3046 C C . GLN A 1 395 ? -32.611 -7.262 29.183 1.00 75.44 395 GLN A C 1
ATOM 3048 O O . GLN A 1 395 ? -33.627 -7.394 28.501 1.00 75.44 395 GLN A O 1
ATOM 3053 N N . GLN A 1 396 ? -32.088 -6.057 29.450 1.00 79.38 396 GLN A N 1
ATOM 3054 C CA . GLN A 1 396 ? -32.624 -4.806 28.893 1.00 79.38 396 GLN A CA 1
ATOM 3055 C C . GLN A 1 396 ? -32.444 -4.717 27.372 1.00 79.38 396 GLN A C 1
ATOM 3057 O O . GLN A 1 396 ? -33.269 -4.116 26.688 1.00 79.38 396 GLN A O 1
ATOM 3062 N N . TYR A 1 397 ? -31.376 -5.316 26.840 1.00 74.19 397 TYR A N 1
ATOM 3063 C CA . TYR A 1 397 ? -31.071 -5.313 25.408 1.00 74.19 397 TYR A CA 1
ATOM 3064 C C . TYR A 1 397 ? -31.641 -6.537 24.688 1.00 74.19 397 TYR A C 1
ATOM 3066 O O . TYR A 1 397 ? -31.907 -6.462 23.482 1.00 74.19 397 TYR A O 1
ATOM 3074 N N . PHE A 1 398 ? -31.829 -7.649 25.414 1.00 67.81 398 PHE A N 1
ATOM 3075 C CA . PHE A 1 398 ? -32.507 -8.838 24.910 1.00 67.81 398 PHE A CA 1
ATOM 3076 C C . PHE A 1 398 ? -33.139 -9.689 26.039 1.00 67.81 398 PHE A C 1
ATOM 3078 O O . PHE A 1 398 ? -32.411 -10.293 26.822 1.00 67.81 398 PHE A O 1
ATOM 3085 N N . PRO A 1 399 ? -34.480 -9.803 26.128 1.00 63.62 399 PRO A N 1
ATOM 3086 C CA . PRO A 1 399 ? -35.157 -10.413 27.282 1.00 63.62 399 PRO A CA 1
ATOM 3087 C C . PRO A 1 399 ? -35.101 -11.954 27.348 1.00 63.62 399 PRO A C 1
ATOM 3089 O O . PRO A 1 399 ? -35.580 -12.534 28.320 1.00 63.62 399 PRO A O 1
ATOM 3092 N N . GLN A 1 400 ? -34.543 -12.639 26.341 1.00 62.81 400 GLN A N 1
ATOM 3093 C CA . GLN A 1 400 ? -34.421 -14.105 26.338 1.00 62.81 400 GLN A CA 1
ATOM 3094 C C . GLN A 1 400 ? -33.091 -14.573 26.942 1.00 62.81 400 GLN A C 1
ATOM 3096 O O . GLN A 1 400 ? -32.046 -13.979 26.704 1.00 62.81 400 GLN A O 1
ATOM 3101 N N . THR A 1 401 ? -33.134 -15.668 27.704 1.00 55.16 401 THR A N 1
ATOM 3102 C CA . THR A 1 401 ? -32.026 -16.166 28.540 1.00 55.16 401 THR A CA 1
ATOM 3103 C C . THR A 1 401 ? -31.182 -17.272 27.905 1.00 55.16 401 THR A C 1
ATOM 3105 O O . THR A 1 401 ? -30.302 -17.815 28.571 1.00 55.16 401 THR A O 1
ATOM 3108 N N . SER A 1 402 ? -31.428 -17.653 26.648 1.00 60.44 402 SER A N 1
ATOM 3109 C CA . SER A 1 402 ? -30.596 -18.677 26.002 1.00 60.44 402 SER A CA 1
ATOM 3110 C C . SER A 1 402 ? -29.250 -18.097 25.545 1.00 60.44 402 SER A C 1
ATOM 3112 O O . SER A 1 402 ? -29.110 -16.905 25.265 1.00 60.44 402 SER A O 1
ATOM 3114 N N . ILE A 1 403 ? -28.235 -18.953 25.466 1.00 53.28 403 ILE A N 1
ATOM 3115 C CA . ILE A 1 403 ? -26.849 -18.542 25.237 1.00 53.28 403 ILE A CA 1
ATOM 3116 C C . ILE A 1 403 ? -26.599 -17.877 23.878 1.00 53.28 403 ILE A C 1
ATOM 3118 O O . ILE A 1 403 ? -25.787 -16.958 23.761 1.00 53.28 403 ILE A O 1
ATOM 3122 N N . HIS A 1 404 ? -27.372 -18.256 22.859 1.00 55.16 404 HIS A N 1
ATOM 3123 C CA . HIS A 1 404 ? -27.330 -17.606 21.548 1.00 55.16 404 HIS A CA 1
ATOM 3124 C C . HIS A 1 404 ? -27.767 -16.136 21.612 1.00 55.16 404 HIS A C 1
ATOM 3126 O O . HIS A 1 404 ? -27.294 -15.302 20.844 1.00 55.16 404 HIS A O 1
ATOM 3132 N N . TYR A 1 405 ? -28.606 -15.792 22.587 1.00 63.03 405 TYR A N 1
ATOM 3133 C CA . TYR A 1 405 ? -29.171 -14.460 22.757 1.00 63.03 405 TYR A CA 1
ATOM 3134 C C . TYR A 1 405 ? -28.237 -13.520 23.537 1.00 63.03 405 TYR A C 1
ATOM 3136 O O . TYR A 1 405 ? -28.332 -12.299 23.387 1.00 63.03 405 TYR A O 1
ATOM 3144 N N . PHE A 1 406 ? -27.260 -14.064 24.280 1.00 68.12 406 PHE A N 1
ATOM 3145 C CA . PHE A 1 406 ? -26.226 -13.260 24.942 1.00 68.12 406 PHE A CA 1
ATOM 3146 C C . PHE A 1 406 ? -25.297 -12.548 23.957 1.00 68.12 406 PHE A C 1
ATOM 3148 O O . PHE A 1 406 ? -24.781 -11.492 24.299 1.00 68.12 406 PHE A O 1
ATOM 3155 N N . HIS A 1 407 ? -25.119 -13.054 22.734 1.00 71.06 407 HIS A N 1
ATOM 3156 C CA . HIS A 1 407 ? -24.296 -12.388 21.718 1.00 71.06 407 HIS A CA 1
ATOM 3157 C C . HIS A 1 407 ? -24.936 -11.073 21.248 1.00 71.06 407 HIS A C 1
ATOM 3159 O O . HIS A 1 407 ? -24.261 -10.047 21.187 1.00 71.06 407 HIS A O 1
ATOM 3165 N N . VAL A 1 408 ? -26.254 -11.079 21.001 1.00 72.94 408 VAL A N 1
ATOM 3166 C CA . VAL A 1 408 ? -27.026 -9.874 20.641 1.00 72.94 408 VAL A CA 1
ATOM 3167 C C . VAL A 1 408 ? -26.993 -8.867 21.790 1.00 72.94 408 VAL A C 1
ATOM 3169 O O . VAL A 1 408 ? -26.694 -7.688 21.590 1.00 72.94 408 VAL A O 1
ATOM 3172 N N . ALA A 1 409 ? -27.278 -9.338 23.007 1.00 77.94 409 ALA A N 1
ATOM 3173 C CA . ALA A 1 409 ? -27.319 -8.493 24.192 1.00 77.94 409 ALA A CA 1
ATOM 3174 C C . ALA A 1 409 ? -25.946 -7.878 24.499 1.00 77.94 409 ALA A C 1
ATOM 3176 O O . ALA A 1 409 ? -25.861 -6.674 24.721 1.00 77.94 409 ALA A O 1
ATOM 3177 N N . ALA A 1 410 ? -24.873 -8.673 24.458 1.00 80.81 410 ALA A N 1
ATOM 3178 C CA . ALA A 1 410 ? -23.509 -8.214 24.708 1.00 80.81 410 ALA A CA 1
ATOM 3179 C C . ALA A 1 410 ? -23.052 -7.185 23.671 1.00 80.81 410 ALA A C 1
ATOM 3181 O O . ALA A 1 410 ? -22.464 -6.165 24.036 1.00 80.81 410 ALA A O 1
ATOM 3182 N N . ASN A 1 411 ? -23.365 -7.415 22.392 1.00 80.62 411 ASN A N 1
ATOM 3183 C CA . ASN A 1 411 ? -23.010 -6.486 21.329 1.00 80.62 411 ASN A CA 1
ATOM 3184 C C . ASN A 1 411 ? -23.707 -5.130 21.509 1.00 80.62 411 ASN A C 1
ATOM 3186 O O . ASN A 1 411 ? -23.044 -4.094 21.564 1.00 80.62 411 ASN A O 1
ATOM 3190 N N . ARG A 1 412 ? -25.032 -5.135 21.708 1.00 82.75 412 ARG A N 1
ATOM 3191 C CA . ARG A 1 412 ? -25.819 -3.912 21.947 1.00 82.75 412 ARG A CA 1
ATOM 3192 C C . ARG A 1 412 ? -25.407 -3.198 23.236 1.00 82.75 412 ARG A C 1
ATOM 3194 O O . ARG A 1 412 ? -25.321 -1.971 23.262 1.00 82.75 412 ARG A O 1
ATOM 3201 N N . TRP A 1 413 ? -25.111 -3.952 24.295 1.00 86.44 413 TRP A N 1
ATOM 3202 C CA . TRP A 1 413 ? -24.639 -3.411 25.571 1.00 86.44 413 TRP A CA 1
ATOM 3203 C C . TRP A 1 413 ? -23.307 -2.669 25.423 1.00 86.44 413 TRP A C 1
ATOM 3205 O O . TRP A 1 413 ? -23.146 -1.583 25.991 1.00 86.44 413 TRP A O 1
ATOM 3215 N N . ALA A 1 414 ? -22.375 -3.226 24.641 1.00 86.88 414 ALA A N 1
ATOM 3216 C CA . ALA A 1 414 ? -21.078 -2.617 24.366 1.00 86.88 414 ALA A CA 1
ATOM 3217 C C . ALA A 1 414 ? -21.231 -1.368 23.482 1.00 86.88 414 ALA A C 1
ATOM 3219 O O . ALA A 1 414 ? -20.685 -0.312 23.811 1.00 86.88 414 ALA A O 1
ATOM 3220 N N . GLN A 1 415 ? -22.044 -1.448 22.425 1.00 83.50 415 GLN A N 1
ATOM 3221 C CA . GLN A 1 415 ? -22.348 -0.315 21.542 1.00 83.50 415 GLN A CA 1
ATOM 3222 C C . GLN A 1 415 ? -22.968 0.867 22.292 1.00 83.50 415 GLN A C 1
ATOM 3224 O O . GLN A 1 415 ? -22.538 2.007 22.121 1.00 83.50 415 GLN A O 1
ATOM 3229 N N . ALA A 1 416 ? -23.899 0.603 23.215 1.00 85.44 416 ALA A N 1
ATOM 3230 C CA . ALA A 1 416 ? -24.490 1.630 24.074 1.00 85.44 416 ALA A CA 1
ATOM 3231 C C . ALA A 1 416 ? -23.471 2.337 24.992 1.00 85.44 416 ALA A C 1
ATOM 3233 O O . ALA A 1 416 ? -23.769 3.389 25.554 1.00 85.44 416 ALA A O 1
ATOM 3234 N N . ARG A 1 417 ? -22.271 1.769 25.152 1.00 88.31 417 ARG A N 1
ATOM 3235 C CA . ARG A 1 417 ? -21.165 2.301 25.961 1.00 88.31 417 ARG A CA 1
ATOM 3236 C C . ARG A 1 417 ? -20.010 2.836 25.108 1.00 88.31 417 ARG A C 1
ATOM 3238 O O . ARG A 1 417 ? -18.933 3.094 25.638 1.00 88.31 417 ARG A O 1
ATOM 3245 N N . GLY A 1 418 ? -20.239 3.033 23.808 1.00 80.75 418 GLY A N 1
ATOM 3246 C CA . GLY A 1 418 ? -19.277 3.639 22.884 1.00 80.75 418 GLY A CA 1
ATOM 3247 C C . GLY A 1 418 ? -18.241 2.672 22.311 1.00 80.75 418 GLY A C 1
ATOM 3248 O O . GLY A 1 418 ? -17.298 3.122 21.667 1.00 80.75 418 GLY A O 1
ATOM 3249 N N . TYR A 1 419 ? -18.403 1.367 22.528 1.00 83.12 419 TYR A N 1
ATOM 3250 C CA . TYR A 1 419 ? -17.578 0.343 21.888 1.00 83.12 419 TYR A CA 1
ATOM 3251 C C . TYR A 1 419 ? -18.126 -0.016 20.505 1.00 83.12 419 TYR A C 1
ATOM 3253 O O . TYR A 1 419 ? -19.314 0.143 20.231 1.00 83.12 419 TYR A O 1
ATOM 3261 N N . ARG A 1 420 ? -17.275 -0.534 19.620 1.00 78.44 420 ARG A N 1
ATOM 3262 C CA . ARG A 1 420 ? -17.686 -0.936 18.266 1.00 78.44 420 ARG A CA 1
ATOM 3263 C C . ARG A 1 420 ? -18.482 -2.230 18.262 1.00 78.44 420 ARG A C 1
ATOM 3265 O O . ARG A 1 420 ? -19.478 -2.341 17.548 1.00 78.44 420 ARG A O 1
ATOM 3272 N N . ALA A 1 421 ? -18.041 -3.188 19.067 1.00 81.81 421 ALA A N 1
ATOM 3273 C CA . ALA A 1 421 ? -18.703 -4.471 19.201 1.00 81.81 421 ALA A CA 1
ATOM 3274 C C . ALA A 1 421 ? -18.454 -5.095 20.576 1.00 81.81 421 ALA A C 1
ATOM 3276 O O . ALA A 1 421 ? -17.458 -4.807 21.243 1.00 81.81 421 ALA A O 1
ATOM 3277 N N . GLY A 1 422 ? -19.368 -5.969 20.982 1.00 83.81 422 GLY A N 1
ATOM 3278 C CA . GLY A 1 422 ? -19.282 -6.736 22.220 1.00 83.81 422 GLY A CA 1
ATOM 3279 C C . GLY A 1 422 ? -19.353 -8.228 21.940 1.00 83.81 422 GLY A C 1
ATOM 3280 O O . GLY A 1 422 ? -20.271 -8.685 21.263 1.00 83.81 422 GLY A O 1
ATOM 3281 N N . ILE A 1 423 ? -18.398 -8.984 22.477 1.00 81.38 423 ILE A N 1
ATOM 3282 C CA . ILE A 1 423 ? -18.353 -10.445 22.360 1.00 81.38 423 ILE A CA 1
ATOM 3283 C C . ILE A 1 423 ? -18.441 -11.036 23.770 1.00 81.38 423 ILE A C 1
ATOM 3285 O O . ILE A 1 423 ? -17.627 -10.671 24.623 1.00 81.38 423 ILE A O 1
ATOM 3289 N N . PRO A 1 424 ? -19.415 -11.912 24.064 1.00 76.75 424 PRO A N 1
ATOM 3290 C CA . PRO A 1 424 ? -19.547 -12.487 25.395 1.00 76.75 424 PRO A CA 1
ATOM 3291 C C . PRO A 1 424 ? -18.340 -13.373 25.739 1.00 76.75 424 PRO A C 1
ATOM 3293 O O . PRO A 1 424 ? -17.833 -14.127 24.910 1.00 76.75 424 PRO A O 1
ATOM 3296 N N . CYS A 1 425 ? -17.883 -13.279 26.986 1.00 72.81 425 CYS A N 1
ATOM 3297 C CA . CYS A 1 425 ? -16.885 -14.157 27.584 1.00 72.81 425 CYS A CA 1
ATOM 3298 C C . CYS A 1 425 ? -17.519 -14.875 28.783 1.00 72.81 425 CYS A C 1
ATOM 3300 O O . CYS A 1 425 ? -18.002 -14.246 29.731 1.00 72.81 425 CYS A O 1
ATOM 3302 N N . HIS A 1 426 ? -17.534 -16.203 28.729 1.00 63.81 426 HIS A N 1
ATOM 3303 C CA . HIS A 1 426 ? -18.124 -17.054 29.761 1.00 63.81 426 HIS A CA 1
ATOM 3304 C C . HIS A 1 426 ? -17.052 -17.516 30.761 1.00 63.81 426 HIS A C 1
ATOM 3306 O O . HIS A 1 426 ? -15.874 -17.588 30.409 1.00 63.81 426 HIS A O 1
ATOM 3312 N N . GLU A 1 427 ? -17.449 -17.834 31.999 1.00 52.25 427 GLU A N 1
ATOM 3313 C CA . GLU A 1 427 ? -16.584 -18.545 32.964 1.00 52.25 427 GLU A CA 1
ATOM 3314 C C . GLU A 1 427 ? -17.055 -19.955 33.301 1.00 52.25 427 GLU A C 1
ATOM 3316 O O . GLU A 1 427 ? -16.219 -20.819 33.557 1.00 52.25 427 GLU A O 1
ATOM 3321 N N . GLU A 1 428 ? -18.365 -20.192 33.262 1.00 53.66 428 GLU A N 1
ATOM 3322 C CA . GLU A 1 428 ? -19.012 -21.489 33.468 1.00 53.66 428 GLU A CA 1
ATOM 3323 C C . GLU A 1 428 ? -20.276 -21.562 32.594 1.00 53.66 428 GLU A C 1
ATOM 3325 O O . GLU A 1 428 ? -20.754 -20.531 32.107 1.00 53.66 428 GLU A O 1
ATOM 3330 N N . TYR A 1 429 ? -20.823 -22.768 32.393 1.00 49.00 429 TYR A N 1
ATOM 3331 C CA . TYR A 1 429 ? -22.098 -22.975 31.694 1.00 49.00 429 TYR A CA 1
ATOM 3332 C C . TYR A 1 429 ? -23.168 -22.025 32.267 1.00 49.00 429 TYR A C 1
ATOM 3334 O O . TYR A 1 429 ? -23.452 -22.056 33.462 1.00 49.00 429 TYR A O 1
ATOM 3342 N N . GLN A 1 430 ? -23.730 -21.158 31.418 1.00 53.47 430 GLN A N 1
ATOM 3343 C CA . GLN A 1 430 ? -24.712 -20.112 31.765 1.00 53.47 430 GLN A CA 1
ATOM 3344 C C . GLN A 1 430 ? -24.248 -18.954 32.671 1.00 53.47 430 GLN A C 1
ATOM 3346 O O . GLN A 1 430 ? -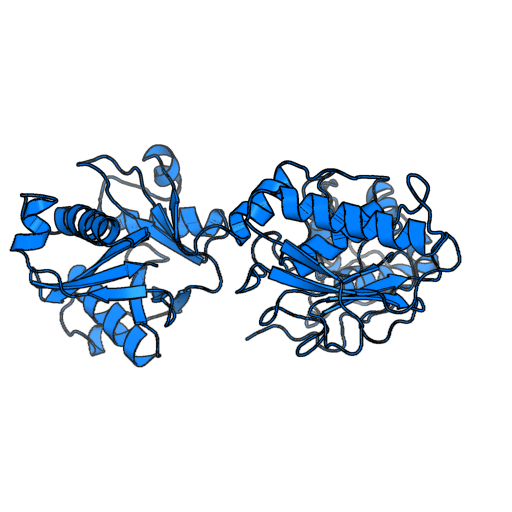25.071 -18.093 32.986 1.00 53.47 430 GLN A O 1
ATOM 3351 N N . ASN A 1 431 ? -22.964 -18.852 33.033 1.00 56.69 431 ASN A N 1
ATOM 3352 C CA . ASN A 1 431 ? -22.461 -17.740 33.844 1.00 56.69 431 ASN A CA 1
ATOM 3353 C C . ASN A 1 431 ? -21.572 -16.801 33.012 1.00 56.69 431 ASN A C 1
ATOM 3355 O O . ASN A 1 431 ? -20.446 -17.132 32.620 1.00 56.69 431 ASN A O 1
ATOM 3359 N N . LEU A 1 432 ? -22.122 -15.630 32.687 1.00 61.31 432 LEU A N 1
ATOM 3360 C CA . LEU A 1 432 ? -21.463 -14.604 31.886 1.00 61.31 432 LEU A CA 1
ATOM 3361 C C . LEU A 1 432 ? -20.522 -13.817 32.802 1.00 61.31 432 LEU A C 1
ATOM 3363 O O . LEU A 1 432 ? -20.980 -13.136 33.714 1.00 61.31 432 LEU A O 1
ATOM 3367 N N . ARG A 1 433 ? -19.207 -13.942 32.590 1.00 62.03 433 ARG A N 1
ATOM 3368 C CA . ARG A 1 433 ? -18.229 -13.219 33.414 1.00 62.03 433 ARG A CA 1
ATOM 3369 C C . ARG A 1 433 ? -18.083 -11.784 32.942 1.00 62.03 433 ARG A C 1
ATOM 3371 O O . ARG A 1 433 ? -18.018 -10.876 33.753 1.00 62.03 433 ARG A O 1
ATOM 3378 N N . GLY A 1 434 ? -18.062 -11.585 31.627 1.00 76.25 434 GLY A N 1
ATOM 3379 C CA . GLY A 1 434 ? -17.948 -10.259 31.050 1.00 76.25 434 GLY A CA 1
ATOM 3380 C C . GLY A 1 434 ? -18.089 -10.248 29.537 1.00 76.25 434 GLY A C 1
ATOM 3381 O O . GLY A 1 434 ? -18.356 -11.258 28.891 1.00 76.25 434 GLY A O 1
ATOM 3382 N N . ILE A 1 435 ? -17.910 -9.068 28.971 1.00 83.62 435 ILE A N 1
ATOM 3383 C CA . ILE A 1 435 ? -18.031 -8.762 27.557 1.00 83.62 435 ILE A CA 1
ATOM 3384 C C . ILE A 1 435 ? -16.682 -8.224 27.107 1.00 83.62 435 ILE A C 1
ATOM 3386 O O . ILE A 1 435 ? -16.171 -7.242 27.651 1.00 83.62 435 ILE A O 1
ATOM 3390 N N . ILE A 1 436 ? -16.110 -8.872 26.100 1.00 85.88 436 ILE A N 1
ATOM 3391 C CA . ILE A 1 436 ? -14.964 -8.367 25.356 1.00 85.88 436 ILE A CA 1
ATOM 3392 C C . ILE A 1 436 ? -15.490 -7.211 24.501 1.00 85.88 436 ILE A C 1
ATOM 3394 O O . ILE A 1 436 ? -16.134 -7.414 23.473 1.00 85.88 436 ILE A O 1
ATOM 3398 N N . CYS A 1 437 ? -15.260 -5.998 24.980 1.00 86.25 437 CYS A N 1
ATOM 3399 C CA . CYS A 1 437 ? -15.682 -4.747 24.378 1.00 86.25 437 CYS A CA 1
ATOM 3400 C C . CYS A 1 437 ? -14.575 -4.247 23.451 1.00 86.25 437 CYS A C 1
ATOM 3402 O O . CYS A 1 437 ? -13.538 -3.759 23.906 1.00 86.25 437 CYS A O 1
ATOM 3404 N N . LEU A 1 438 ? -14.785 -4.411 22.150 1.00 82.00 438 LEU A N 1
ATOM 3405 C CA . LEU A 1 438 ? -13.849 -4.011 21.109 1.00 82.00 438 LEU A CA 1
ATOM 3406 C C . LEU A 1 438 ? -13.930 -2.497 20.874 1.00 82.00 438 LEU A C 1
ATOM 3408 O O . LEU A 1 438 ? -15.029 -1.958 20.719 1.00 82.00 438 LEU A O 1
ATOM 3412 N N . ARG A 1 439 ? -12.777 -1.820 20.888 1.00 75.12 439 ARG A N 1
ATOM 3413 C CA . ARG A 1 439 ? -12.686 -0.356 20.761 1.00 75.12 439 ARG A CA 1
ATOM 3414 C C . ARG A 1 439 ? -12.845 0.142 19.332 1.00 75.12 439 ARG A C 1
ATOM 3416 O O . ARG A 1 439 ? -12.420 -0.572 18.395 1.00 75.12 439 ARG A O 1
#

pLDDT: mean 81.31, std 15.05, range [23.95, 98.88]

Foldseek 3Di:
DQQAPDVLLQQDADLVLLLPDDKDDAFDFDPNQQSLQSVLSNQVLQDPPDPDDRRTLYPRQLSSLLVVCVLQVHHSRSICDPVSSVVSQFAFASYHQPPQAQQAQAAAPDQEFEEEEDAEAPLDDPVLLVVLLVLLQVQLCVLPLNHHYHYDYVVVFGQEYEHEDAQCDPQHRNPHRHFWAWFAHAPRGRRDHGDNTYTYGHNVDNEDPQDDNHSNLSSNQRVLRHRGGAAHSDPPASRPGGDPGDDSHGDPVSSCSNCSRSPAQKDWAFDDPVNLCVQDDDDDPLCSLASQQVSLVVVQFQGWGFFDQDDVRRGTTTTGHHPFWHKAFDFPVQLCVQPVDPDPLSSLSSQQVVLVVVVAQGWGFGDNDDPTRTIITGGHPPFWHWAADDPVQLCVQPVDQDPSSSRNSQQVSLVVVVANGWDFRANDVSHTGTTGGGD